Protein AF-A0A8T4SPL0-F1 (afdb_monomer_lite)

Sequence (494 aa):
MSRTLESEGIINQNLHVVQGPQVAWYNHALKVITGLETKLKEFRVDIRGESPEMEAELGPNYLQNGPAHRFAIIVSPDQRSAPLIHEEFSFDRQILDGVFLNAFPAITIATGIDSLYGELDDSCPKYETIEDLLSIRKIRIALDSPSDFVAKTHELVRLNKLLTKLPSLLIANSNALRALAGQVPSDLGSYGTEKEYLLRFAELAAQEEQQSAGKVVPIIPKRMVDLVRSVGDIRRYNLKCLDYEHDVVSFCTRLFDGVAIFREDDMGRHTIDVHHPDELDQIREIIQRRLGGSQGERRTYVIYNGATQPRIPDSEHVRFIDLQDPAEVIKYLTKNELVVYDPNLLELRMIQAEDQLLLQQGVCVADMNKLERQRTLKKVSYNGNILLHMLAEAKRGIEGHEEKFDATLRWLSRQFKEDAWRAFAALAVPADPDPSVAKVTNWVLSIIDPTDYKRMLTANQRGLEHLFARAEPHVQAYIVKTLKGELPWAYKTS

pLDDT: mean 82.76, std 13.68, range [29.91, 98.0]

Structure (mmCIF, N/CA/C/O backbone):
data_AF-A0A8T4SPL0-F1
#
_entry.id   AF-A0A8T4SPL0-F1
#
loop_
_atom_site.group_PDB
_atom_site.id
_atom_site.type_symbol
_atom_site.label_atom_id
_atom_site.label_alt_id
_atom_site.label_comp_id
_atom_site.label_asym_id
_atom_site.label_entity_id
_atom_site.label_seq_id
_atom_site.pdbx_PDB_ins_code
_atom_site.Cartn_x
_atom_site.Cartn_y
_atom_site.Cartn_z
_atom_site.occupancy
_atom_site.B_iso_or_equiv
_atom_site.auth_seq_id
_atom_site.auth_comp_id
_atom_site.auth_asym_id
_atom_site.auth_atom_id
_atom_site.pdbx_PDB_model_num
ATOM 1 N N . MET A 1 1 ? 16.021 -23.760 -2.052 1.00 49.88 1 MET A N 1
ATOM 2 C CA . MET A 1 1 ? 15.063 -22.675 -1.758 1.00 49.88 1 MET A CA 1
ATOM 3 C C . MET A 1 1 ? 15.012 -21.772 -2.975 1.00 49.88 1 MET A C 1
ATOM 5 O O . MET A 1 1 ? 16.068 -21.500 -3.533 1.00 49.88 1 MET A O 1
ATOM 9 N N . SER A 1 2 ? 13.822 -21.397 -3.439 1.00 67.81 2 SER A N 1
ATOM 10 C CA . SER A 1 2 ? 13.661 -20.410 -4.512 1.00 67.81 2 SER A CA 1
ATOM 11 C C . SER A 1 2 ? 14.144 -19.044 -4.024 1.00 67.81 2 SER A C 1
ATOM 13 O O . SER A 1 2 ? 13.785 -18.632 -2.924 1.00 67.81 2 SER A O 1
ATOM 15 N N . ARG A 1 3 ? 14.970 -18.362 -4.820 1.00 83.06 3 ARG A N 1
ATOM 16 C CA . ARG A 1 3 ? 15.473 -17.018 -4.517 1.00 83.06 3 ARG A CA 1
ATOM 17 C C . ARG A 1 3 ? 14.313 -16.017 -4.583 1.00 83.06 3 ARG A C 1
ATOM 19 O O . ARG A 1 3 ? 13.593 -16.007 -5.577 1.00 83.06 3 ARG A O 1
ATOM 26 N N . THR A 1 4 ? 14.135 -15.179 -3.564 1.00 87.38 4 THR A N 1
ATOM 27 C CA . THR A 1 4 ? 13.144 -14.081 -3.543 1.00 87.38 4 THR A CA 1
ATOM 28 C C . THR A 1 4 ? 13.802 -12.763 -3.139 1.00 87.38 4 THR A C 1
ATOM 30 O O . THR A 1 4 ? 14.834 -12.766 -2.468 1.00 87.38 4 THR A O 1
ATOM 33 N N . LEU A 1 5 ? 13.200 -11.626 -3.502 1.00 87.56 5 LEU A N 1
ATOM 34 C CA . LEU A 1 5 ? 13.699 -10.305 -3.090 1.00 87.56 5 LEU A CA 1
ATOM 35 C C . LEU A 1 5 ? 13.740 -10.147 -1.560 1.00 87.56 5 LEU A C 1
ATOM 37 O O . LEU A 1 5 ? 14.644 -9.498 -1.037 1.00 87.56 5 LEU A O 1
ATOM 41 N N . GLU A 1 6 ? 12.804 -10.773 -0.841 1.00 86.44 6 GLU A N 1
ATOM 42 C CA . GLU A 1 6 ? 12.809 -10.804 0.625 1.00 86.44 6 GLU A CA 1
ATOM 43 C C . GLU A 1 6 ? 14.016 -11.587 1.157 1.00 86.44 6 GLU A C 1
ATOM 45 O O . GLU A 1 6 ? 14.766 -11.064 1.979 1.00 86.44 6 GLU A O 1
ATOM 50 N N . SER A 1 7 ? 14.276 -12.794 0.630 1.00 86.50 7 SER A N 1
ATOM 51 C CA . SER A 1 7 ? 15.430 -13.612 1.044 1.00 86.50 7 SER A CA 1
ATOM 52 C C . SER A 1 7 ? 16.783 -12.943 0.766 1.00 86.50 7 SER A C 1
ATOM 54 O O . SER A 1 7 ? 17.775 -13.245 1.423 1.00 86.50 7 SER A O 1
ATOM 56 N N . GLU A 1 8 ? 16.819 -12.008 -0.187 1.00 89.19 8 GLU A N 1
ATOM 57 C CA . GLU A 1 8 ? 18.004 -11.225 -0.545 1.00 89.19 8 GLU A CA 1
ATOM 58 C C . GLU A 1 8 ? 18.168 -9.948 0.296 1.00 89.19 8 GLU A C 1
ATOM 60 O O . GLU A 1 8 ? 19.167 -9.238 0.133 1.00 89.19 8 GLU A O 1
ATOM 65 N N . GLY A 1 9 ? 17.222 -9.656 1.194 1.00 87.25 9 GLY A N 1
ATOM 66 C CA . GLY A 1 9 ? 17.263 -8.499 2.087 1.00 87.25 9 GLY A CA 1
ATOM 67 C C . GLY A 1 9 ? 16.805 -7.182 1.450 1.00 87.25 9 GLY A C 1
ATOM 68 O O . GLY A 1 9 ? 17.216 -6.123 1.914 1.00 87.25 9 GLY A O 1
ATOM 69 N N . ILE A 1 10 ? 16.034 -7.222 0.356 1.00 88.12 10 ILE A N 1
ATOM 70 C CA . ILE A 1 10 ? 15.678 -6.026 -0.436 1.00 88.12 10 ILE A CA 1
ATOM 71 C C . ILE A 1 10 ? 14.337 -5.430 0.002 1.00 88.12 10 ILE A C 1
ATOM 73 O O . ILE A 1 10 ? 14.218 -4.216 0.134 1.00 88.12 10 ILE A O 1
ATOM 77 N N . ILE A 1 11 ? 13.332 -6.280 0.215 1.00 87.69 11 ILE A N 1
ATOM 78 C CA . ILE A 1 11 ? 11.965 -5.886 0.593 1.00 87.69 11 ILE A CA 1
ATOM 79 C C . ILE A 1 11 ? 11.601 -6.446 1.966 1.00 87.69 11 ILE A C 1
ATOM 81 O O . ILE A 1 11 ? 12.304 -7.319 2.480 1.00 87.69 11 ILE A O 1
ATOM 85 N N . ASN A 1 12 ? 10.501 -5.949 2.542 1.00 84.25 12 ASN A N 1
ATOM 86 C CA . ASN A 1 12 ? 9.921 -6.423 3.807 1.00 84.25 12 ASN A CA 1
ATOM 87 C C . ASN A 1 12 ? 10.932 -6.439 4.969 1.00 84.25 12 ASN A C 1
ATOM 89 O O . ASN A 1 12 ? 10.867 -7.256 5.887 1.00 84.25 12 ASN A O 1
ATOM 93 N N . GLN A 1 13 ? 11.892 -5.514 4.916 1.00 83.38 13 GLN A N 1
ATOM 94 C CA . GLN A 1 13 ? 12.814 -5.255 6.010 1.00 83.38 13 GLN A CA 1
ATOM 95 C C . GLN A 1 13 ? 12.102 -4.399 7.061 1.00 83.38 13 GLN A C 1
ATOM 97 O O . GLN A 1 13 ? 11.280 -3.555 6.715 1.00 83.38 13 GLN A O 1
ATOM 102 N N . ASN A 1 14 ? 12.440 -4.586 8.337 1.00 89.06 14 ASN A N 1
ATOM 103 C CA . ASN A 1 14 ? 11.922 -3.777 9.450 1.00 89.06 14 ASN A CA 1
ATOM 104 C C . ASN A 1 14 ? 10.400 -3.864 9.680 1.00 89.06 14 ASN A C 1
ATOM 106 O O . ASN A 1 14 ? 9.783 -2.898 10.122 1.00 89.06 14 ASN A O 1
ATOM 110 N N . LEU A 1 15 ? 9.789 -5.019 9.411 1.00 95.19 15 LEU A N 1
ATOM 111 C CA . LEU A 1 15 ? 8.432 -5.301 9.882 1.00 95.19 15 LEU A CA 1
ATOM 112 C C . LEU A 1 15 ? 8.365 -5.289 11.419 1.00 95.19 15 LEU A C 1
ATOM 114 O O . LEU A 1 15 ? 9.330 -5.651 12.098 1.00 95.19 15 LEU A O 1
ATOM 118 N N . HIS A 1 16 ? 7.218 -4.899 11.971 1.00 96.88 16 HIS A N 1
ATOM 119 C CA . HIS A 1 16 ? 6.999 -4.855 13.412 1.00 96.88 16 HIS A CA 1
ATOM 120 C C . HIS A 1 16 ? 6.782 -6.263 13.970 1.00 96.88 16 HIS A C 1
ATOM 122 O O . HIS A 1 16 ? 5.896 -6.984 13.520 1.00 96.88 16 HIS A O 1
ATOM 128 N N . VAL A 1 17 ? 7.575 -6.653 14.966 1.00 97.44 17 VAL A N 1
ATOM 129 C CA . VAL A 1 17 ? 7.441 -7.957 15.626 1.00 97.44 17 VAL A CA 1
ATOM 130 C C . VAL A 1 17 ? 6.281 -7.915 16.617 1.00 97.44 17 VAL A C 1
ATOM 132 O O . VAL A 1 17 ? 6.315 -7.150 17.578 1.00 97.44 17 VAL A O 1
ATOM 135 N N . VAL A 1 18 ? 5.290 -8.777 16.406 1.00 97.44 18 VAL A N 1
ATOM 136 C CA . VAL A 1 18 ? 4.139 -8.970 17.291 1.00 97.44 18 VAL A CA 1
ATOM 137 C C . VAL A 1 18 ? 4.384 -10.199 18.152 1.00 97.44 18 VAL A C 1
ATOM 139 O O . VAL A 1 18 ? 4.564 -11.303 17.639 1.00 97.44 18 VAL A O 1
ATOM 142 N N . GLN A 1 19 ? 4.381 -10.018 19.472 1.00 96.31 19 GLN A N 1
ATOM 143 C CA . GLN A 1 19 ? 4.670 -11.088 20.429 1.00 96.31 19 GLN A CA 1
ATOM 144 C C . GLN A 1 19 ? 3.963 -10.876 21.773 1.00 96.31 19 GLN A C 1
ATOM 146 O O . GLN A 1 19 ? 3.478 -9.788 22.096 1.00 96.31 19 GLN A O 1
ATOM 151 N N . GLY A 1 20 ? 3.914 -11.929 22.592 1.00 95.00 20 GLY A N 1
ATOM 152 C CA . GLY A 1 20 ? 3.336 -11.859 23.935 1.00 95.00 20 GLY A CA 1
ATOM 153 C C . GLY A 1 20 ? 1.846 -11.469 23.907 1.00 95.00 20 GLY A C 1
ATOM 154 O O . GLY A 1 20 ? 1.092 -12.053 23.129 1.00 95.00 20 GLY A O 1
ATOM 155 N N . PRO A 1 21 ? 1.390 -10.504 24.734 1.00 94.06 21 PRO A N 1
ATOM 156 C CA . PRO A 1 21 ? -0.015 -10.082 24.765 1.00 94.06 21 PRO A CA 1
ATOM 157 C C . PRO A 1 21 ? -0.547 -9.544 23.430 1.00 94.06 21 PRO A C 1
ATOM 159 O O . PRO A 1 21 ? -1.724 -9.739 23.131 1.00 94.06 21 PRO A O 1
ATOM 162 N N . GLN A 1 22 ? 0.309 -8.926 22.605 1.00 95.81 22 GLN A N 1
ATOM 163 C CA . GLN A 1 22 ? -0.109 -8.335 21.330 1.00 95.81 22 GLN A CA 1
ATOM 164 C C . GLN A 1 22 ? -0.661 -9.373 20.351 1.00 95.81 22 GLN A C 1
ATOM 166 O O . GLN A 1 22 ? -1.512 -9.039 19.537 1.00 95.81 22 GLN A O 1
ATOM 171 N N . VAL A 1 23 ? -0.236 -10.636 20.455 1.00 97.38 23 VAL A N 1
ATOM 172 C CA . VAL A 1 23 ? -0.770 -11.732 19.632 1.00 97.38 23 VAL A CA 1
ATOM 173 C C . VAL A 1 23 ? -2.253 -11.955 19.917 1.00 97.38 23 VAL A C 1
ATOM 175 O O . VAL A 1 23 ? -3.042 -12.129 18.993 1.00 97.38 23 VAL A O 1
ATOM 178 N N . ALA A 1 24 ? -2.657 -11.909 21.191 1.00 95.88 24 ALA A N 1
ATOM 179 C CA . ALA A 1 24 ? -4.060 -12.053 21.567 1.00 95.88 24 ALA A CA 1
ATOM 180 C C . ALA A 1 24 ? -4.886 -10.855 21.076 1.00 95.88 24 ALA A C 1
ATOM 182 O O . ALA A 1 24 ? -5.956 -11.044 20.505 1.00 95.88 24 ALA A O 1
ATOM 183 N N . TRP A 1 25 ? -4.361 -9.636 21.229 1.00 95.56 25 TRP A N 1
ATOM 184 C CA . TRP A 1 25 ? -5.004 -8.420 20.722 1.00 95.56 25 TRP A CA 1
ATOM 185 C C . TRP A 1 25 ? -5.150 -8.432 19.202 1.00 95.56 25 TRP A C 1
ATOM 187 O O . TRP A 1 25 ? -6.216 -8.106 18.683 1.00 95.56 25 TRP A O 1
ATOM 197 N N . TYR A 1 26 ? -4.111 -8.857 18.486 1.00 97.62 26 TYR A N 1
ATOM 198 C CA . TYR A 1 26 ? -4.167 -9.035 17.043 1.00 97.62 26 TYR A CA 1
ATOM 199 C C . TYR A 1 26 ? -5.251 -10.048 16.662 1.00 97.62 26 TYR A C 1
ATOM 201 O O . TYR A 1 26 ? -6.109 -9.741 15.843 1.00 97.62 26 TYR A O 1
ATOM 209 N N . ASN A 1 27 ? -5.273 -11.223 17.304 1.00 97.38 27 ASN A N 1
ATOM 210 C CA . ASN A 1 27 ? -6.284 -12.250 17.048 1.00 97.38 27 ASN A CA 1
ATOM 211 C C . ASN A 1 27 ? -7.710 -11.770 17.340 1.00 97.38 27 ASN A C 1
ATOM 213 O O . ASN A 1 27 ? -8.626 -12.130 16.609 1.00 97.38 27 ASN A O 1
ATOM 217 N N . HIS A 1 28 ? -7.921 -10.939 18.364 1.00 96.38 28 HIS A N 1
ATOM 218 C CA . HIS A 1 28 ? -9.237 -10.352 18.614 1.00 96.38 28 HIS A CA 1
ATOM 219 C C . HIS A 1 28 ? -9.692 -9.466 17.446 1.00 96.38 28 HIS A C 1
ATOM 221 O O . HIS A 1 28 ? -10.820 -9.619 16.983 1.00 96.38 28 HIS A O 1
ATOM 227 N N . ALA A 1 29 ? -8.822 -8.587 16.937 1.00 97.06 29 ALA A N 1
ATOM 228 C CA . ALA A 1 29 ? -9.126 -7.756 15.769 1.00 97.06 29 ALA A CA 1
ATOM 229 C C . ALA A 1 29 ? -9.324 -8.595 14.502 1.00 97.06 29 ALA A C 1
ATOM 231 O O . ALA A 1 29 ? -10.311 -8.418 13.789 1.00 97.06 29 ALA A O 1
ATOM 232 N N . LEU A 1 30 ? -8.435 -9.562 14.265 1.00 97.00 30 LEU A N 1
ATOM 233 C CA . LEU A 1 30 ? -8.516 -10.470 13.127 1.00 97.00 30 LEU A CA 1
ATOM 234 C C . LEU A 1 30 ? -9.845 -11.230 13.122 1.00 97.00 30 LEU A C 1
ATOM 236 O O . LEU A 1 30 ? -10.495 -11.316 12.082 1.00 97.00 30 LEU A O 1
ATOM 240 N N . LYS A 1 31 ? -10.290 -11.714 14.283 1.00 96.31 31 LYS A N 1
ATOM 241 C CA . LYS A 1 31 ? -11.565 -12.414 14.431 1.00 96.31 31 LYS A CA 1
ATOM 242 C C . LYS A 1 31 ? -12.762 -11.512 14.158 1.00 96.31 31 LYS A C 1
ATOM 244 O O . LYS A 1 31 ? -13.722 -11.971 13.549 1.00 96.31 31 LYS A O 1
ATOM 249 N N . VAL A 1 32 ? -12.722 -10.255 14.601 1.00 94.50 32 VAL A N 1
ATOM 250 C CA . VAL A 1 32 ? -13.802 -9.291 14.336 1.00 94.50 32 VAL A CA 1
ATOM 251 C C . VAL A 1 32 ? -13.942 -9.029 12.836 1.00 94.50 32 VAL A C 1
ATOM 253 O O . VAL A 1 32 ? -15.059 -9.016 12.329 1.00 94.50 32 VAL A O 1
ATOM 256 N N . ILE A 1 33 ? -12.822 -8.879 12.125 1.00 93.44 33 ILE A N 1
ATOM 257 C CA . ILE A 1 33 ? -12.813 -8.550 10.694 1.00 93.44 33 ILE A CA 1
ATOM 258 C C . ILE A 1 33 ? -13.102 -9.774 9.814 1.00 93.44 33 ILE A C 1
ATOM 260 O O . ILE A 1 33 ? -13.900 -9.708 8.883 1.00 93.44 33 ILE A O 1
ATOM 264 N N . THR A 1 34 ? -12.429 -10.893 10.084 1.00 91.56 34 THR A N 1
ATOM 265 C CA . THR A 1 34 ? -12.368 -12.052 9.171 1.00 91.56 34 THR A CA 1
ATOM 266 C C . THR A 1 34 ? -13.064 -13.298 9.720 1.00 91.56 34 THR A C 1
ATOM 268 O O . THR A 1 34 ? -13.319 -14.246 8.981 1.00 91.56 34 THR A O 1
ATOM 271 N N . GLY A 1 35 ? -13.344 -13.341 11.025 1.00 93.19 35 GLY A N 1
ATOM 272 C CA . GLY A 1 35 ? -13.775 -14.554 11.725 1.00 93.19 35 GLY A CA 1
ATOM 273 C C . GLY A 1 35 ? -12.659 -15.577 11.975 1.00 93.19 35 GLY A C 1
ATOM 274 O O . GLY A 1 35 ? -12.933 -16.632 12.551 1.00 93.19 35 GLY A O 1
ATOM 275 N N . LEU A 1 36 ? -11.420 -15.287 11.564 1.00 93.50 36 LEU A N 1
ATOM 276 C CA . LEU A 1 36 ? -10.262 -16.174 11.678 1.00 93.50 36 LEU A CA 1
ATOM 277 C C . LEU A 1 36 ? -9.367 -15.807 12.874 1.00 93.50 36 LEU A C 1
ATOM 279 O O . LEU A 1 36 ? -9.430 -14.704 13.410 1.00 93.50 36 LEU A O 1
ATOM 283 N N . GLU A 1 37 ? -8.510 -16.744 13.278 1.00 95.56 37 GLU A N 1
ATOM 284 C CA . GLU A 1 37 ? -7.469 -16.564 14.299 1.00 95.56 37 GLU A CA 1
ATOM 285 C C . GLU A 1 37 ? -6.203 -17.313 13.851 1.00 95.56 37 GLU A C 1
ATOM 287 O O . GLU A 1 37 ? -6.300 -18.427 13.329 1.00 95.56 37 GLU A O 1
ATOM 292 N N . THR A 1 38 ? -5.020 -16.735 14.081 1.00 95.00 38 THR A N 1
ATOM 293 C CA . THR A 1 38 ? -3.732 -17.415 13.864 1.00 95.00 38 THR A CA 1
ATOM 294 C C . THR A 1 38 ? -3.307 -18.211 15.099 1.00 95.00 38 THR A C 1
ATOM 296 O O . THR A 1 38 ? -3.577 -17.830 16.246 1.00 95.00 38 THR A O 1
ATOM 299 N N . LYS A 1 39 ? -2.597 -19.322 14.872 1.00 95.88 39 LYS A N 1
ATOM 300 C CA . LYS A 1 39 ? -1.962 -20.128 15.930 1.00 95.88 39 LYS A CA 1
ATOM 301 C C . LYS A 1 39 ? -0.508 -19.735 16.203 1.00 95.88 39 LYS A C 1
ATOM 303 O O . LYS A 1 39 ? 0.114 -20.311 17.104 1.00 95.88 39 LYS A O 1
ATOM 308 N N . LEU A 1 40 ? 0.048 -18.804 15.430 1.00 96.69 40 LEU A N 1
ATOM 309 C CA . LEU A 1 40 ? 1.415 -18.325 15.598 1.00 96.69 40 LEU A CA 1
ATOM 310 C C . LEU A 1 40 ? 1.562 -17.591 16.937 1.00 96.69 40 LEU A C 1
ATOM 312 O O . LEU A 1 40 ? 0.682 -16.856 17.375 1.00 96.69 40 LEU A O 1
ATOM 316 N N . LYS A 1 41 ? 2.695 -17.813 17.608 1.00 96.75 41 LYS A N 1
ATOM 317 C CA . LYS A 1 41 ? 3.023 -17.169 18.896 1.00 96.75 41 LYS A CA 1
ATOM 318 C C . LYS A 1 41 ? 3.848 -15.894 18.742 1.00 96.75 41 LYS A C 1
ATOM 320 O O . LYS A 1 41 ? 3.998 -15.153 19.708 1.00 96.75 41 LYS A O 1
ATOM 325 N N . GLU A 1 42 ? 4.414 -15.702 17.562 1.00 97.00 42 GLU A N 1
ATOM 326 C CA . GLU A 1 42 ? 5.228 -14.563 17.170 1.00 97.00 42 GLU A CA 1
ATOM 327 C C . GLU A 1 42 ? 5.187 -14.483 15.644 1.00 97.00 42 GLU A C 1
ATOM 329 O O . GLU A 1 42 ? 5.249 -15.516 14.971 1.00 97.00 42 GLU A O 1
ATOM 334 N N . PHE A 1 43 ? 5.043 -13.277 15.112 1.00 96.88 43 PHE A N 1
ATOM 335 C CA . PHE A 1 43 ? 5.032 -13.002 13.677 1.00 96.88 43 PHE A CA 1
ATOM 336 C C . PHE A 1 43 ? 5.375 -11.534 13.433 1.00 96.88 43 PHE A C 1
ATOM 338 O O . PHE A 1 43 ? 5.457 -10.738 14.373 1.00 96.88 43 PHE A O 1
ATOM 345 N N . ARG A 1 44 ? 5.587 -11.162 12.170 1.00 96.44 44 ARG A N 1
ATOM 346 C CA . ARG A 1 44 ? 5.934 -9.795 11.798 1.00 96.44 44 ARG A CA 1
ATOM 347 C C . ARG A 1 44 ? 4.821 -9.177 10.974 1.00 96.44 44 ARG A C 1
ATOM 349 O O . ARG A 1 44 ? 4.326 -9.815 10.055 1.00 96.44 44 ARG A O 1
ATOM 356 N N . VAL A 1 45 ? 4.453 -7.941 11.288 1.00 97.25 45 VAL A N 1
ATOM 357 C CA . VAL A 1 45 ? 3.419 -7.193 10.569 1.00 97.25 45 VAL A CA 1
ATOM 358 C C . VAL A 1 45 ? 3.967 -5.925 9.940 1.00 97.25 45 VAL A C 1
ATOM 360 O O . VAL A 1 45 ? 4.921 -5.312 10.423 1.00 97.25 45 VAL A O 1
ATOM 363 N N . ASP A 1 46 ? 3.331 -5.525 8.859 1.00 96.62 46 ASP A N 1
ATOM 364 C CA . ASP A 1 46 ? 3.580 -4.286 8.148 1.00 96.62 46 ASP A CA 1
ATOM 365 C C . ASP A 1 46 ? 2.842 -3.089 8.800 1.00 96.62 46 ASP A C 1
ATOM 367 O O . ASP A 1 46 ? 2.265 -3.207 9.891 1.00 96.62 46 ASP A O 1
ATOM 371 N N . ILE A 1 47 ? 2.865 -1.915 8.154 1.00 96.88 47 ILE A N 1
ATOM 372 C CA . ILE A 1 47 ? 2.148 -0.722 8.651 1.00 96.88 47 ILE A CA 1
ATOM 373 C C . ILE A 1 47 ? 0.623 -0.919 8.719 1.00 96.88 47 ILE A C 1
ATOM 375 O O . ILE A 1 47 ? -0.029 -0.353 9.597 1.00 96.88 47 ILE A O 1
ATOM 379 N N . ARG A 1 48 ? 0.046 -1.712 7.808 1.00 96.50 48 ARG A N 1
ATOM 380 C CA . ARG A 1 48 ? -1.386 -2.030 7.774 1.00 96.50 48 ARG A CA 1
ATOM 381 C C . ARG A 1 48 ? -1.752 -3.075 8.826 1.00 96.50 48 ARG A C 1
ATOM 383 O O . ARG A 1 48 ? -2.900 -3.118 9.246 1.00 96.50 48 ARG A O 1
ATOM 390 N N . GLY A 1 49 ? -0.802 -3.899 9.255 1.00 96.62 49 GLY A N 1
ATOM 391 C CA . GLY A 1 49 ? -1.027 -5.053 10.116 1.00 96.62 49 GLY A CA 1
ATOM 392 C C . GLY A 1 49 ? -0.957 -6.391 9.383 1.00 96.62 49 GLY A C 1
ATOM 393 O O . GLY A 1 49 ? -1.245 -7.409 9.997 1.00 96.62 49 GLY A O 1
ATOM 394 N N . GLU A 1 50 ? -0.599 -6.430 8.104 1.00 95.25 50 GLU A N 1
ATOM 395 C CA . GLU A 1 50 ? -0.466 -7.661 7.326 1.00 95.25 50 GLU A CA 1
ATOM 396 C C . GLU A 1 50 ? 0.870 -8.363 7.591 1.00 95.25 50 GLU A C 1
ATOM 398 O O . GLU A 1 50 ? 1.906 -7.712 7.721 1.00 95.25 50 GLU A O 1
ATOM 403 N N . SER A 1 51 ? 0.853 -9.696 7.674 1.00 95.19 51 SER A N 1
ATOM 404 C CA . SER A 1 51 ? 2.024 -10.523 7.981 1.00 95.19 51 SER A CA 1
ATOM 405 C C . SER A 1 51 ? 2.295 -11.569 6.899 1.00 95.19 51 SER A C 1
ATOM 407 O O . SER A 1 51 ? 1.423 -12.407 6.657 1.00 95.19 51 SER A O 1
ATOM 409 N N . PRO A 1 52 ? 3.522 -11.628 6.342 1.00 91.75 52 PRO A N 1
ATOM 410 C CA . PRO A 1 52 ? 3.934 -12.699 5.430 1.00 91.75 52 PRO A CA 1
ATOM 411 C C . PRO A 1 52 ? 3.838 -14.092 6.058 1.00 91.75 52 PRO A C 1
ATOM 413 O O . PRO A 1 52 ? 3.520 -15.071 5.386 1.00 91.75 52 PRO A O 1
ATOM 416 N N . GLU A 1 53 ? 4.115 -14.203 7.362 1.00 93.06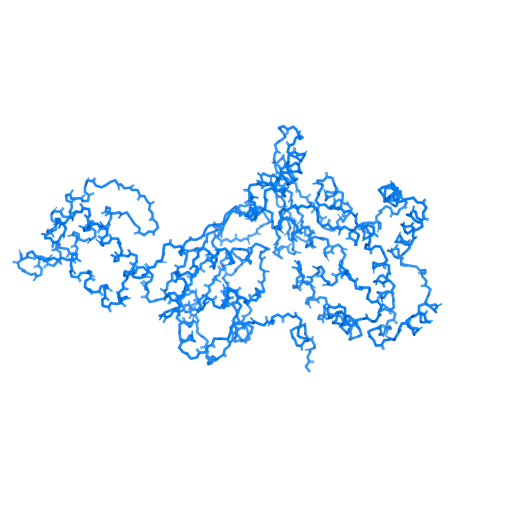 53 GLU A N 1
ATOM 417 C CA . GLU A 1 53 ? 4.001 -15.471 8.080 1.00 93.06 53 GLU A CA 1
ATOM 418 C C . GLU A 1 53 ? 2.542 -15.929 8.184 1.00 93.06 53 GLU A C 1
ATOM 420 O O . GLU A 1 53 ? 2.264 -17.122 8.044 1.00 93.06 53 GLU A O 1
ATOM 425 N N . MET A 1 54 ? 1.607 -14.994 8.387 1.00 92.19 54 MET A N 1
ATOM 426 C CA . MET A 1 54 ? 0.176 -15.307 8.403 1.00 92.19 54 MET A CA 1
ATOM 427 C C . MET A 1 54 ? -0.379 -15.600 7.015 1.00 92.19 54 MET A C 1
ATOM 429 O O . MET A 1 54 ? -1.260 -16.448 6.910 1.00 92.19 54 MET A O 1
ATOM 433 N N . GLU A 1 55 ? 0.141 -14.995 5.947 1.00 91.62 55 GLU A N 1
ATOM 434 C CA . GLU A 1 55 ? -0.284 -15.345 4.587 1.00 91.62 55 GLU A CA 1
ATOM 435 C C . GLU A 1 55 ? -0.024 -16.817 4.249 1.00 91.62 55 GLU A C 1
ATOM 437 O O . GLU A 1 55 ? -0.808 -17.449 3.538 1.00 91.62 55 GLU A O 1
ATOM 442 N N . ALA A 1 56 ? 1.041 -17.400 4.807 1.00 90.38 56 ALA A N 1
ATOM 443 C CA . ALA A 1 56 ? 1.316 -18.826 4.671 1.00 90.38 56 ALA A CA 1
ATOM 444 C C . ALA A 1 56 ? 0.308 -19.717 5.433 1.00 90.38 56 ALA A C 1
ATOM 446 O O . ALA A 1 56 ? 0.119 -20.872 5.048 1.00 90.38 56 ALA A O 1
ATOM 447 N N . GLU A 1 57 ? -0.328 -19.214 6.500 1.00 93.69 57 GLU A N 1
ATOM 448 C CA . GLU A 1 57 ? -1.331 -19.940 7.302 1.00 93.69 57 GLU A CA 1
ATOM 449 C C . GLU A 1 57 ? -2.767 -19.723 6.794 1.00 93.69 57 GLU A C 1
ATOM 451 O O . GLU A 1 57 ? -3.533 -20.683 6.692 1.00 93.69 57 GLU A O 1
ATOM 456 N N . LEU A 1 58 ? -3.136 -18.475 6.494 1.00 93.00 58 LEU A N 1
ATOM 457 C CA . LEU A 1 58 ? -4.510 -18.031 6.230 1.00 93.00 58 LEU A CA 1
ATOM 458 C C . LEU A 1 58 ? -4.785 -17.742 4.746 1.00 93.00 58 LEU A C 1
ATOM 460 O O . LEU A 1 58 ? -5.945 -17.635 4.350 1.00 93.00 58 LEU A O 1
ATOM 464 N N . GLY A 1 59 ? -3.738 -17.666 3.924 1.00 90.19 59 GLY A N 1
ATOM 465 C CA . GLY A 1 59 ? -3.810 -17.295 2.514 1.00 90.19 59 GLY A CA 1
ATOM 466 C C . GLY A 1 59 ? -3.393 -15.841 2.253 1.00 90.19 59 GLY A C 1
ATOM 467 O O . GLY A 1 59 ? -3.316 -15.035 3.181 1.00 90.19 59 GLY A O 1
ATOM 468 N N . PRO A 1 60 ? -3.108 -15.499 0.985 1.00 87.56 60 PRO A N 1
ATOM 469 C CA . PRO A 1 60 ? -2.653 -14.165 0.604 1.00 87.56 60 PRO A CA 1
ATOM 470 C C . PRO A 1 60 ? -3.746 -13.119 0.832 1.00 87.56 60 PRO A C 1
ATOM 472 O O . PRO A 1 60 ? -4.928 -13.414 0.638 1.00 87.56 60 PRO A O 1
ATOM 475 N N . ASN A 1 61 ? -3.353 -11.888 1.164 1.00 85.75 61 ASN A N 1
ATOM 476 C CA . ASN A 1 61 ? -4.275 -10.771 1.389 1.00 85.75 61 ASN A CA 1
ATOM 477 C C . ASN A 1 61 ? -5.380 -11.077 2.431 1.00 85.75 61 ASN A C 1
ATOM 479 O O . ASN A 1 61 ? -6.522 -10.654 2.257 1.00 85.75 61 ASN A O 1
ATOM 483 N N . TYR A 1 62 ? -5.092 -11.819 3.508 1.00 93.12 62 TYR A N 1
ATOM 484 C CA . TYR A 1 62 ? -6.115 -12.239 4.488 1.00 93.12 62 TYR A CA 1
ATOM 485 C C . TYR A 1 62 ? -6.786 -11.069 5.237 1.00 93.12 62 TYR A C 1
ATOM 487 O O . TYR A 1 62 ? -7.852 -11.249 5.822 1.00 93.12 62 TYR A O 1
ATOM 495 N N . LEU A 1 63 ? -6.193 -9.868 5.214 1.00 94.12 63 LEU A N 1
ATOM 496 C CA . LEU A 1 63 ? -6.816 -8.626 5.698 1.00 94.12 63 LEU A CA 1
ATOM 497 C C . LEU A 1 63 ? -7.694 -7.933 4.646 1.00 94.12 63 LEU A C 1
ATOM 499 O O . LEU A 1 63 ? -8.036 -6.760 4.793 1.00 94.12 63 LEU A O 1
ATOM 503 N N . GLN A 1 64 ? -8.055 -8.632 3.575 1.00 90.94 64 GLN A N 1
ATOM 504 C CA . GLN A 1 64 ? -8.918 -8.119 2.523 1.00 90.94 64 GLN A CA 1
ATOM 505 C C . GLN A 1 64 ? -10.061 -9.100 2.259 1.00 90.94 64 GLN A C 1
ATOM 507 O O . GLN A 1 64 ? -9.848 -10.306 2.130 1.00 90.94 64 GLN A O 1
ATOM 512 N N . ASN A 1 65 ? -11.284 -8.586 2.130 1.00 88.69 65 ASN A N 1
ATOM 513 C CA . ASN A 1 65 ? -12.416 -9.355 1.615 1.00 88.69 65 ASN A CA 1
ATOM 514 C C . ASN A 1 65 ? -12.720 -8.908 0.183 1.00 88.69 65 ASN A C 1
ATOM 516 O O . ASN A 1 65 ? -13.606 -8.094 -0.080 1.00 88.69 65 ASN A O 1
ATOM 520 N N . GLY A 1 66 ? -11.920 -9.419 -0.749 1.00 86.62 66 GLY A N 1
ATOM 521 C CA . GLY A 1 66 ? -11.832 -8.840 -2.083 1.00 86.62 66 GLY A CA 1
ATOM 522 C C . GLY A 1 66 ? -11.148 -7.464 -2.067 1.00 86.62 66 GLY A C 1
ATOM 523 O O . GLY A 1 66 ? -10.756 -6.966 -1.016 1.00 86.62 66 GLY A O 1
ATOM 524 N N . PRO A 1 67 ? -10.983 -6.838 -3.239 1.00 85.19 67 PRO A N 1
ATOM 525 C CA . PRO A 1 67 ? -10.138 -5.652 -3.366 1.00 85.19 67 PRO A CA 1
ATOM 526 C C . PRO A 1 67 ? -10.760 -4.362 -2.817 1.00 85.19 67 PRO A C 1
ATOM 528 O O . PRO A 1 67 ? -10.024 -3.419 -2.537 1.00 85.19 67 PRO A O 1
ATOM 531 N N . ALA A 1 68 ? -12.088 -4.304 -2.675 1.00 89.31 68 ALA A N 1
ATOM 532 C CA . ALA A 1 68 ? -12.800 -3.128 -2.170 1.00 89.31 68 ALA A CA 1
ATOM 533 C C . ALA A 1 68 ? -12.774 -3.038 -0.633 1.00 89.31 68 ALA A C 1
ATOM 535 O O . ALA A 1 68 ? -12.602 -1.957 -0.086 1.00 89.31 68 ALA A O 1
ATOM 536 N N . HIS A 1 69 ? -12.851 -4.177 0.062 1.00 92.81 69 HIS A N 1
ATOM 537 C CA . HIS A 1 69 ? -12.861 -4.228 1.524 1.00 92.81 69 HIS A CA 1
ATOM 538 C C . HIS A 1 69 ? -11.460 -4.510 2.060 1.00 92.81 69 HIS A C 1
ATOM 540 O O . HIS A 1 69 ? -11.054 -5.668 2.192 1.00 92.81 69 HIS A O 1
ATOM 546 N N . ARG A 1 70 ? -10.709 -3.443 2.346 1.00 94.62 70 ARG A N 1
ATOM 547 C CA . ARG A 1 70 ? -9.320 -3.507 2.822 1.00 94.62 70 ARG A CA 1
ATOM 548 C C . ARG A 1 70 ? -9.268 -3.108 4.291 1.00 94.62 70 ARG A C 1
ATOM 550 O O . ARG A 1 70 ? -9.611 -1.981 4.628 1.00 94.62 70 ARG A O 1
ATOM 557 N N . PHE A 1 71 ? -8.802 -3.993 5.163 1.00 96.06 71 PHE A N 1
ATOM 558 C CA . PHE A 1 71 ? -8.748 -3.732 6.600 1.00 96.06 71 PHE A CA 1
ATOM 559 C C . PHE A 1 71 ? -7.325 -3.469 7.088 1.00 96.06 71 PHE A C 1
ATOM 561 O O . PHE A 1 71 ? -6.344 -3.945 6.516 1.00 96.06 71 PHE A O 1
ATOM 568 N N . ALA A 1 72 ? -7.225 -2.723 8.181 1.00 97.19 72 ALA A N 1
ATOM 569 C CA . ALA A 1 72 ? -6.001 -2.488 8.923 1.00 97.19 72 ALA A CA 1
ATOM 570 C C . ALA A 1 72 ? -6.152 -2.986 10.364 1.00 97.19 72 ALA A C 1
ATOM 572 O O . ALA A 1 72 ? -7.223 -2.866 10.960 1.00 97.19 72 ALA A O 1
ATOM 573 N N . ILE A 1 73 ? -5.063 -3.509 10.927 1.00 97.94 73 ILE A N 1
ATOM 574 C CA . ILE A 1 73 ? -4.921 -3.877 12.335 1.00 97.94 73 ILE A CA 1
ATOM 575 C C . ILE A 1 73 ? -3.660 -3.207 12.892 1.00 97.94 73 ILE A C 1
ATOM 577 O O . ILE A 1 73 ? -2.537 -3.468 12.457 1.00 97.94 73 ILE A O 1
ATOM 581 N N . ILE A 1 74 ? -3.842 -2.369 13.908 1.00 98.00 74 ILE A N 1
ATOM 582 C CA . ILE A 1 74 ? -2.772 -1.634 14.581 1.00 98.00 74 ILE A CA 1
ATOM 583 C C . ILE A 1 74 ? -2.663 -2.132 16.028 1.00 98.00 74 ILE A C 1
ATOM 585 O O . ILE A 1 74 ? -3.563 -1.961 16.841 1.00 98.00 74 ILE A O 1
ATOM 589 N N . VAL A 1 75 ? -1.534 -2.745 16.359 1.00 97.62 75 VAL A N 1
ATOM 590 C CA . VAL A 1 75 ? -1.156 -3.275 17.677 1.00 97.62 75 VAL A CA 1
ATOM 591 C C . VAL A 1 75 ? -0.028 -2.490 18.352 1.00 97.62 75 VAL A C 1
ATOM 593 O O . VAL A 1 75 ? 0.275 -2.749 19.516 1.00 97.62 75 VAL A O 1
ATOM 596 N N . SER A 1 76 ? 0.617 -1.551 17.651 1.00 96.88 76 SER A N 1
ATOM 597 C CA . SER A 1 76 ? 1.668 -0.691 18.210 1.00 96.88 76 SER A CA 1
ATOM 598 C C . SER A 1 76 ? 1.860 0.603 17.406 1.00 96.88 76 SER A C 1
ATOM 600 O O . SER A 1 76 ? 1.766 0.568 16.178 1.00 96.88 76 SER A O 1
ATOM 602 N N . PRO A 1 77 ? 2.225 1.739 18.041 1.00 96.00 77 PRO A N 1
ATOM 603 C CA . PRO A 1 77 ? 2.683 2.932 17.323 1.00 96.00 77 PRO A CA 1
ATOM 604 C C . PRO A 1 77 ? 3.952 2.688 16.486 1.00 96.00 77 PRO A C 1
ATOM 606 O O . PRO A 1 77 ? 4.165 3.380 15.489 1.00 96.00 77 PRO A O 1
ATOM 609 N N . ASP A 1 78 ? 4.776 1.701 16.851 1.00 95.56 78 ASP A N 1
ATOM 610 C CA . ASP A 1 78 ? 6.037 1.405 16.157 1.00 95.56 78 ASP A CA 1
ATOM 611 C C . ASP A 1 78 ? 5.813 0.832 14.746 1.00 95.56 78 ASP A C 1
ATOM 613 O O . ASP A 1 78 ? 6.686 0.958 13.880 1.00 95.56 78 ASP A O 1
ATOM 617 N N . GLN A 1 79 ? 4.620 0.278 14.476 1.00 95.81 79 GLN A N 1
ATOM 618 C CA . GLN A 1 79 ? 4.219 -0.196 13.144 1.00 95.81 79 GLN A CA 1
ATOM 619 C C . GLN A 1 79 ? 4.292 0.889 12.073 1.00 95.81 79 GLN A C 1
ATOM 621 O O . GLN A 1 79 ? 4.505 0.565 10.910 1.00 95.81 79 GLN A O 1
ATOM 626 N N . ARG A 1 80 ? 4.201 2.173 12.447 1.00 95.75 80 ARG A N 1
ATOM 627 C CA . ARG A 1 80 ? 4.377 3.301 11.520 1.00 95.75 80 ARG A CA 1
ATOM 628 C C . ARG A 1 80 ? 5.655 3.181 10.677 1.00 95.75 80 ARG A C 1
ATOM 630 O O . ARG A 1 80 ? 5.683 3.588 9.517 1.00 95.75 80 ARG A O 1
ATOM 637 N N . SER A 1 81 ? 6.725 2.662 11.278 1.00 93.00 81 SER A N 1
ATOM 638 C CA . SER A 1 81 ? 8.034 2.543 10.630 1.00 93.00 81 SER A CA 1
ATOM 639 C C . SER A 1 81 ? 8.164 1.325 9.709 1.00 93.00 81 SER A C 1
ATOM 641 O O . SER A 1 81 ? 9.060 1.304 8.865 1.00 93.00 81 SER A O 1
ATOM 643 N N . ALA A 1 82 ? 7.275 0.336 9.840 1.00 95.38 82 ALA A N 1
ATOM 644 C CA . ALA A 1 82 ? 7.273 -0.845 8.989 1.00 95.38 82 ALA A CA 1
ATOM 645 C C . ALA A 1 82 ? 6.870 -0.468 7.554 1.00 95.38 82 ALA A C 1
ATOM 647 O O . ALA A 1 82 ? 6.071 0.453 7.387 1.00 95.38 82 ALA A O 1
ATOM 648 N N . PRO A 1 83 ? 7.390 -1.136 6.506 1.00 92.81 83 PRO A N 1
ATOM 649 C CA . PRO A 1 83 ? 6.931 -0.943 5.126 1.00 92.81 83 PRO A CA 1
ATOM 650 C C . PRO A 1 83 ? 5.456 -1.351 4.959 1.00 92.81 83 PRO A C 1
ATOM 652 O O . PRO A 1 83 ? 4.870 -1.922 5.871 1.00 92.81 83 PRO A O 1
ATOM 655 N N . LEU A 1 84 ? 4.846 -1.034 3.812 1.00 92.25 84 LEU A N 1
ATOM 656 C CA . LEU A 1 84 ? 3.553 -1.603 3.406 1.00 92.25 84 LEU A CA 1
ATOM 657 C C . LEU A 1 84 ? 3.822 -2.816 2.517 1.00 92.25 84 LEU A C 1
ATOM 659 O O . LEU A 1 84 ? 4.541 -2.703 1.523 1.00 92.25 84 LEU A O 1
ATOM 663 N N . ILE A 1 85 ? 3.250 -3.954 2.878 1.00 88.19 85 ILE A N 1
ATOM 664 C CA . ILE A 1 85 ? 3.256 -5.161 2.064 1.00 88.19 85 ILE A CA 1
ATOM 665 C C . ILE A 1 85 ? 1.994 -5.128 1.201 1.00 88.19 85 ILE A C 1
ATOM 667 O O . ILE A 1 85 ? 0.959 -4.605 1.603 1.00 88.19 85 ILE A O 1
ATOM 671 N N . HIS A 1 86 ? 2.098 -5.648 -0.023 1.00 80.88 86 HIS A N 1
ATOM 672 C CA . HIS A 1 86 ? 0.931 -5.875 -0.881 1.00 80.88 86 HIS A CA 1
ATOM 673 C C . HIS A 1 86 ? 0.025 -4.653 -1.071 1.00 80.88 86 HIS A C 1
ATOM 675 O O . HIS A 1 86 ? -1.181 -4.688 -0.827 1.00 80.88 86 HIS A O 1
ATOM 681 N N . GLU A 1 87 ? 0.634 -3.580 -1.571 1.00 86.19 87 GLU A N 1
ATOM 682 C CA . GLU A 1 87 ? -0.088 -2.383 -1.985 1.00 86.19 87 GLU A CA 1
ATOM 683 C C . GLU A 1 87 ? -1.104 -2.717 -3.094 1.00 86.19 87 GLU A C 1
ATOM 685 O O . GLU A 1 87 ? -0.725 -3.186 -4.178 1.00 86.19 87 GLU A O 1
ATOM 690 N N . GLU A 1 88 ? -2.389 -2.486 -2.804 1.00 90.19 88 GLU A N 1
ATOM 691 C CA . GLU A 1 88 ? -3.491 -2.671 -3.755 1.00 90.19 88 GLU A CA 1
ATOM 692 C C . GLU A 1 88 ? -3.745 -1.367 -4.522 1.00 90.19 88 GLU A C 1
ATOM 694 O O . GLU A 1 88 ? -3.914 -1.383 -5.747 1.00 90.19 88 GLU A O 1
ATOM 699 N N . PHE A 1 89 ? -3.671 -0.233 -3.814 1.00 93.88 89 PHE A N 1
ATOM 700 C CA . PHE A 1 89 ? -3.737 1.115 -4.372 1.00 93.88 89 PHE A CA 1
ATOM 701 C C . PHE A 1 89 ? -2.526 1.947 -3.967 1.00 93.88 89 PHE A C 1
ATOM 703 O O . PHE A 1 89 ? -2.100 1.938 -2.816 1.00 93.88 89 PHE A O 1
ATOM 710 N N . SER A 1 90 ? -2.010 2.764 -4.888 1.00 93.56 90 SER A N 1
ATOM 711 C CA . SER A 1 90 ? -0.817 3.587 -4.638 1.00 93.56 90 SER A CA 1
ATOM 712 C C . SER A 1 90 ? -0.950 4.603 -3.495 1.00 93.56 90 SER A C 1
ATOM 714 O O . SER A 1 90 ? 0.073 5.118 -3.039 1.00 93.56 90 SER A O 1
ATOM 716 N N . PHE A 1 91 ? -2.175 4.903 -3.051 1.00 92.38 91 PHE A N 1
ATOM 717 C CA . PHE A 1 91 ? -2.468 5.791 -1.924 1.00 92.38 91 PHE A CA 1
ATOM 718 C C . PHE A 1 91 ? -2.518 5.072 -0.565 1.00 92.38 91 PHE A C 1
ATOM 720 O O . PHE A 1 91 ? -2.497 5.748 0.461 1.00 92.38 91 PHE A O 1
ATOM 727 N N . ASP A 1 92 ? -2.568 3.733 -0.516 1.00 93.94 92 ASP A N 1
ATOM 728 C CA . ASP A 1 92 ? -2.802 2.985 0.734 1.00 93.94 92 ASP A CA 1
ATOM 729 C C . ASP A 1 92 ? -1.760 3.351 1.801 1.00 93.94 92 ASP A C 1
ATOM 731 O O . ASP A 1 92 ? -2.096 3.653 2.948 1.00 93.94 92 ASP A O 1
ATOM 735 N N . ARG A 1 93 ? -0.480 3.417 1.405 1.00 92.69 93 ARG A N 1
ATOM 736 C CA . ARG A 1 93 ? 0.608 3.810 2.309 1.00 92.69 93 ARG A CA 1
ATOM 737 C C . ARG A 1 93 ? 0.421 5.219 2.872 1.00 92.69 93 ARG A C 1
ATOM 739 O O . ARG A 1 93 ? 0.609 5.423 4.067 1.00 92.69 93 ARG A O 1
ATOM 746 N N . GLN A 1 94 ? 0.053 6.172 2.018 1.00 91.06 94 GLN A N 1
ATOM 747 C CA . GLN A 1 94 ? -0.127 7.574 2.394 1.00 91.06 94 GLN A CA 1
ATOM 748 C C . GLN A 1 94 ? -1.268 7.738 3.401 1.00 91.06 94 GLN A C 1
ATOM 750 O O . GLN A 1 94 ? -1.141 8.502 4.357 1.00 91.06 94 GLN A O 1
ATOM 755 N N . ILE A 1 95 ? -2.353 6.983 3.224 1.00 93.38 95 ILE A N 1
ATOM 756 C CA . ILE A 1 95 ? -3.486 6.982 4.153 1.00 93.38 95 ILE A CA 1
ATOM 757 C C . ILE A 1 95 ? -3.052 6.454 5.514 1.00 93.38 95 ILE A C 1
ATOM 759 O O . ILE A 1 95 ? -3.324 7.090 6.528 1.00 93.38 95 ILE A O 1
ATOM 763 N N . LEU A 1 96 ? -2.339 5.327 5.544 1.00 95.56 96 LEU A N 1
ATOM 764 C CA . LEU A 1 96 ? -1.857 4.733 6.791 1.00 95.56 96 LEU A CA 1
ATOM 765 C C . LEU A 1 96 ? -0.856 5.654 7.504 1.00 95.56 96 LEU A C 1
ATOM 767 O O . LEU A 1 96 ? -0.969 5.859 8.712 1.00 95.56 96 LEU A O 1
ATOM 771 N N . ASP A 1 97 ? 0.067 6.286 6.776 1.00 94.25 97 ASP A N 1
ATOM 772 C CA . ASP A 1 97 ? 0.948 7.313 7.347 1.00 94.25 97 ASP A CA 1
ATOM 773 C C . ASP A 1 97 ? 0.138 8.487 7.927 1.00 94.25 97 ASP A C 1
ATOM 775 O O . ASP A 1 97 ? 0.439 8.956 9.028 1.00 94.25 97 ASP A O 1
ATOM 779 N N . GLY A 1 98 ? -0.923 8.919 7.236 1.00 92.69 98 GLY A N 1
ATOM 780 C CA . GLY A 1 98 ? -1.864 9.938 7.702 1.00 92.69 98 GLY A CA 1
ATOM 781 C C . GLY A 1 98 ? -2.592 9.541 8.988 1.00 92.69 98 GLY A C 1
ATOM 782 O O . GLY A 1 98 ? -2.676 10.351 9.915 1.00 92.69 98 GLY A O 1
ATOM 783 N N . VAL A 1 99 ? -3.039 8.289 9.099 1.00 93.88 99 VAL A N 1
ATOM 784 C CA . VAL A 1 99 ? -3.632 7.727 10.323 1.00 93.88 99 VAL A CA 1
ATOM 785 C C . VAL A 1 99 ? -2.646 7.809 11.480 1.00 93.88 99 VAL A C 1
ATOM 787 O O . VAL A 1 99 ? -2.960 8.392 12.518 1.00 93.88 99 VAL A O 1
ATOM 790 N N . PHE A 1 100 ? -1.428 7.287 11.307 1.00 94.38 100 PHE A N 1
ATOM 791 C CA . PHE A 1 100 ? -0.421 7.327 12.365 1.00 94.38 100 PHE A CA 1
ATOM 792 C C . PHE A 1 100 ? -0.027 8.757 12.730 1.00 94.38 100 PHE A C 1
ATOM 794 O O . PHE A 1 100 ? 0.170 9.034 13.908 1.00 94.38 100 PHE A O 1
ATOM 801 N N . LEU A 1 101 ? 0.075 9.671 11.763 1.00 92.06 101 LEU A N 1
ATOM 802 C CA . LEU A 1 101 ? 0.440 11.064 12.013 1.00 92.06 101 LEU A CA 1
ATOM 803 C C . LEU A 1 101 ? -0.636 11.803 12.822 1.00 92.06 101 LEU A C 1
ATOM 805 O O . LEU A 1 101 ? -0.315 12.459 13.813 1.00 92.06 101 LEU A O 1
ATOM 809 N N . ASN A 1 102 ? -1.906 11.671 12.432 1.00 89.50 102 ASN A N 1
ATOM 810 C CA . ASN A 1 102 ? -3.019 12.376 13.072 1.00 89.50 102 ASN A CA 1
ATOM 811 C C . ASN A 1 102 ? -3.423 11.748 14.411 1.00 89.50 102 ASN A C 1
ATOM 813 O O . ASN A 1 102 ? -3.823 12.455 15.340 1.00 89.50 102 ASN A O 1
ATOM 817 N N . ALA A 1 103 ? -3.303 10.425 14.521 1.00 90.50 103 ALA A N 1
ATOM 818 C CA . ALA A 1 103 ? -3.787 9.650 15.653 1.00 90.50 103 ALA A CA 1
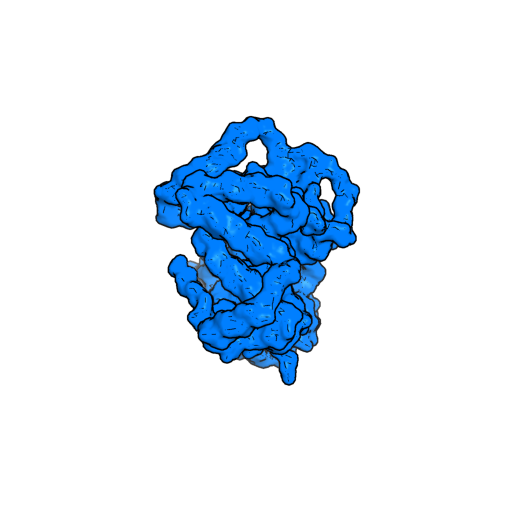ATOM 819 C C . ALA A 1 103 ? -2.680 9.138 16.581 1.00 90.50 103 ALA A C 1
ATOM 821 O O . ALA A 1 103 ? -2.995 8.390 17.503 1.00 90.50 103 ALA A O 1
ATOM 822 N N . PHE A 1 104 ? -1.409 9.529 16.402 1.00 91.31 104 PHE A N 1
ATOM 823 C CA . PHE A 1 104 ? -0.276 8.942 17.139 1.00 91.31 104 PHE A CA 1
ATOM 824 C C . PHE A 1 104 ? -0.500 8.822 18.659 1.00 91.31 104 PHE A C 1
ATOM 826 O O . PHE A 1 104 ? -0.305 7.730 19.205 1.00 91.31 104 PHE A O 1
ATOM 833 N N . PRO A 1 105 ? -0.954 9.878 19.375 1.00 89.38 105 PRO A N 1
ATOM 834 C CA . PRO A 1 105 ? -1.193 9.774 20.813 1.00 89.38 105 PRO A CA 1
ATOM 835 C C . PRO A 1 105 ? -2.352 8.831 21.152 1.00 89.38 105 PRO A C 1
ATOM 837 O O . PRO A 1 105 ? -2.298 8.136 22.163 1.00 89.38 105 PRO A O 1
ATOM 840 N N . ALA A 1 106 ? -3.392 8.801 20.314 1.00 89.88 106 ALA A N 1
ATOM 841 C CA . ALA A 1 106 ? -4.551 7.937 20.497 1.00 89.88 106 ALA A CA 1
ATOM 842 C C . ALA A 1 106 ? -4.182 6.464 20.291 1.00 89.88 106 ALA A C 1
ATOM 844 O O . ALA A 1 106 ? -4.497 5.638 21.145 1.00 89.88 106 ALA A O 1
ATOM 845 N N . ILE A 1 107 ? -3.451 6.171 19.210 1.00 94.00 107 ILE A N 1
ATOM 846 C CA . ILE A 1 107 ? -2.911 4.845 18.903 1.00 94.00 107 ILE A CA 1
ATOM 847 C C . ILE A 1 107 ? -2.046 4.375 20.065 1.00 94.00 107 ILE A C 1
ATOM 849 O O . ILE A 1 107 ? -2.344 3.338 20.634 1.00 94.00 107 ILE A O 1
ATOM 853 N N . THR A 1 108 ? -1.067 5.176 20.497 1.00 92.19 108 THR A N 1
ATOM 854 C CA . THR A 1 108 ? -0.148 4.813 21.593 1.00 92.19 108 THR A CA 1
ATOM 855 C C . THR A 1 108 ? -0.885 4.389 22.866 1.00 92.19 108 THR A C 1
ATOM 857 O O . THR A 1 108 ? -0.476 3.449 23.544 1.00 92.19 108 THR A O 1
ATOM 860 N N . ILE A 1 109 ? -1.972 5.088 23.204 1.00 89.94 109 ILE A N 1
ATOM 861 C CA . ILE A 1 109 ? -2.783 4.784 24.386 1.00 89.94 109 ILE A CA 1
ATOM 862 C C . ILE A 1 109 ? -3.604 3.513 24.169 1.00 89.94 109 ILE A C 1
ATOM 864 O O . ILE A 1 109 ? -3.588 2.634 25.029 1.00 89.94 109 ILE A O 1
ATOM 868 N N . ALA A 1 110 ? -4.317 3.418 23.044 1.00 90.62 110 ALA A N 1
ATOM 869 C CA . ALA A 1 110 ? -5.183 2.285 22.748 1.00 90.62 110 ALA A CA 1
ATOM 870 C C . ALA A 1 110 ? -4.381 0.982 22.644 1.00 90.62 110 ALA A C 1
ATOM 872 O O . ALA A 1 110 ? -4.713 0.019 23.328 1.00 90.62 110 ALA A O 1
ATOM 873 N N . THR A 1 111 ? -3.259 0.999 21.917 1.00 92.81 111 THR A N 1
ATOM 874 C CA . THR A 1 111 ? -2.361 -0.152 21.720 1.00 92.81 111 THR A CA 1
ATOM 875 C C . THR A 1 111 ? -1.609 -0.589 22.974 1.00 92.81 111 THR A C 1
ATOM 877 O O . THR A 1 111 ? -0.949 -1.624 22.973 1.00 92.81 111 THR A O 1
ATOM 880 N N . GLY A 1 112 ? -1.681 0.187 24.060 1.00 89.75 112 GLY A N 1
ATOM 881 C CA . GLY A 1 112 ? -1.213 -0.246 25.377 1.00 89.75 112 GLY A CA 1
ATOM 882 C C . GLY A 1 112 ? -2.199 -1.164 26.109 1.00 89.75 112 GLY A C 1
ATOM 883 O O . GLY A 1 112 ? -1.832 -1.750 27.127 1.00 89.75 112 GLY A O 1
ATOM 884 N N . ILE A 1 113 ? -3.443 -1.258 25.632 1.00 88.44 113 ILE A N 1
ATOM 885 C CA . ILE A 1 113 ? -4.555 -1.953 26.297 1.00 88.44 113 ILE A CA 1
ATOM 886 C C . ILE A 1 113 ? -5.173 -3.013 25.377 1.00 88.44 113 ILE A C 1
ATOM 888 O O . ILE A 1 113 ? -5.494 -4.108 25.841 1.00 88.44 113 ILE A O 1
ATOM 892 N N . ASP A 1 114 ? -5.355 -2.684 24.099 1.00 91.69 114 ASP A N 1
ATOM 893 C CA . ASP A 1 114 ? -6.031 -3.506 23.096 1.00 91.69 114 ASP A CA 1
ATOM 894 C C . ASP A 1 114 ? -5.473 -3.212 21.697 1.00 91.69 114 ASP A C 1
ATOM 896 O O . ASP A 1 114 ? -4.717 -2.266 21.518 1.00 91.69 114 ASP A O 1
ATOM 900 N N . SER A 1 115 ? -5.842 -3.981 20.680 1.00 95.94 115 SER A N 1
ATOM 901 C CA . SER A 1 115 ? -5.554 -3.606 19.292 1.00 95.94 115 SER A CA 1
ATOM 902 C C . SER A 1 115 ? -6.576 -2.594 18.777 1.00 95.94 115 SER A C 1
ATOM 904 O O . SER A 1 115 ? -7.666 -2.423 19.327 1.00 95.94 115 SER A O 1
ATOM 906 N N . LEU A 1 116 ? -6.209 -1.915 17.698 1.00 97.06 116 LEU A N 1
ATOM 907 C CA . LEU A 1 116 ? -7.111 -1.131 16.878 1.00 97.06 116 LEU A CA 1
ATOM 908 C C . LEU A 1 116 ? -7.313 -1.826 15.538 1.00 97.06 116 LEU A C 1
ATOM 910 O O . LEU A 1 116 ? -6.400 -2.469 15.021 1.00 97.06 116 LEU A O 1
ATOM 914 N N . TYR A 1 117 ? -8.488 -1.658 14.955 1.00 97.31 117 TYR A N 1
ATOM 915 C CA . TYR A 1 117 ? -8.791 -2.119 13.613 1.00 97.31 117 TYR A CA 1
ATOM 916 C C . TYR A 1 117 ? -9.708 -1.135 12.895 1.00 97.31 117 TYR A C 1
ATOM 918 O O . TYR A 1 117 ? -10.442 -0.389 13.537 1.00 97.31 117 TYR A O 1
ATOM 926 N N . GLY A 1 118 ? -9.670 -1.128 11.569 1.00 95.94 118 GLY A N 1
ATOM 927 C CA . GLY A 1 118 ? -10.551 -0.297 10.754 1.00 95.94 118 GLY A CA 1
ATOM 928 C C . GLY A 1 118 ? -10.505 -0.702 9.291 1.00 95.94 118 GLY A C 1
ATOM 929 O O . GLY A 1 118 ? -9.600 -1.416 8.864 1.00 95.94 118 GLY A O 1
ATOM 930 N N . GLU A 1 119 ? -11.489 -0.254 8.527 1.00 96.38 119 GLU A N 1
ATOM 931 C CA . GLU A 1 119 ? -11.565 -0.464 7.083 1.00 96.38 119 GLU A CA 1
ATOM 932 C C . GLU A 1 119 ? -11.095 0.794 6.348 1.00 96.38 119 GLU A C 1
ATOM 934 O O . GLU A 1 119 ? -11.412 1.906 6.766 1.00 96.38 119 GLU A O 1
ATOM 939 N N . LEU A 1 120 ? -10.332 0.626 5.269 1.00 95.62 120 LEU A N 1
ATOM 940 C CA . LEU A 1 120 ? -10.058 1.673 4.292 1.00 95.62 120 LEU A CA 1
ATOM 941 C C . LEU A 1 120 ? -11.256 1.739 3.335 1.00 95.62 120 LEU A C 1
ATOM 943 O O . LEU A 1 120 ? -11.233 1.139 2.263 1.00 95.62 120 LEU A O 1
ATOM 947 N N . ASP A 1 121 ? -12.297 2.453 3.757 1.00 94.31 121 ASP A N 1
ATOM 948 C CA . ASP A 1 121 ? -13.591 2.549 3.082 1.00 94.31 121 ASP A CA 1
ATOM 949 C C . ASP A 1 121 ? -13.570 3.632 1.990 1.00 94.31 121 ASP A C 1
ATOM 951 O O . ASP A 1 121 ? -13.415 4.824 2.273 1.00 94.31 121 ASP A O 1
ATOM 955 N N . ASP A 1 122 ? -13.739 3.218 0.734 1.00 90.06 122 ASP A N 1
ATOM 956 C CA . ASP A 1 122 ? -13.920 4.096 -0.434 1.00 90.06 122 ASP A CA 1
ATOM 957 C C . ASP A 1 122 ? -15.378 4.227 -0.895 1.00 90.06 122 ASP A C 1
ATOM 959 O O . ASP A 1 122 ? -15.654 4.789 -1.959 1.00 90.06 122 ASP A O 1
ATOM 963 N N . SER A 1 123 ? -16.319 3.722 -0.095 1.00 88.88 123 SER A N 1
ATOM 964 C CA . SER A 1 123 ? -17.755 3.661 -0.374 1.00 88.88 123 SER A CA 1
ATOM 965 C C . SER A 1 123 ? -18.132 2.837 -1.611 1.00 88.88 123 SER A C 1
ATOM 967 O O . SER A 1 123 ? -19.300 2.845 -2.013 1.00 88.88 123 SER A O 1
ATOM 969 N N . CYS A 1 124 ? -17.186 2.112 -2.217 1.00 88.44 124 CYS A N 1
ATOM 970 C CA . CYS A 1 124 ? -17.462 1.180 -3.296 1.00 88.44 124 CYS A CA 1
ATOM 971 C C . CYS A 1 124 ? -17.632 -0.234 -2.720 1.00 88.44 124 CYS A C 1
ATOM 973 O O . CYS A 1 124 ? -16.706 -0.772 -2.123 1.00 88.44 124 CYS A O 1
ATOM 975 N N . PRO A 1 125 ? -18.791 -0.891 -2.901 1.00 87.75 125 PRO A N 1
ATOM 976 C CA . PRO A 1 125 ? -19.002 -2.226 -2.342 1.00 87.75 125 PRO A CA 1
ATOM 977 C C . PRO A 1 125 ? -18.174 -3.304 -3.053 1.00 87.75 125 PRO A C 1
ATOM 979 O O . PRO A 1 125 ? -17.874 -4.346 -2.479 1.00 87.75 125 PRO A O 1
ATOM 982 N N . LYS A 1 126 ? -17.861 -3.108 -4.338 1.00 92.00 126 LYS A N 1
ATOM 983 C CA . LYS A 1 126 ? -17.111 -4.061 -5.158 1.00 92.00 126 LYS A CA 1
ATOM 984 C C . LYS A 1 126 ? -16.663 -3.388 -6.449 1.00 92.00 126 LYS A C 1
ATOM 986 O O . LYS A 1 126 ? -17.441 -2.655 -7.046 1.00 92.00 126 LYS A O 1
ATOM 991 N N . TYR A 1 127 ? -15.470 -3.733 -6.926 1.00 92.88 127 TYR A N 1
ATOM 992 C CA . TYR A 1 127 ? -15.027 -3.375 -8.273 1.00 92.88 127 TYR A CA 1
ATOM 993 C C . TYR A 1 127 ? -15.351 -4.503 -9.254 1.00 92.88 127 TYR A C 1
ATOM 995 O O . TYR A 1 127 ? -14.796 -5.602 -9.169 1.00 92.88 127 TYR A O 1
ATOM 1003 N N . GLU A 1 128 ? -16.256 -4.242 -10.186 1.00 90.06 128 GLU A N 1
ATOM 1004 C CA . GLU A 1 128 ? -16.581 -5.123 -11.306 1.00 90.06 128 GLU A CA 1
ATOM 1005 C C . GLU A 1 128 ? -16.009 -4.599 -12.624 1.00 90.06 128 GLU A C 1
ATOM 1007 O O . GLU A 1 128 ? -15.752 -5.390 -13.537 1.00 90.06 128 GLU A O 1
ATOM 1012 N N . THR A 1 129 ? -15.802 -3.285 -12.726 1.00 90.44 129 THR A N 1
ATOM 1013 C CA . THR A 1 129 ? -15.275 -2.622 -13.917 1.00 90.44 129 THR A CA 1
ATOM 1014 C C . THR A 1 129 ? -14.298 -1.497 -13.580 1.00 90.44 129 THR A C 1
ATOM 1016 O O . THR A 1 129 ? -14.195 -1.044 -12.441 1.00 90.44 129 THR A O 1
ATOM 1019 N N . ILE A 1 130 ? -13.567 -1.028 -14.595 1.00 91.06 130 ILE A N 1
ATOM 1020 C CA . ILE A 1 130 ? -12.624 0.093 -14.465 1.00 91.06 130 ILE A CA 1
ATOM 1021 C C . ILE A 1 130 ? -13.354 1.369 -14.014 1.00 91.06 130 ILE A C 1
ATOM 1023 O O . ILE A 1 130 ? -12.803 2.175 -13.268 1.00 91.06 130 ILE A O 1
ATOM 1027 N N . GLU A 1 131 ? -14.604 1.552 -14.438 1.00 88.75 131 GLU A N 1
ATOM 1028 C CA . GLU A 1 131 ? -15.436 2.700 -14.079 1.00 88.75 131 GLU A CA 1
ATOM 1029 C C . GLU A 1 131 ? -15.740 2.770 -12.580 1.00 88.75 131 GLU A C 1
ATOM 1031 O O . GLU A 1 131 ? -15.821 3.873 -12.041 1.00 88.75 131 GLU A O 1
ATOM 1036 N N . ASP A 1 132 ? -15.819 1.628 -11.891 1.00 91.00 132 ASP A N 1
ATOM 1037 C CA . ASP A 1 132 ? -16.004 1.590 -10.434 1.00 91.00 132 ASP A CA 1
ATOM 1038 C C . ASP A 1 132 ? -14.812 2.216 -9.692 1.00 91.00 132 ASP A C 1
ATOM 1040 O O . ASP A 1 132 ? -14.945 2.687 -8.567 1.00 91.00 132 ASP A O 1
ATOM 1044 N N . LEU A 1 133 ? -13.635 2.287 -10.323 1.00 92.56 133 LEU A N 1
ATOM 1045 C CA . LEU A 1 133 ? -12.476 2.981 -9.759 1.00 92.56 133 LEU A CA 1
ATOM 1046 C C . LEU A 1 133 ? -12.620 4.509 -9.857 1.00 92.56 133 LEU A C 1
ATOM 1048 O O . LEU A 1 133 ? -12.017 5.253 -9.081 1.00 92.56 133 LEU A O 1
ATOM 1052 N N . LEU A 1 134 ? -13.429 5.018 -10.792 1.00 89.06 134 LEU A N 1
ATOM 1053 C CA . LEU A 1 134 ? -13.607 6.459 -10.991 1.00 89.06 134 LEU A CA 1
ATOM 1054 C C . LEU A 1 134 ? -14.376 7.120 -9.842 1.00 89.06 134 LEU A C 1
ATOM 1056 O O . LEU A 1 134 ? -14.200 8.326 -9.625 1.00 89.06 134 LEU A O 1
ATOM 1060 N N . SER A 1 135 ? -15.180 6.355 -9.094 1.00 88.06 135 SER A N 1
ATOM 1061 C CA . SER A 1 135 ? -15.915 6.840 -7.921 1.00 88.06 135 SER A CA 1
ATOM 1062 C C . SER A 1 135 ? -15.044 7.002 -6.676 1.00 88.06 135 SER A C 1
ATOM 1064 O O . SER A 1 135 ? -15.439 7.736 -5.772 1.00 88.06 135 SER A O 1
ATOM 1066 N N . ILE A 1 136 ? -13.850 6.395 -6.632 1.00 91.25 136 ILE A N 1
ATOM 1067 C CA . ILE A 1 136 ? -12.935 6.467 -5.481 1.00 91.25 136 ILE A CA 1
ATOM 1068 C C . ILE A 1 136 ? -12.384 7.889 -5.355 1.00 91.25 136 ILE A C 1
ATOM 1070 O O . ILE A 1 136 ? -11.389 8.231 -5.989 1.00 91.25 136 ILE A O 1
ATOM 1074 N N . ARG A 1 137 ? -13.040 8.761 -4.590 1.00 87.25 137 ARG A N 1
ATOM 1075 C CA . ARG A 1 137 ? -12.645 10.177 -4.420 1.00 87.25 137 ARG A CA 1
ATOM 1076 C C . ARG A 1 137 ? -12.119 10.485 -3.032 1.00 87.25 137 ARG A C 1
ATOM 1078 O O . ARG A 1 137 ? -11.325 11.403 -2.873 1.00 87.25 137 ARG A O 1
ATOM 1085 N N . LYS A 1 138 ? -12.566 9.726 -2.043 1.00 90.38 138 LYS A N 1
ATOM 1086 C CA . LYS A 1 138 ? -12.178 9.871 -0.652 1.00 90.38 138 LYS A CA 1
ATOM 1087 C C . LYS A 1 138 ? -12.121 8.485 -0.036 1.00 90.38 138 LYS A C 1
ATOM 1089 O O . LYS A 1 138 ? -12.999 7.672 -0.307 1.00 90.38 138 LYS A O 1
ATOM 1094 N N . ILE A 1 139 ? -11.099 8.253 0.774 1.00 93.81 139 ILE A N 1
ATOM 1095 C CA . ILE A 1 139 ? -11.005 7.083 1.638 1.00 93.81 139 ILE A CA 1
ATOM 1096 C C . ILE A 1 139 ? -11.221 7.547 3.063 1.00 93.81 139 ILE A C 1
ATOM 1098 O O . ILE A 1 139 ? -10.627 8.542 3.490 1.00 93.81 139 ILE A O 1
ATOM 1102 N N . ARG A 1 140 ? -12.037 6.816 3.807 1.00 94.06 140 ARG A N 1
ATOM 1103 C CA . ARG A 1 140 ? -12.193 7.004 5.240 1.00 94.06 140 ARG A CA 1
ATOM 1104 C C . ARG A 1 140 ? -11.724 5.763 5.968 1.00 94.06 140 ARG A C 1
ATOM 1106 O O . ARG A 1 140 ? -11.988 4.649 5.543 1.00 94.06 140 ARG A O 1
ATOM 1113 N N . ILE A 1 141 ? -11.054 5.969 7.089 1.00 94.81 141 ILE A N 1
ATOM 1114 C CA . ILE A 1 141 ? -10.724 4.910 8.028 1.00 94.81 141 ILE A CA 1
ATOM 1115 C C . ILE A 1 141 ? -11.079 5.369 9.434 1.00 94.81 141 ILE A C 1
ATOM 1117 O O . ILE A 1 141 ? -10.525 6.333 9.963 1.00 94.81 141 ILE A O 1
ATOM 1121 N N . ALA A 1 142 ? -12.032 4.659 10.029 1.00 92.81 142 ALA A N 1
ATOM 1122 C CA . ALA A 1 142 ? -12.417 4.821 11.418 1.00 92.81 142 ALA A CA 1
ATOM 1123 C C . ALA A 1 142 ? -11.879 3.626 12.207 1.00 92.81 142 ALA A C 1
ATOM 1125 O O . ALA A 1 142 ? -12.255 2.484 11.950 1.00 92.81 142 ALA A O 1
ATOM 1126 N N . LEU A 1 143 ? -10.974 3.900 13.143 1.00 94.88 143 LEU A N 1
ATOM 1127 C CA . LEU A 1 143 ? -10.378 2.891 14.001 1.00 94.88 143 LEU A CA 1
ATOM 1128 C C . LEU A 1 143 ? -11.255 2.642 15.228 1.00 94.88 143 LEU A C 1
ATOM 1130 O O . LEU A 1 143 ? -11.579 3.570 15.974 1.00 94.88 143 LEU A O 1
ATOM 1134 N N . ASP A 1 144 ? -11.553 1.374 15.474 1.00 93.56 144 ASP A N 1
ATOM 1135 C CA . ASP A 1 144 ? -12.182 0.881 16.696 1.00 93.56 144 ASP A CA 1
ATOM 1136 C C . ASP A 1 144 ? -11.293 -0.181 17.357 1.00 93.56 144 ASP A C 1
ATOM 1138 O O . ASP A 1 144 ? -10.238 -0.548 16.850 1.00 93.56 144 ASP A O 1
ATOM 1142 N N . SER A 1 145 ? -11.702 -0.661 18.523 1.00 94.19 145 SER A N 1
ATOM 1143 C CA . SER A 1 145 ? -11.004 -1.661 19.333 1.00 94.19 145 SER A CA 1
ATOM 1144 C C . SER A 1 145 ? -11.896 -2.882 19.558 1.00 94.19 145 SER A C 1
ATOM 1146 O O . SER A 1 145 ? -13.081 -2.696 19.846 1.00 94.19 145 SER A O 1
ATOM 1148 N N . PRO A 1 146 ? -11.374 -4.119 19.507 1.00 94.38 146 PRO A N 1
ATOM 1149 C CA . PRO A 1 146 ? -12.191 -5.323 19.679 1.00 94.38 146 PRO A CA 1
ATOM 1150 C C . PRO A 1 146 ? -12.948 -5.400 21.010 1.00 94.38 146 PRO A C 1
ATOM 1152 O O . PRO A 1 146 ? -14.019 -5.995 21.082 1.00 94.38 146 PRO A O 1
ATOM 1155 N N . SER A 1 147 ? -12.406 -4.812 22.079 1.00 90.50 147 SER A N 1
ATOM 1156 C CA . SER A 1 147 ? -13.048 -4.769 23.399 1.00 90.50 147 SER A CA 1
ATOM 1157 C C . SER A 1 147 ? -14.036 -3.606 23.593 1.00 90.50 147 SER A C 1
ATOM 1159 O O . SER A 1 147 ? -14.490 -3.375 24.723 1.00 90.50 147 SER A O 1
ATOM 1161 N N . ASP A 1 148 ? -14.366 -2.855 22.537 1.00 89.75 148 ASP A N 1
ATOM 1162 C CA . ASP A 1 148 ? -15.097 -1.579 22.571 1.00 89.75 148 ASP A CA 1
ATOM 1163 C C . ASP A 1 148 ? -14.421 -0.505 23.449 1.00 89.75 148 ASP A C 1
ATOM 1165 O O . ASP A 1 148 ? -15.083 0.413 23.940 1.00 89.75 148 ASP A O 1
ATOM 1169 N N . PHE A 1 149 ? -13.120 -0.615 23.731 1.00 90.12 149 PHE A N 1
ATOM 1170 C CA . PHE A 1 149 ? -12.373 0.363 24.526 1.00 90.12 149 PHE A CA 1
ATOM 1171 C C . PHE A 1 149 ? -12.512 1.796 23.980 1.00 90.12 149 PHE A C 1
ATOM 1173 O O . PHE A 1 149 ? -12.790 2.727 24.747 1.00 90.12 149 PHE A O 1
ATOM 1180 N N . VAL A 1 150 ? -12.372 1.977 22.664 1.00 88.94 150 VAL A N 1
ATOM 1181 C CA . VAL A 1 150 ? -12.526 3.264 21.967 1.00 88.94 150 VAL A CA 1
ATOM 1182 C C . VAL A 1 150 ? -13.946 3.796 22.150 1.00 88.94 150 VAL A C 1
ATOM 1184 O O . VAL A 1 150 ? -14.127 4.889 22.698 1.00 88.94 150 VAL A O 1
ATOM 1187 N N . ALA A 1 151 ? -14.962 3.003 21.799 1.00 87.56 151 ALA A N 1
ATOM 1188 C CA . ALA A 1 151 ? -16.366 3.382 21.941 1.00 87.56 151 ALA A CA 1
ATOM 1189 C C . ALA A 1 151 ? -16.745 3.734 23.395 1.00 87.56 151 ALA A C 1
ATOM 1191 O O . ALA A 1 151 ? -17.340 4.787 23.652 1.00 87.56 151 ALA A O 1
ATOM 1192 N N . LYS A 1 152 ? -16.341 2.912 24.374 1.00 88.50 152 LYS A N 1
ATOM 1193 C CA . LYS A 1 152 ? -16.574 3.151 25.813 1.00 88.50 152 LYS A CA 1
ATOM 1194 C C . LYS A 1 152 ? -15.889 4.428 26.299 1.00 88.50 152 LYS A C 1
ATOM 1196 O O . LYS A 1 152 ? -16.468 5.184 27.084 1.00 88.50 152 LYS A O 1
ATOM 1201 N N . THR A 1 153 ? -14.680 4.707 25.817 1.00 87.31 153 THR A N 1
ATOM 1202 C CA . THR A 1 153 ? -13.951 5.934 26.161 1.00 87.31 153 THR A CA 1
ATOM 1203 C C . THR A 1 153 ? -14.648 7.168 25.585 1.00 87.31 153 THR A C 1
ATOM 1205 O O . THR A 1 153 ? -14.847 8.150 26.306 1.00 87.31 153 THR A O 1
ATOM 1208 N N . HIS A 1 154 ? -15.088 7.124 24.323 1.00 85.25 154 HIS A N 1
ATOM 1209 C CA . HIS A 1 154 ? -15.861 8.212 23.714 1.00 85.25 154 HIS A CA 1
ATOM 1210 C C . HIS A 1 154 ? -17.186 8.459 24.440 1.00 85.25 154 HIS A C 1
ATOM 1212 O O . HIS A 1 154 ? -17.534 9.618 24.693 1.00 85.25 154 HIS A O 1
ATOM 1218 N N . GLU A 1 155 ? -17.893 7.394 24.830 1.00 85.25 155 GLU A N 1
ATOM 1219 C CA . GLU A 1 155 ? -19.110 7.483 25.640 1.00 85.25 155 GLU A CA 1
ATOM 1220 C C . GLU A 1 155 ? -18.835 8.219 26.959 1.00 85.25 155 GLU A C 1
ATOM 1222 O O . GLU A 1 155 ? -19.534 9.179 27.293 1.00 85.25 155 GLU A O 1
ATOM 1227 N N . LEU A 1 156 ? -17.780 7.836 27.681 1.00 86.44 156 LEU A N 1
ATOM 1228 C CA . LEU A 1 156 ? -17.435 8.454 28.959 1.00 86.44 156 LEU A CA 1
ATOM 1229 C C . LEU A 1 156 ? -17.039 9.934 28.809 1.00 86.44 156 LEU A C 1
ATOM 1231 O O . LEU A 1 156 ? -17.480 10.776 29.597 1.00 86.44 156 LEU A O 1
ATOM 1235 N N . VAL A 1 157 ? -16.269 10.282 27.770 1.00 84.06 157 VAL A N 1
ATOM 1236 C CA . VAL A 1 157 ? -15.929 11.680 27.441 1.00 84.06 157 VAL A CA 1
ATOM 1237 C C . VAL A 1 157 ? -17.189 12.492 27.136 1.00 84.06 157 VAL A C 1
ATOM 1239 O O . VAL A 1 157 ? -17.317 13.632 27.595 1.00 84.06 157 VAL A O 1
ATOM 1242 N N . ARG A 1 158 ? -18.128 11.928 26.367 1.00 81.75 158 ARG A N 1
ATOM 1243 C CA . ARG A 1 158 ? -19.398 12.582 26.031 1.00 81.75 158 ARG A CA 1
ATOM 1244 C C . ARG A 1 158 ? -20.243 12.818 27.280 1.00 81.75 158 ARG A C 1
ATOM 1246 O O . ARG A 1 158 ? -20.696 13.942 27.478 1.00 81.75 158 ARG A O 1
ATOM 1253 N N . LEU A 1 159 ? -20.402 11.813 28.143 1.00 81.69 159 LEU A N 1
ATOM 1254 C CA . LEU A 1 159 ? -21.146 11.950 29.401 1.00 81.69 159 LEU A CA 1
ATOM 1255 C C . LEU A 1 159 ? -20.533 13.023 30.304 1.00 81.69 159 LEU A C 1
ATOM 1257 O O . LEU A 1 159 ? -21.256 13.863 30.833 1.00 81.69 159 LEU A O 1
ATOM 1261 N N . ASN A 1 160 ? -19.203 13.074 30.404 1.00 83.38 160 ASN A N 1
ATOM 1262 C CA . ASN A 1 160 ? -18.516 14.111 31.171 1.00 83.38 160 ASN A CA 1
ATOM 1263 C C . ASN A 1 160 ? -18.788 15.530 30.621 1.00 83.38 160 ASN A C 1
ATOM 1265 O O . ASN A 1 160 ? -19.053 16.463 31.383 1.00 83.38 160 ASN A O 1
ATOM 1269 N N . LYS A 1 161 ? -18.791 15.703 29.290 1.00 81.88 161 LYS A N 1
ATOM 1270 C CA . LYS A 1 161 ? -19.160 16.979 28.646 1.00 81.88 161 LYS A CA 1
ATOM 1271 C C . LYS A 1 161 ? -20.620 17.351 28.904 1.00 81.88 161 LYS A C 1
ATOM 1273 O O . LYS A 1 161 ? -20.895 18.503 29.238 1.00 81.88 161 LYS A O 1
ATOM 1278 N N . LEU A 1 162 ? -21.539 16.395 28.760 1.00 79.81 162 LEU A N 1
ATOM 1279 C CA . LEU A 1 162 ? -22.965 16.606 29.011 1.00 79.81 162 LEU A CA 1
ATOM 1280 C C . LEU A 1 162 ? -23.213 17.032 30.458 1.00 79.81 162 LEU A C 1
ATOM 1282 O O . LEU A 1 162 ? -23.914 18.011 30.673 1.00 79.81 162 LEU A O 1
ATOM 1286 N N . LEU A 1 163 ? -22.579 16.382 31.436 1.00 81.75 163 LEU A N 1
ATOM 1287 C CA . LEU A 1 163 ? -22.687 16.756 32.850 1.00 81.75 163 LEU A CA 1
ATOM 1288 C C . LEU A 1 163 ? -22.112 18.136 33.161 1.00 81.75 163 LEU A C 1
ATOM 1290 O O . LEU A 1 163 ? -22.654 18.848 34.002 1.00 81.75 163 LEU A O 1
ATOM 1294 N N . THR A 1 164 ? -21.042 18.531 32.472 1.00 82.50 164 THR A N 1
ATOM 1295 C CA . THR A 1 164 ? -20.467 19.873 32.625 1.00 82.50 164 THR A CA 1
ATOM 1296 C C . THR A 1 164 ? -21.437 20.951 32.128 1.00 82.50 164 THR A C 1
ATOM 1298 O O . THR A 1 164 ? -21.554 22.005 32.746 1.00 82.50 164 THR A O 1
ATOM 1301 N N . LYS A 1 165 ? -22.155 20.690 31.026 1.00 83.44 165 LYS A N 1
ATOM 1302 C CA . LYS A 1 165 ? -23.156 21.614 30.464 1.00 83.44 165 LYS A CA 1
ATOM 1303 C C . LYS A 1 165 ? -24.487 21.579 31.223 1.00 83.44 165 LYS A C 1
ATOM 1305 O O . LYS A 1 165 ? -25.125 22.612 31.395 1.00 83.44 165 LYS A O 1
ATOM 1310 N N . LEU A 1 166 ? -24.912 20.391 31.644 1.00 82.75 166 LEU A N 1
ATOM 1311 C CA . LEU A 1 166 ? -26.210 20.102 32.248 1.00 82.75 166 LEU A CA 1
ATOM 1312 C C . LEU A 1 166 ? -26.028 19.267 33.529 1.00 82.75 166 LEU A C 1
ATOM 1314 O O . LEU A 1 166 ? -26.279 18.059 33.527 1.00 82.75 166 LEU A O 1
ATOM 1318 N N . PRO A 1 167 ? -25.648 19.894 34.657 1.00 83.06 167 PRO A N 1
ATOM 1319 C CA . PRO A 1 167 ? -25.475 19.187 35.929 1.00 83.06 167 PRO A CA 1
ATOM 1320 C C . PRO A 1 167 ? -26.756 18.505 36.437 1.00 83.06 167 PRO A C 1
ATOM 1322 O O . PRO A 1 167 ? -26.689 17.550 37.210 1.00 83.06 167 PRO A O 1
ATOM 1325 N N . SER A 1 168 ? -27.931 18.954 35.978 1.00 79.69 168 SER A N 1
ATOM 1326 C CA . SER A 1 168 ? -29.234 18.353 36.294 1.00 79.69 168 SER A CA 1
ATOM 1327 C C . SER A 1 168 ? -29.346 16.883 35.870 1.00 79.69 168 SER A C 1
ATOM 1329 O O . SER A 1 168 ? -30.119 16.139 36.473 1.00 79.69 168 SER A O 1
ATOM 1331 N N . LEU A 1 169 ? -28.535 16.433 34.904 1.00 78.31 169 LEU A N 1
ATOM 1332 C CA . LEU A 1 169 ? -28.461 15.035 34.468 1.00 78.31 169 LEU A CA 1
ATOM 1333 C C . LEU A 1 169 ? -27.978 14.069 35.569 1.00 78.31 169 LEU A C 1
ATOM 1335 O O . LEU A 1 169 ? -28.236 12.872 35.470 1.00 78.31 169 LEU A O 1
ATOM 1339 N N . LEU A 1 170 ? -27.336 14.560 36.639 1.00 77.44 170 LEU A N 1
ATOM 1340 C CA . LEU A 1 170 ? -26.925 13.730 37.784 1.00 77.44 170 LEU A CA 1
ATOM 1341 C C . LEU A 1 170 ? -28.108 13.113 38.540 1.00 77.44 170 LEU A C 1
ATOM 1343 O O . LEU A 1 170 ? -27.975 12.037 39.120 1.00 77.44 170 LEU A O 1
ATOM 1347 N N . ILE A 1 171 ? -29.245 13.809 38.548 1.00 79.19 171 ILE A N 1
ATOM 1348 C CA . ILE A 1 171 ? -30.459 13.441 39.291 1.00 79.19 171 ILE A CA 1
ATOM 1349 C C . ILE A 1 171 ? -31.679 13.285 38.369 1.00 79.19 171 ILE A C 1
ATOM 1351 O O . ILE A 1 171 ? -32.809 13.199 38.849 1.00 79.19 171 ILE A O 1
ATOM 1355 N N . ALA A 1 172 ? -31.471 13.284 37.048 1.00 75.81 172 ALA A N 1
ATOM 1356 C CA . ALA A 1 172 ? -32.551 13.216 36.073 1.00 75.81 172 ALA A CA 1
ATOM 1357 C C . ALA A 1 172 ? -33.219 11.831 36.074 1.00 75.81 172 ALA A C 1
ATOM 1359 O O . ALA A 1 172 ? -32.549 10.805 35.979 1.00 75.81 172 ALA A O 1
ATOM 1360 N N . ASN A 1 173 ? -34.551 11.825 36.149 1.00 77.88 173 ASN A N 1
ATOM 1361 C CA . ASN A 1 173 ? -35.385 10.637 35.973 1.00 77.88 173 ASN A CA 1
ATOM 1362 C C . ASN A 1 173 ? -35.739 10.414 34.489 1.00 77.88 173 ASN A C 1
ATOM 1364 O O . ASN A 1 173 ? -35.407 11.238 33.628 1.00 77.88 173 ASN A O 1
ATOM 1368 N N . SER A 1 174 ? -36.447 9.324 34.186 1.00 79.12 174 SER A N 1
ATOM 1369 C CA . SER A 1 174 ? -36.830 8.960 32.811 1.00 79.12 174 SER A CA 1
ATOM 1370 C C . SER A 1 174 ? -37.535 10.094 32.042 1.00 79.12 174 SER A C 1
ATOM 1372 O O . SER A 1 174 ? -37.194 10.386 30.893 1.00 79.12 174 SER A O 1
ATOM 1374 N N . ASN A 1 175 ? -38.468 10.801 32.682 1.00 80.25 175 ASN A N 1
ATOM 1375 C CA . ASN A 1 175 ? -39.207 11.909 32.067 1.00 80.25 175 ASN A CA 1
ATOM 1376 C C . ASN A 1 175 ? -38.340 13.154 31.830 1.00 80.25 175 ASN A C 1
ATOM 1378 O O . ASN A 1 175 ? -38.453 13.785 30.778 1.00 80.25 175 ASN A O 1
ATOM 1382 N N . ALA A 1 176 ? -37.457 13.499 32.771 1.00 79.56 176 ALA A N 1
ATOM 1383 C CA . ALA A 1 176 ? -36.533 14.622 32.626 1.00 79.56 176 ALA A CA 1
ATOM 1384 C C . ALA A 1 176 ? -35.544 14.393 31.472 1.00 79.56 176 ALA A C 1
ATOM 1386 O O . ALA A 1 176 ? -35.276 15.316 30.704 1.00 79.56 176 ALA A O 1
ATOM 1387 N N . LEU A 1 177 ? -35.062 13.157 31.299 1.00 80.12 177 LEU A N 1
ATOM 1388 C CA . LEU A 1 177 ? -34.197 12.781 30.178 1.00 80.12 177 LEU A CA 1
ATOM 1389 C C . LEU A 1 177 ? -34.912 12.920 28.826 1.00 80.12 177 LEU A C 1
ATOM 1391 O O . LEU A 1 177 ? -34.338 13.486 27.897 1.00 80.12 177 LEU A O 1
ATOM 1395 N N . ARG A 1 178 ? -36.182 12.494 28.717 1.00 79.81 178 ARG A N 1
ATOM 1396 C CA . ARG A 1 178 ? -36.987 12.705 27.494 1.00 79.81 178 ARG A CA 1
ATOM 1397 C C . ARG A 1 178 ? -37.234 14.182 27.204 1.00 79.81 178 ARG A C 1
ATOM 1399 O O . ARG A 1 178 ? -37.144 14.596 26.051 1.00 79.81 178 ARG A O 1
ATOM 1406 N N . ALA A 1 179 ? -37.538 14.972 28.233 1.00 81.88 179 ALA A N 1
ATOM 1407 C CA . ALA A 1 179 ? -37.767 16.406 28.083 1.00 81.88 179 ALA A CA 1
ATOM 1408 C C . ALA A 1 179 ? -36.506 17.123 27.576 1.00 81.88 179 ALA A C 1
ATOM 1410 O O . ALA A 1 179 ? -36.593 17.929 26.652 1.00 81.88 179 ALA A O 1
ATOM 1411 N N . LEU A 1 180 ? -35.337 16.773 28.122 1.00 78.44 180 LEU A N 1
ATOM 1412 C CA . LEU A 1 180 ? -34.044 17.277 27.658 1.00 78.44 180 LEU A CA 1
ATOM 1413 C C . LEU A 1 180 ? -33.735 16.812 26.231 1.00 78.44 180 LEU A C 1
ATOM 1415 O O . LEU A 1 180 ? -33.328 17.626 25.413 1.00 78.44 180 LEU A O 1
ATOM 1419 N N . ALA A 1 181 ? -34.001 15.548 25.889 1.00 77.31 181 ALA A N 1
ATOM 1420 C CA . ALA A 1 181 ? -33.823 15.049 24.524 1.00 77.31 181 ALA A CA 1
ATOM 1421 C C . ALA A 1 181 ? -34.678 15.812 23.494 1.00 77.31 181 ALA A C 1
ATOM 1423 O O . ALA A 1 181 ? -34.248 16.025 22.363 1.00 77.31 181 ALA A O 1
ATOM 1424 N N . GLY A 1 182 ? -35.876 16.261 23.882 1.00 76.44 182 GLY A N 1
ATOM 1425 C CA . GLY A 1 182 ? -36.741 17.096 23.044 1.00 76.44 182 GLY A CA 1
ATOM 1426 C C . GLY A 1 182 ? -36.190 18.499 22.760 1.00 76.44 182 GLY A C 1
ATOM 1427 O O . GLY A 1 182 ? -36.639 19.137 21.813 1.00 76.44 182 GLY A O 1
ATOM 1428 N N . GLN A 1 183 ? -35.219 18.969 23.549 1.00 75.94 183 GLN A N 1
ATOM 1429 C CA . GLN A 1 183 ? -34.592 20.290 23.418 1.00 75.94 183 GLN A CA 1
ATOM 1430 C C . GLN A 1 183 ? -33.286 20.263 22.608 1.00 75.94 183 GLN A C 1
ATOM 1432 O O . GLN A 1 183 ? -32.747 21.322 22.293 1.00 75.94 183 GLN A O 1
ATOM 1437 N N . VAL A 1 184 ? -32.767 19.076 22.271 1.00 69.12 184 VAL A N 1
ATOM 1438 C CA . VAL A 1 184 ? -31.499 18.915 21.548 1.00 69.12 184 VAL A CA 1
ATOM 1439 C C . VAL A 1 184 ? -31.767 18.712 20.046 1.00 69.12 184 VAL A C 1
ATOM 1441 O O . VAL A 1 184 ? -32.554 17.827 19.692 1.00 69.12 184 VAL A O 1
ATOM 1444 N N . PRO A 1 185 ? -31.132 19.491 19.147 1.00 61.69 185 PRO A N 1
ATOM 1445 C CA . PRO A 1 185 ? -31.198 19.266 17.703 1.00 61.69 185 PRO A CA 1
ATOM 1446 C C . PRO A 1 185 ? -30.659 17.883 17.307 1.00 61.69 185 PRO A C 1
ATOM 1448 O O . PRO A 1 185 ? -29.733 17.354 17.921 1.00 61.69 185 PRO A O 1
ATOM 1451 N N . SER A 1 186 ? -31.241 17.282 16.272 1.00 56.97 186 SER A N 1
ATOM 1452 C CA . SER A 1 186 ? -30.772 16.019 15.698 1.00 56.97 186 SER A CA 1
ATOM 1453 C C . SER A 1 186 ? -29.703 16.282 14.638 1.00 56.97 186 SER A C 1
ATOM 1455 O O . SER A 1 186 ? -30.022 16.287 13.453 1.00 56.97 186 SER A O 1
ATOM 1457 N N . ASP A 1 187 ? -28.455 16.484 15.057 1.00 49.91 187 ASP A N 1
ATOM 1458 C CA . ASP A 1 187 ? -27.322 16.580 14.130 1.00 49.91 187 ASP A CA 1
ATOM 1459 C C . ASP A 1 187 ? -26.545 15.255 14.127 1.00 49.91 187 ASP A C 1
ATOM 1461 O O . ASP A 1 187 ? -26.066 14.797 15.168 1.00 49.91 187 ASP A O 1
ATOM 1465 N N . LEU A 1 188 ? -26.473 14.618 12.954 1.00 38.38 188 LEU A N 1
ATOM 1466 C CA . LEU A 1 188 ? -25.898 13.288 12.728 1.00 38.38 188 LEU A CA 1
ATOM 1467 C C . LEU A 1 188 ? -24.365 13.295 12.855 1.00 38.38 188 LEU A C 1
ATOM 1469 O O . LEU A 1 188 ? -23.675 14.036 12.163 1.00 38.38 188 LEU A O 1
ATOM 1473 N N . GLY A 1 189 ? -23.836 12.409 13.703 1.00 42.31 189 GLY A N 1
ATOM 1474 C CA . GLY A 1 189 ? -22.414 12.066 13.795 1.00 42.31 189 GLY A CA 1
ATOM 1475 C C . GLY A 1 189 ? -22.230 10.562 14.041 1.00 42.31 189 GLY A C 1
ATOM 1476 O O . GLY A 1 189 ? -23.174 9.887 14.452 1.00 42.31 189 GLY A O 1
ATOM 1477 N N . SER A 1 190 ? -21.019 10.039 13.813 1.00 41.31 190 SER A N 1
ATOM 1478 C CA . SER A 1 190 ? -20.690 8.595 13.749 1.00 41.31 190 SER A CA 1
ATOM 1479 C C . SER A 1 190 ? -21.010 7.764 15.000 1.00 41.31 190 SER A C 1
ATOM 1481 O O . SER A 1 190 ? -21.147 6.551 14.907 1.00 41.31 190 SER A O 1
ATOM 1483 N N . TYR A 1 191 ? -21.200 8.404 16.155 1.00 48.16 191 TYR A N 1
ATOM 1484 C CA . TYR A 1 191 ? -21.539 7.751 17.426 1.00 48.16 191 TYR A CA 1
ATOM 1485 C C . TYR A 1 191 ? -22.953 8.105 17.911 1.00 48.16 191 TYR A C 1
ATOM 1487 O O . TYR A 1 191 ? -23.180 8.186 19.116 1.00 48.16 191 TYR A O 1
ATOM 1495 N N . GLY A 1 192 ? -23.887 8.410 17.006 1.00 59.66 192 GLY A N 1
ATOM 1496 C CA . GLY A 1 192 ? -25.253 8.837 17.335 1.00 59.66 192 GLY A CA 1
ATOM 1497 C C . GLY A 1 192 ? -25.342 10.260 17.903 1.00 59.66 192 GLY A C 1
ATOM 1498 O O . GLY A 1 192 ? -24.359 10.829 18.399 1.00 59.66 192 GLY A O 1
ATOM 1499 N N . THR A 1 193 ? -26.536 10.846 17.822 1.00 70.12 193 THR A N 1
ATOM 1500 C CA . THR A 1 193 ? -26.823 12.220 18.272 1.00 70.12 193 THR A CA 1
ATOM 1501 C C . THR A 1 193 ? -26.928 12.304 19.804 1.00 70.12 193 THR A C 1
ATOM 1503 O O . THR A 1 193 ? -27.295 11.333 20.472 1.00 70.12 193 THR A O 1
ATOM 1506 N N . GLU A 1 194 ? -26.644 13.473 20.403 1.00 72.44 194 GLU A N 1
ATOM 1507 C CA . GLU A 1 194 ? -26.855 13.693 21.852 1.00 72.44 194 GLU A CA 1
ATOM 1508 C C . GLU A 1 194 ? -28.314 13.386 22.258 1.00 72.44 194 GLU A C 1
ATOM 1510 O O . GLU A 1 194 ? -28.565 12.829 23.328 1.00 72.44 194 GLU A O 1
ATOM 1515 N N . LYS A 1 195 ? -29.267 13.666 21.361 1.00 78.62 195 LYS A N 1
ATOM 1516 C CA . LYS A 1 195 ? -30.688 13.337 21.506 1.00 78.62 195 LYS A CA 1
ATOM 1517 C C . LYS A 1 195 ? -30.946 11.832 21.600 1.00 78.62 195 LYS A C 1
ATOM 1519 O O . LYS A 1 195 ? -31.607 11.396 22.540 1.00 78.62 195 LYS A O 1
ATOM 1524 N N . GLU A 1 196 ? -30.438 11.038 20.659 1.00 76.94 196 GLU A N 1
ATOM 1525 C CA . GLU A 1 196 ? -30.589 9.570 20.665 1.00 76.94 196 GLU A CA 1
ATOM 1526 C C . GLU A 1 196 ? -30.005 8.953 21.934 1.00 76.94 196 GLU A C 1
ATOM 1528 O O . GLU A 1 196 ? -30.609 8.071 22.544 1.00 76.94 196 GLU A O 1
ATOM 1533 N N . TYR A 1 197 ? -28.865 9.476 22.384 1.00 76.88 197 TYR A N 1
ATOM 1534 C CA . TYR A 1 197 ? -28.248 9.067 23.639 1.00 76.88 197 TYR A CA 1
ATOM 1535 C C . TYR A 1 197 ? -29.155 9.320 24.845 1.00 76.88 197 TYR A C 1
ATOM 1537 O O . TYR A 1 197 ? -29.380 8.414 25.650 1.00 76.88 197 TYR A O 1
ATOM 1545 N N . LEU A 1 198 ? -29.701 10.532 24.973 1.00 78.81 198 LEU A N 1
ATOM 1546 C CA . LEU A 1 198 ? -30.608 10.875 26.070 1.00 78.81 198 LEU A CA 1
ATOM 1547 C C . LEU A 1 198 ? -31.900 10.048 26.033 1.00 78.81 198 LEU A C 1
ATOM 1549 O O . LEU A 1 198 ? -32.385 9.642 27.089 1.00 78.81 198 LEU A O 1
ATOM 1553 N N . LEU A 1 199 ? -32.428 9.747 24.842 1.00 82.69 199 LEU A N 1
ATOM 1554 C CA . LEU A 1 199 ? -33.588 8.864 24.680 1.00 82.69 199 LEU A CA 1
ATOM 1555 C C . LEU A 1 199 ? -33.283 7.435 25.141 1.00 82.69 199 LEU A C 1
ATOM 1557 O O . LEU A 1 199 ? -34.041 6.888 25.939 1.00 82.69 199 LEU A O 1
ATOM 1561 N N . ARG A 1 200 ? -32.138 6.869 24.739 1.00 82.81 200 ARG A N 1
ATOM 1562 C CA . ARG A 1 200 ? -31.692 5.544 25.195 1.00 82.81 200 ARG A CA 1
ATOM 1563 C C . ARG A 1 200 ? -31.542 5.491 26.717 1.00 82.81 200 ARG A C 1
ATOM 1565 O O . ARG A 1 200 ? -31.983 4.538 27.356 1.00 82.81 200 ARG A O 1
ATOM 1572 N N . PHE A 1 201 ? -30.959 6.524 27.327 1.00 81.88 201 PHE A N 1
ATOM 1573 C CA . PHE A 1 201 ? -30.861 6.600 28.787 1.00 81.88 201 PHE A CA 1
ATOM 1574 C C . PHE A 1 201 ? -32.220 6.763 29.467 1.00 81.88 201 PHE A C 1
ATOM 1576 O O . PHE A 1 201 ? -32.420 6.206 30.544 1.00 81.88 201 PHE A O 1
ATOM 1583 N N . ALA A 1 202 ? -33.164 7.474 28.849 1.00 82.06 202 ALA A N 1
ATOM 1584 C CA . ALA A 1 202 ? -34.521 7.585 29.369 1.00 82.06 202 ALA A CA 1
ATOM 1585 C C . ALA A 1 202 ? -35.263 6.241 29.363 1.00 82.06 202 ALA A C 1
ATOM 1587 O O . ALA A 1 202 ? -36.031 5.959 30.282 1.00 82.06 202 ALA A O 1
ATOM 1588 N N . GLU A 1 203 ? -35.041 5.409 28.345 1.00 83.81 203 GLU A N 1
ATOM 1589 C CA . GLU A 1 203 ? -35.586 4.050 28.275 1.00 83.81 203 GLU A CA 1
ATOM 1590 C C . GLU A 1 203 ? -34.992 3.148 29.355 1.00 83.81 203 GLU A C 1
ATOM 1592 O O . GLU A 1 203 ? -35.743 2.511 30.093 1.00 83.81 203 GLU A O 1
ATOM 1597 N N . LEU A 1 204 ? -33.663 3.161 29.511 1.00 83.06 204 LEU A N 1
ATOM 1598 C CA . LEU A 1 204 ? -32.982 2.451 30.598 1.00 83.06 204 LEU A CA 1
ATOM 1599 C C . LEU A 1 204 ? -33.487 2.921 31.973 1.00 83.06 204 LEU A C 1
ATOM 1601 O O . LEU A 1 204 ? -33.681 2.106 32.873 1.00 83.06 204 LEU A O 1
ATOM 1605 N N . ALA A 1 205 ? -33.771 4.220 32.116 1.00 81.19 205 ALA A N 1
ATOM 1606 C CA . ALA A 1 205 ? -34.365 4.797 33.321 1.00 81.19 205 ALA A CA 1
ATOM 1607 C C . ALA A 1 205 ? -35.770 4.318 33.592 1.00 81.19 205 ALA A C 1
ATOM 1609 O O . ALA A 1 205 ? -36.052 3.908 34.713 1.00 81.19 205 ALA A O 1
ATOM 1610 N N . ALA A 1 206 ? -36.621 4.276 32.575 1.00 81.44 206 ALA A N 1
ATOM 1611 C CA . ALA A 1 206 ? -37.959 3.737 32.732 1.00 81.44 206 ALA A CA 1
ATOM 1612 C C . ALA A 1 206 ? -37.930 2.252 33.146 1.00 81.44 206 ALA A C 1
ATOM 1614 O O . ALA A 1 206 ? -38.717 1.842 33.998 1.00 81.44 206 ALA A O 1
ATOM 1615 N N . GLN A 1 207 ? -37.012 1.455 32.588 1.00 83.00 207 GLN A N 1
ATOM 1616 C CA . GLN A 1 207 ? -36.867 0.032 32.920 1.00 83.00 207 GLN A CA 1
ATOM 1617 C C . GLN A 1 207 ? -36.376 -0.188 34.361 1.00 83.00 207 GLN A C 1
ATOM 1619 O O . GLN A 1 207 ? -36.959 -0.984 35.098 1.00 83.00 207 GLN A O 1
ATOM 1624 N N . GLU A 1 208 ? -35.344 0.535 34.800 1.00 78.06 208 GLU A N 1
ATOM 1625 C CA . GLU A 1 208 ? -34.827 0.433 36.174 1.00 78.06 208 GLU A CA 1
ATOM 1626 C C . GLU A 1 208 ? -35.788 1.032 37.214 1.00 78.06 208 GLU A C 1
ATOM 1628 O O . GLU A 1 208 ? -35.905 0.484 38.310 1.00 78.06 208 GLU A O 1
ATOM 1633 N N . GLU A 1 209 ? -36.524 2.102 36.888 1.00 79.56 209 GLU A N 1
ATOM 1634 C CA . GLU A 1 209 ? -37.580 2.670 37.746 1.00 79.56 209 GLU A CA 1
ATOM 1635 C C . GLU A 1 209 ? -38.713 1.655 37.971 1.00 79.56 209 GLU A C 1
ATOM 1637 O O . GLU A 1 209 ? -39.199 1.512 39.096 1.00 79.56 209 GLU A O 1
ATOM 1642 N N . GLN A 1 210 ? -39.098 0.904 36.930 1.00 79.19 210 GLN A N 1
ATOM 1643 C CA . GLN A 1 210 ? -40.072 -0.189 37.040 1.00 79.19 210 GLN A CA 1
ATOM 1644 C C . GLN A 1 210 ? -39.561 -1.324 37.938 1.00 79.19 210 GLN A C 1
ATOM 1646 O O . GLN A 1 210 ? -40.307 -1.820 38.782 1.00 79.19 210 GLN A O 1
ATOM 1651 N N . GLN A 1 211 ? -38.291 -1.712 37.800 1.00 78.81 211 GLN A N 1
ATOM 1652 C CA . GLN A 1 211 ? -37.678 -2.775 38.608 1.00 78.81 211 GL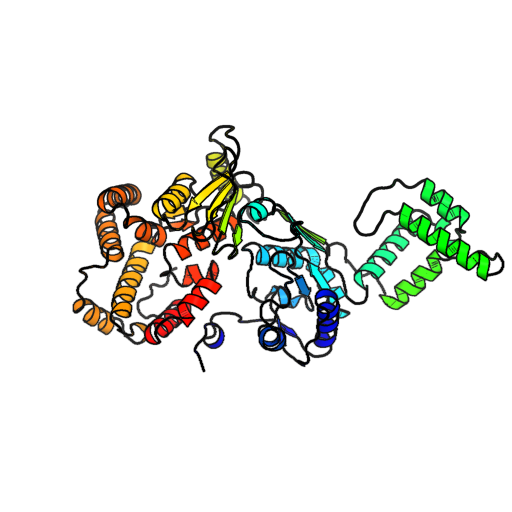N A CA 1
ATOM 1653 C C . GLN A 1 211 ? -37.411 -2.350 40.062 1.00 78.81 211 GLN A C 1
ATOM 1655 O O . GLN A 1 211 ? -37.477 -3.173 40.973 1.00 78.81 211 GLN A O 1
ATOM 1660 N N . SER A 1 212 ? -37.164 -1.061 40.302 1.00 74.56 212 SER A N 1
ATOM 1661 C CA . SER A 1 212 ? -36.810 -0.498 41.614 1.00 74.56 212 SER A CA 1
ATOM 1662 C C . SER A 1 212 ? -38.010 0.045 42.400 1.00 74.56 212 SER A C 1
ATOM 1664 O O . SER A 1 212 ? -37.837 0.864 43.308 1.00 74.56 212 SER A O 1
ATOM 1666 N N . ALA A 1 213 ? -39.228 -0.388 42.054 1.00 76.88 213 ALA A N 1
ATOM 1667 C CA . ALA A 1 213 ? -40.484 0.038 42.679 1.00 76.88 213 ALA A CA 1
ATOM 1668 C C . ALA A 1 213 ? -40.677 1.572 42.707 1.00 76.88 213 ALA A C 1
ATOM 1670 O O . ALA A 1 213 ? -41.118 2.138 43.707 1.00 76.88 213 ALA A O 1
ATOM 1671 N N . GLY A 1 214 ? -40.324 2.259 41.615 1.00 66.75 214 GLY A N 1
ATOM 1672 C CA . GLY A 1 214 ? -40.539 3.700 41.444 1.00 66.75 214 GLY A CA 1
ATOM 1673 C C . GLY A 1 214 ? -39.486 4.606 42.089 1.00 66.75 214 GLY A C 1
ATOM 1674 O O . GLY A 1 214 ? -39.668 5.824 42.115 1.00 66.75 214 GLY A O 1
ATOM 1675 N N . LYS A 1 215 ? -38.378 4.058 42.609 1.00 70.06 215 LYS A N 1
ATOM 1676 C CA . LYS A 1 215 ? -37.232 4.874 43.044 1.00 70.06 215 LYS A CA 1
ATOM 1677 C C . LYS A 1 215 ? -36.495 5.450 41.834 1.00 70.06 215 LYS A C 1
ATOM 1679 O O . LYS A 1 215 ? -36.194 4.724 40.892 1.00 70.06 215 LYS A O 1
ATOM 1684 N N . VAL A 1 216 ? -36.153 6.738 41.898 1.00 66.06 216 VAL A N 1
ATOM 1685 C CA . VAL A 1 216 ? -35.311 7.399 40.888 1.00 66.06 216 VAL A CA 1
ATOM 1686 C C . VAL A 1 216 ? -33.898 6.822 40.968 1.00 66.06 216 VAL A C 1
ATOM 1688 O O . VAL A 1 216 ? -33.234 6.950 42.000 1.00 66.06 216 VAL A O 1
ATOM 1691 N N . VAL A 1 217 ? -33.441 6.188 39.887 1.00 66.62 217 VAL A N 1
ATOM 1692 C CA . VAL A 1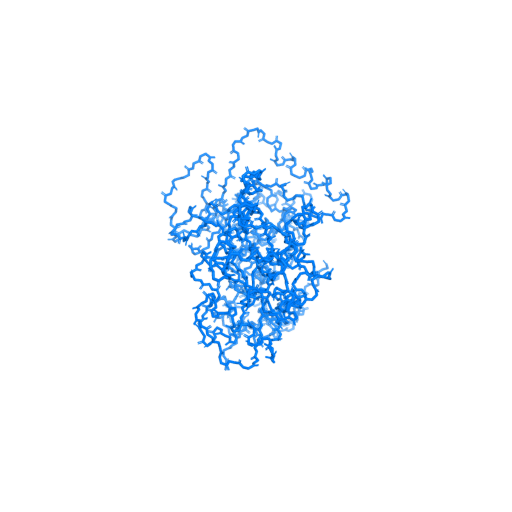 217 ? -32.091 5.619 39.784 1.00 66.62 217 VAL A CA 1
ATOM 1693 C C . VAL A 1 217 ? -31.209 6.563 38.958 1.00 66.62 217 VAL A C 1
ATOM 1695 O O . VAL A 1 217 ? -31.539 6.841 37.804 1.00 66.62 217 VAL A O 1
ATOM 1698 N N . PRO A 1 218 ? -30.075 7.050 39.497 1.00 73.44 218 PRO A N 1
ATOM 1699 C CA . PRO A 1 218 ? -29.159 7.916 38.762 1.00 73.44 218 PRO A CA 1
ATOM 1700 C C . PRO A 1 218 ? -28.349 7.093 37.750 1.00 73.44 218 PRO A C 1
ATOM 1702 O O . PRO A 1 218 ? -27.218 6.671 38.002 1.00 73.44 218 PRO A O 1
ATOM 1705 N N . ILE A 1 219 ? -28.944 6.842 36.586 1.00 80.69 219 ILE A N 1
ATOM 1706 C CA . ILE A 1 219 ? -28.375 5.952 35.565 1.00 80.69 219 ILE A CA 1
ATOM 1707 C C . ILE A 1 219 ? -27.137 6.519 34.902 1.00 80.69 219 ILE A C 1
ATOM 1709 O O . ILE A 1 219 ? -26.206 5.765 34.636 1.00 80.69 219 ILE A O 1
ATOM 1713 N N . ILE A 1 220 ? -27.091 7.831 34.679 1.00 81.50 220 ILE A N 1
ATOM 1714 C CA . ILE A 1 220 ? -25.913 8.475 34.097 1.00 81.50 220 ILE A CA 1
ATOM 1715 C C . ILE A 1 220 ? -24.695 8.298 35.027 1.00 81.50 220 ILE A C 1
ATOM 1717 O O . ILE A 1 220 ? -23.692 7.750 34.565 1.00 81.50 220 ILE A O 1
ATOM 1721 N N . PRO A 1 221 ? -24.762 8.629 36.337 1.00 85.19 221 PRO A N 1
ATOM 1722 C CA . PRO A 1 221 ? -23.684 8.314 37.277 1.00 85.19 221 PRO A CA 1
ATOM 1723 C C . PRO A 1 221 ? -23.312 6.827 37.347 1.00 85.19 221 PRO A C 1
ATOM 1725 O O . PRO A 1 221 ? -22.125 6.507 37.319 1.00 85.19 221 PRO A O 1
ATOM 1728 N N . LYS A 1 222 ? -24.295 5.912 37.395 1.00 85.50 222 LYS A N 1
ATOM 1729 C CA . LYS A 1 222 ? -24.045 4.456 37.413 1.00 85.50 222 LYS A CA 1
ATOM 1730 C C . LYS A 1 222 ? -23.260 4.019 36.172 1.00 85.50 222 LYS A C 1
ATOM 1732 O O . LYS A 1 222 ? -22.198 3.415 36.300 1.00 85.50 222 LYS A O 1
ATOM 1737 N N . ARG A 1 223 ? -23.720 4.425 34.984 1.00 87.06 223 ARG A N 1
ATOM 1738 C CA . ARG A 1 223 ? -23.060 4.133 33.708 1.00 87.06 223 ARG A CA 1
ATOM 1739 C C . ARG A 1 223 ? -21.647 4.703 33.652 1.00 87.06 223 ARG A C 1
ATOM 1741 O O . ARG A 1 223 ? -20.745 4.013 33.195 1.00 87.06 223 ARG A O 1
ATOM 1748 N N . MET A 1 224 ? -21.428 5.924 34.140 1.00 86.31 224 MET A N 1
ATOM 1749 C CA . MET A 1 224 ? -20.083 6.502 34.197 1.00 86.31 224 MET A CA 1
ATOM 1750 C C . MET A 1 224 ? -19.140 5.708 35.097 1.00 86.31 224 MET A C 1
ATOM 1752 O O . MET A 1 224 ? -17.994 5.498 34.715 1.00 86.31 224 MET A O 1
ATOM 1756 N N . VAL A 1 225 ? -19.602 5.243 36.261 1.00 88.12 225 VAL A N 1
ATOM 1757 C CA . VAL A 1 225 ? -18.789 4.394 37.148 1.00 88.12 225 VAL A CA 1
ATOM 1758 C C . VAL A 1 225 ? -18.425 3.081 36.456 1.00 88.12 225 VAL A C 1
ATOM 1760 O O . VAL A 1 225 ? -17.268 2.666 36.520 1.00 88.12 225 VAL A O 1
ATOM 1763 N N . ASP A 1 226 ? -19.372 2.451 35.763 1.00 89.44 226 ASP A N 1
ATOM 1764 C CA . ASP A 1 226 ? -19.120 1.213 35.018 1.00 89.44 226 ASP A CA 1
ATOM 1765 C C . ASP A 1 226 ? -18.128 1.433 33.867 1.00 89.44 226 ASP A C 1
ATOM 1767 O O . ASP A 1 226 ? -17.196 0.647 33.689 1.00 89.44 226 ASP A O 1
ATOM 1771 N N . LEU A 1 227 ? -18.262 2.543 33.135 1.00 88.38 227 LEU A N 1
ATOM 1772 C CA . LEU A 1 227 ? -17.319 2.925 32.086 1.00 88.38 227 LEU A CA 1
ATOM 1773 C C . LEU A 1 227 ? -15.921 3.168 32.661 1.00 88.38 227 LEU A C 1
ATOM 1775 O O . LEU A 1 227 ? -14.975 2.555 32.179 1.00 88.38 227 LEU A O 1
ATOM 1779 N N . VAL A 1 228 ? -15.778 3.962 33.729 1.00 88.12 228 VAL A N 1
ATOM 1780 C CA . VAL A 1 228 ? -14.484 4.217 34.396 1.00 88.12 228 VAL A CA 1
ATOM 1781 C C . VAL A 1 228 ? -13.835 2.920 34.883 1.00 88.12 228 VAL A C 1
ATOM 1783 O O . VAL A 1 228 ? -12.623 2.768 34.775 1.00 88.12 228 VAL A O 1
ATOM 1786 N N . ARG A 1 229 ? -14.618 1.956 35.383 1.00 88.50 229 ARG A N 1
ATOM 1787 C CA . ARG A 1 229 ? -14.095 0.631 35.762 1.00 88.50 229 ARG A CA 1
ATOM 1788 C C . ARG A 1 229 ? -13.563 -0.155 34.566 1.00 88.50 229 ARG A C 1
ATOM 1790 O O . ARG A 1 229 ? -12.625 -0.923 34.738 1.00 88.50 229 ARG A O 1
ATOM 1797 N N . SER A 1 230 ? -14.169 0.018 33.393 1.00 87.00 230 SER A N 1
ATOM 1798 C CA . SER A 1 230 ? -13.784 -0.699 32.174 1.00 87.00 230 SER A CA 1
ATOM 1799 C C . SER A 1 230 ? -12.602 -0.070 31.433 1.00 87.00 230 SER A C 1
ATOM 1801 O O . SER A 1 230 ? -11.710 -0.798 31.018 1.00 87.00 230 SER A O 1
ATOM 1803 N N . VAL A 1 231 ? -12.578 1.259 31.277 1.00 85.06 231 VAL A N 1
ATOM 1804 C CA . VAL A 1 231 ? -11.558 1.963 30.479 1.00 85.06 231 VAL A CA 1
ATOM 1805 C C . VAL A 1 231 ? -10.487 2.647 31.328 1.00 85.06 231 VAL A C 1
ATOM 1807 O O . VAL A 1 231 ? -9.467 3.062 30.798 1.00 85.06 231 VAL A O 1
ATOM 1810 N N . GLY A 1 232 ? -10.679 2.764 32.643 1.00 83.50 232 GLY A N 1
ATOM 1811 C CA . GLY A 1 232 ? -9.742 3.440 33.538 1.00 83.50 232 GLY A CA 1
ATOM 1812 C C . GLY A 1 232 ? -9.877 4.969 33.546 1.00 83.50 232 GLY A C 1
ATOM 1813 O O . GLY A 1 232 ? -10.939 5.535 33.276 1.00 83.50 232 GLY A O 1
ATOM 1814 N N . ASP A 1 233 ? -8.795 5.657 33.928 1.00 78.00 233 ASP A N 1
ATOM 1815 C CA . ASP A 1 233 ? -8.764 7.121 34.039 1.00 78.00 233 ASP A CA 1
ATOM 1816 C C . ASP A 1 233 ? -8.553 7.788 32.674 1.00 78.00 233 ASP A C 1
ATOM 1818 O O . ASP A 1 233 ? -7.433 7.939 32.184 1.00 78.00 233 ASP A O 1
ATOM 1822 N N . ILE A 1 234 ? -9.654 8.265 32.098 1.00 74.44 234 ILE A N 1
ATOM 1823 C CA . ILE A 1 234 ? -9.673 8.879 30.770 1.00 74.44 234 ILE A CA 1
ATOM 1824 C C . ILE A 1 234 ? -9.168 10.325 30.722 1.00 74.44 234 ILE A C 1
ATOM 1826 O O . ILE A 1 234 ? -9.093 10.903 29.641 1.00 74.44 234 ILE A O 1
ATOM 1830 N N . ARG A 1 235 ? -8.826 10.958 31.856 1.00 71.56 235 ARG A N 1
ATOM 1831 C CA . ARG A 1 235 ? -8.404 12.377 31.862 1.00 71.56 235 ARG A CA 1
ATOM 1832 C C . ARG A 1 235 ? -7.133 12.619 31.051 1.00 71.56 235 ARG A C 1
ATOM 1834 O O . ARG A 1 235 ? -6.882 13.743 30.630 1.00 71.56 235 ARG A O 1
ATOM 1841 N N . ARG A 1 236 ? -6.336 11.568 30.851 1.00 68.25 236 ARG A N 1
ATOM 1842 C CA . ARG A 1 236 ? -5.116 11.584 30.039 1.00 68.25 236 ARG A CA 1
ATOM 1843 C C . ARG A 1 236 ? -5.328 11.039 28.624 1.00 68.25 236 ARG A C 1
ATOM 1845 O O . ARG A 1 236 ? -4.388 11.060 27.838 1.00 68.25 236 ARG A O 1
ATOM 1852 N N . TYR A 1 237 ? -6.526 10.557 28.291 1.00 72.38 237 TYR A N 1
ATOM 1853 C CA . TYR A 1 237 ? -6.808 9.955 26.991 1.00 72.38 237 TYR A CA 1
ATOM 1854 C C . TYR A 1 237 ? -7.253 11.016 25.990 1.00 72.38 237 TYR A C 1
ATOM 1856 O O . TYR A 1 237 ? -8.304 11.639 26.137 1.00 72.38 237 TYR A O 1
ATOM 1864 N N . ASN A 1 238 ? -6.456 11.208 24.941 1.00 72.12 238 ASN A N 1
ATOM 1865 C CA . ASN A 1 238 ? -6.846 12.005 23.785 1.00 72.12 238 ASN A CA 1
ATOM 1866 C C . ASN A 1 238 ? -7.098 11.085 22.584 1.00 72.12 238 ASN A C 1
ATOM 1868 O O . ASN A 1 238 ? -6.217 10.909 21.753 1.00 72.12 238 ASN A O 1
ATOM 1872 N N . LEU A 1 239 ? -8.303 10.507 22.501 1.00 73.56 239 LEU A N 1
ATOM 1873 C CA . LEU A 1 239 ? -8.717 9.614 21.404 1.00 73.56 239 LEU A CA 1
ATOM 1874 C C . LEU A 1 239 ? -9.436 10.340 20.252 1.00 73.56 239 LEU A C 1
ATOM 1876 O O . LEU A 1 239 ? -10.144 9.723 19.468 1.00 73.56 239 LEU A O 1
ATOM 1880 N N . LYS A 1 240 ? -9.320 11.669 20.146 1.00 68.69 240 LYS A N 1
ATOM 1881 C CA . LYS A 1 240 ? -10.130 12.452 19.194 1.00 68.69 240 LYS A CA 1
ATOM 1882 C C . LYS A 1 240 ? -9.873 12.136 17.714 1.00 68.69 240 LYS A C 1
ATOM 1884 O O . LYS A 1 240 ? -10.738 12.453 16.910 1.00 68.69 240 LYS A O 1
ATOM 1889 N N . CYS A 1 241 ? -8.722 11.563 17.369 1.00 76.00 241 CYS A N 1
ATOM 1890 C CA . CYS A 1 241 ? -8.241 11.480 15.987 1.00 76.00 241 CYS A CA 1
ATOM 1891 C C . CYS A 1 241 ? -8.239 10.055 15.411 1.00 76.00 241 CYS A C 1
ATOM 1893 O O . CYS A 1 241 ? -7.428 9.764 14.547 1.00 76.00 241 CYS A O 1
ATOM 1895 N N . LEU A 1 242 ? -9.098 9.156 15.898 1.00 85.50 242 LEU A N 1
ATOM 1896 C CA . LEU A 1 242 ? -9.191 7.778 15.383 1.00 85.50 242 LEU A CA 1
ATOM 1897 C C . LEU A 1 242 ? -10.039 7.650 14.105 1.00 85.50 242 LEU A C 1
ATOM 1899 O O . LEU A 1 242 ? -10.185 6.554 13.583 1.00 85.50 242 LEU A O 1
ATOM 1903 N N . ASP A 1 243 ? -10.582 8.757 13.606 1.00 88.12 243 ASP A N 1
ATOM 1904 C CA . ASP A 1 243 ? -11.286 8.852 12.328 1.00 88.12 243 ASP A CA 1
ATOM 1905 C C . ASP A 1 243 ? -10.448 9.727 11.396 1.00 88.12 243 ASP A C 1
ATOM 1907 O O . ASP A 1 243 ? -10.126 10.870 11.743 1.00 88.12 243 ASP A O 1
ATOM 1911 N N . TYR A 1 244 ? -10.039 9.170 10.262 1.00 90.00 244 TYR A N 1
ATOM 1912 C CA . TYR A 1 244 ? -9.189 9.835 9.287 1.00 90.00 244 TYR A CA 1
ATOM 1913 C C . TYR A 1 244 ? -9.818 9.741 7.901 1.00 90.00 244 TYR A C 1
ATOM 1915 O O . TYR A 1 244 ? -10.207 8.667 7.447 1.00 90.00 244 TYR A O 1
ATOM 1923 N N . GLU A 1 245 ? -9.887 10.881 7.222 1.00 90.50 245 GLU A N 1
ATOM 1924 C CA . GLU A 1 245 ? -10.335 10.977 5.840 1.00 90.50 245 GLU A CA 1
ATOM 1925 C C . GLU A 1 245 ? -9.192 11.483 4.968 1.00 90.50 245 GLU A C 1
ATOM 1927 O O . GLU A 1 245 ? -8.449 12.391 5.349 1.00 90.50 245 GLU A O 1
ATOM 1932 N N . HIS A 1 246 ? -9.087 10.910 3.777 1.00 88.50 246 HIS A N 1
ATOM 1933 C CA . HIS A 1 246 ? -8.083 11.262 2.792 1.00 88.50 246 HIS A CA 1
ATOM 1934 C C . HIS A 1 246 ? -8.737 11.463 1.431 1.00 88.50 246 HIS A C 1
ATOM 1936 O O . HIS A 1 246 ? -9.392 10.556 0.916 1.00 88.50 246 HIS A O 1
ATOM 1942 N N . ASP A 1 247 ? -8.560 12.644 0.846 1.00 88.06 247 ASP A N 1
ATOM 1943 C CA . ASP A 1 247 ? -8.983 12.905 -0.527 1.00 88.06 247 ASP A CA 1
ATOM 1944 C C . ASP A 1 247 ? -8.003 12.239 -1.497 1.00 88.06 247 ASP A C 1
ATOM 1946 O O . ASP A 1 247 ? -6.792 12.383 -1.361 1.00 88.06 247 ASP A O 1
ATOM 1950 N N . VAL A 1 248 ? -8.527 11.508 -2.477 1.00 86.62 248 VAL A N 1
ATOM 1951 C CA . VAL A 1 248 ? -7.732 10.768 -3.459 1.00 86.62 248 VAL A CA 1
ATOM 1952 C C . VAL A 1 248 ? -7.684 11.537 -4.769 1.00 86.62 248 VAL A C 1
ATOM 1954 O O . VAL A 1 248 ? -8.701 11.705 -5.449 1.00 86.62 248 VAL A O 1
ATOM 1957 N N . VAL A 1 249 ? -6.473 11.930 -5.158 1.00 81.94 249 VAL A N 1
ATOM 1958 C CA . VAL A 1 249 ? -6.193 12.587 -6.439 1.00 81.94 249 VAL A CA 1
ATOM 1959 C C . VAL A 1 249 ? -5.923 11.523 -7.494 1.00 81.94 249 VAL A C 1
ATOM 1961 O O . VAL A 1 249 ? -6.837 10.814 -7.901 1.00 81.94 249 VAL A O 1
ATOM 1964 N N . SER A 1 250 ? -4.679 11.369 -7.930 1.00 89.81 250 SER A N 1
ATOM 1965 C CA . SER A 1 250 ? -4.296 10.386 -8.937 1.00 89.81 250 SER A CA 1
ATOM 1966 C C . SER A 1 250 ? -3.763 9.137 -8.253 1.00 89.81 250 SER A C 1
ATOM 1968 O O . SER A 1 250 ? -3.037 9.228 -7.263 1.00 89.81 250 SER A O 1
ATOM 1970 N N . PHE A 1 251 ? -4.105 7.968 -8.782 1.00 94.06 251 PHE A N 1
ATOM 1971 C CA . PHE A 1 251 ? -3.672 6.700 -8.205 1.00 94.06 251 PHE A CA 1
ATOM 1972 C C . PHE A 1 251 ? -3.540 5.604 -9.255 1.00 94.06 251 PHE A C 1
ATOM 1974 O O . PHE A 1 251 ? -4.092 5.700 -10.349 1.00 94.06 251 PHE A O 1
ATOM 1981 N N . CYS A 1 252 ? -2.818 4.543 -8.914 1.00 94.44 252 CYS A N 1
ATOM 1982 C CA . CYS A 1 252 ? -2.764 3.324 -9.707 1.00 94.44 252 CYS A CA 1
ATOM 1983 C C . CYS A 1 252 ? -3.078 2.095 -8.860 1.00 94.44 252 CYS A C 1
ATOM 1985 O O . CYS A 1 252 ? -2.836 2.073 -7.652 1.00 94.44 252 CYS A O 1
ATOM 1987 N N . THR A 1 253 ? -3.598 1.070 -9.522 1.00 93.69 253 THR A N 1
ATOM 1988 C CA . THR A 1 253 ? -3.931 -0.231 -8.945 1.00 93.69 253 THR A CA 1
ATOM 1989 C C . THR A 1 253 ? -3.598 -1.346 -9.932 1.00 93.69 253 THR A C 1
ATOM 1991 O O . THR A 1 253 ? -3.479 -1.116 -11.137 1.00 93.69 253 THR A O 1
ATOM 1994 N N . ARG A 1 254 ? -3.422 -2.568 -9.424 1.00 89.06 254 ARG A N 1
ATOM 1995 C CA . ARG A 1 254 ? -3.196 -3.769 -10.244 1.00 89.06 254 ARG A CA 1
ATOM 1996 C C . ARG A 1 254 ? -4.493 -4.416 -10.723 1.00 89.06 254 ARG A C 1
ATOM 1998 O O . ARG A 1 254 ? -4.431 -5.336 -11.537 1.00 89.06 254 ARG A O 1
ATOM 2005 N N . LEU A 1 255 ? -5.639 -3.960 -10.220 1.00 90.88 255 LEU A N 1
ATOM 2006 C CA . LEU A 1 255 ? -6.942 -4.405 -10.695 1.00 90.88 255 LEU A CA 1
ATOM 2007 C C . LEU A 1 255 ? -7.053 -4.217 -12.206 1.00 90.88 255 LEU A C 1
ATOM 2009 O O . LEU A 1 255 ? -6.467 -3.292 -12.770 1.00 90.88 255 LEU A O 1
ATOM 2013 N N . PHE A 1 256 ? -7.799 -5.116 -12.848 1.00 91.19 256 PHE A N 1
ATOM 2014 C CA . PHE A 1 256 ? -8.011 -5.100 -14.299 1.00 91.19 256 PHE A CA 1
ATOM 2015 C C . PHE A 1 256 ? -6.691 -5.101 -15.097 1.00 91.19 256 PHE A C 1
ATOM 2017 O O . PHE A 1 256 ? -6.543 -4.373 -16.073 1.00 91.19 256 PHE A O 1
ATOM 2024 N N . ASP A 1 257 ? -5.715 -5.897 -14.642 1.00 86.12 257 ASP A N 1
ATOM 2025 C CA . ASP A 1 257 ? -4.366 -6.034 -15.218 1.00 86.12 257 ASP A CA 1
ATOM 2026 C C . ASP A 1 257 ? -3.491 -4.770 -15.166 1.00 86.12 257 ASP A C 1
ATOM 2028 O O . ASP A 1 257 ? -2.419 -4.719 -15.783 1.00 86.12 257 ASP A O 1
ATOM 2032 N N . GLY A 1 258 ? -3.908 -3.773 -14.385 1.00 89.94 258 GLY A N 1
ATOM 2033 C CA . GLY A 1 258 ? -3.195 -2.522 -14.190 1.00 89.94 258 GLY A CA 1
ATOM 2034 C C . GLY A 1 258 ? -3.965 -1.331 -14.744 1.00 89.94 258 GLY A C 1
ATOM 2035 O O . GLY A 1 258 ? -4.146 -1.199 -15.955 1.00 89.94 258 GLY A O 1
ATOM 2036 N N . VAL A 1 259 ? -4.336 -0.418 -13.848 1.00 94.25 259 VAL A N 1
ATOM 2037 C CA . VAL A 1 259 ? -5.005 0.843 -14.175 1.00 94.25 259 VAL A CA 1
ATOM 2038 C C . VAL A 1 259 ? -4.316 1.989 -13.441 1.00 94.25 259 VAL A C 1
ATOM 2040 O O . VAL A 1 259 ? -4.069 1.906 -12.239 1.00 94.25 259 VAL A O 1
ATOM 2043 N N . ALA A 1 260 ? -4.041 3.079 -14.152 1.00 95.00 260 ALA A N 1
ATOM 2044 C CA . ALA A 1 260 ? -3.613 4.357 -13.600 1.00 95.00 260 ALA A CA 1
ATOM 2045 C C . ALA A 1 260 ? -4.641 5.440 -13.940 1.00 95.00 260 ALA A C 1
ATOM 2047 O O . ALA A 1 260 ? -5.008 5.624 -15.099 1.00 95.00 260 ALA A O 1
ATOM 2048 N N . ILE A 1 261 ? -5.092 6.165 -12.923 1.00 93.81 261 ILE A N 1
ATOM 2049 C CA . ILE A 1 261 ? -6.073 7.240 -13.029 1.00 93.81 261 ILE A CA 1
ATOM 2050 C C . ILE A 1 261 ? -5.373 8.559 -12.719 1.00 93.81 261 ILE A C 1
ATOM 2052 O O . ILE A 1 261 ? -4.826 8.737 -11.631 1.00 93.81 261 ILE A O 1
ATOM 2056 N N . PHE A 1 262 ? -5.439 9.488 -13.669 1.00 91.19 262 PHE A N 1
ATOM 2057 C CA . PHE A 1 262 ? -4.978 10.865 -13.533 1.00 91.19 262 PHE A CA 1
ATOM 2058 C C . PHE A 1 262 ? -6.182 11.803 -13.533 1.00 91.19 262 PHE A C 1
ATOM 2060 O O . PHE A 1 262 ? -6.984 11.786 -14.468 1.00 91.19 262 PHE A O 1
ATOM 2067 N N . ARG A 1 263 ? -6.323 12.631 -12.498 1.00 85.00 263 ARG A N 1
ATOM 2068 C CA . ARG A 1 263 ? -7.437 13.584 -12.367 1.00 85.00 263 ARG A CA 1
ATOM 2069 C C . ARG A 1 263 ? -6.921 15.008 -12.418 1.00 85.00 263 ARG A C 1
ATOM 2071 O O . ARG A 1 263 ? -6.189 15.421 -11.527 1.00 85.00 263 ARG A O 1
ATOM 2078 N N . GLU A 1 264 ? -7.340 15.763 -13.428 1.00 70.31 264 GLU A N 1
ATOM 2079 C CA . GLU A 1 264 ? -6.962 17.175 -13.565 1.00 70.31 264 GLU A CA 1
ATOM 2080 C C . GLU A 1 264 ? -7.637 18.074 -12.509 1.00 70.31 264 GLU A C 1
ATOM 2082 O O . GLU A 1 264 ? -7.090 19.112 -12.147 1.00 70.31 264 GLU A O 1
ATOM 2087 N N . ASP A 1 265 ? -8.793 17.665 -11.973 1.00 56.91 265 ASP A N 1
ATOM 2088 C CA . ASP A 1 265 ? -9.621 18.420 -11.015 1.00 56.91 265 ASP A CA 1
ATOM 2089 C C . ASP A 1 265 ? -8.936 18.727 -9.682 1.00 56.91 265 ASP A C 1
ATOM 2091 O O . ASP A 1 265 ? -9.287 19.715 -9.026 1.00 56.91 265 ASP A O 1
ATOM 2095 N N . ASP A 1 266 ? -8.001 17.869 -9.273 1.00 51.41 266 ASP A N 1
ATOM 2096 C CA . ASP A 1 266 ? -7.410 17.889 -7.937 1.00 51.41 266 ASP A CA 1
ATOM 2097 C C . ASP A 1 266 ? -5.902 18.206 -7.945 1.00 51.41 266 ASP A C 1
ATOM 2099 O O . ASP A 1 266 ? -5.281 18.291 -6.882 1.00 51.41 266 ASP A O 1
ATOM 2103 N N . MET A 1 267 ? -5.325 18.467 -9.126 1.00 47.34 267 MET A N 1
ATOM 2104 C CA . MET A 1 267 ? -3.943 18.933 -9.287 1.00 47.34 267 MET A CA 1
ATOM 2105 C C . MET A 1 267 ? -3.787 20.294 -8.591 1.00 47.34 267 MET A C 1
ATOM 2107 O O . MET A 1 267 ? -4.225 21.328 -9.099 1.00 47.34 267 MET A O 1
ATOM 2111 N N . GLY A 1 268 ? -3.205 20.285 -7.389 1.00 43.75 268 GLY A N 1
ATOM 2112 C CA . GLY A 1 268 ? -3.031 21.465 -6.536 1.00 43.75 268 GLY A CA 1
ATOM 2113 C C . GLY A 1 268 ? -4.017 21.625 -5.372 1.00 43.75 268 GLY A C 1
ATOM 2114 O O . GLY A 1 268 ? -3.948 22.639 -4.677 1.00 43.75 268 GLY A O 1
ATOM 2115 N N . ARG A 1 269 ? -4.920 20.661 -5.123 1.00 41.53 269 ARG A N 1
ATOM 2116 C CA . ARG A 1 269 ? -5.761 20.649 -3.904 1.00 41.53 269 ARG A CA 1
ATOM 2117 C C . ARG A 1 269 ? -5.053 20.096 -2.683 1.00 41.53 269 ARG A C 1
ATOM 2119 O O . ARG A 1 269 ? -5.328 20.556 -1.576 1.00 41.53 269 ARG A O 1
ATOM 2126 N N . HIS A 1 270 ? -4.121 19.168 -2.874 1.00 43.66 270 HIS A N 1
ATOM 2127 C CA . HIS A 1 270 ? -3.111 18.913 -1.865 1.00 43.66 270 HIS A CA 1
ATOM 2128 C C . HIS A 1 270 ? -2.192 20.131 -1.848 1.00 43.66 270 HIS A C 1
ATOM 2130 O O . HIS A 1 270 ? -1.149 20.174 -2.494 1.00 43.66 270 HIS A O 1
ATOM 2136 N N . THR A 1 271 ? -2.604 21.168 -1.116 1.00 38.25 271 THR A N 1
ATOM 2137 C CA . THR A 1 271 ? -1.635 22.016 -0.438 1.00 38.25 271 THR A CA 1
ATOM 2138 C C . THR A 1 271 ? -0.781 21.058 0.366 1.00 38.25 271 THR A C 1
ATOM 2140 O O . THR A 1 271 ? -1.203 20.551 1.402 1.00 38.25 271 THR A O 1
ATOM 2143 N N . ILE A 1 272 ? 0.363 20.725 -0.212 1.00 43.25 272 ILE A N 1
ATOM 2144 C CA . ILE A 1 272 ? 1.447 20.011 0.425 1.00 43.25 272 ILE A CA 1
ATOM 2145 C C . ILE A 1 272 ? 1.602 20.631 1.824 1.00 43.25 272 ILE A C 1
ATOM 2147 O O . ILE A 1 272 ? 1.553 21.859 1.960 1.00 43.25 272 ILE A O 1
ATOM 2151 N N . ASP A 1 273 ? 1.781 19.807 2.857 1.00 41.50 273 ASP A N 1
ATOM 2152 C CA . ASP A 1 273 ? 2.367 20.253 4.126 1.00 41.50 273 ASP A CA 1
ATOM 2153 C C . ASP A 1 273 ? 3.828 20.658 3.828 1.00 41.50 273 ASP A C 1
ATOM 2155 O O . ASP A 1 273 ? 4.784 19.958 4.156 1.00 41.50 273 ASP A O 1
ATOM 2159 N N . VAL A 1 274 ? 4.022 21.749 3.073 1.00 41.44 274 VAL A N 1
ATOM 2160 C CA . VAL A 1 274 ? 5.347 22.256 2.721 1.00 41.44 274 VAL A CA 1
ATOM 2161 C C . VAL A 1 274 ? 5.848 22.980 3.953 1.00 41.44 274 VAL A C 1
ATOM 2163 O O . VAL A 1 274 ? 5.307 24.012 4.352 1.00 41.44 274 VAL A O 1
ATOM 2166 N N . HIS A 1 275 ? 6.916 22.472 4.551 1.00 40.78 275 HIS A N 1
ATOM 2167 C CA . HIS A 1 275 ? 7.585 23.145 5.660 1.00 40.78 275 HIS A CA 1
ATOM 2168 C C . HIS A 1 275 ? 8.339 24.428 5.233 1.00 40.78 275 HIS A C 1
ATOM 2170 O O . HIS A 1 275 ? 8.886 25.111 6.101 1.00 40.78 275 HIS A O 1
ATOM 2176 N N . HIS A 1 276 ? 8.333 24.806 3.943 1.00 41.19 276 HIS A N 1
ATOM 2177 C CA . HIS A 1 276 ? 9.041 25.977 3.415 1.00 41.19 276 HIS A CA 1
ATOM 2178 C C . HIS A 1 276 ? 8.222 26.869 2.447 1.00 41.19 276 HIS A C 1
ATOM 2180 O O . HIS A 1 276 ? 7.667 26.370 1.470 1.00 41.19 276 HIS A O 1
ATOM 2186 N N . PRO A 1 277 ? 8.178 28.204 2.673 1.00 49.38 277 PRO A N 1
ATOM 2187 C CA . PRO A 1 277 ? 7.436 29.158 1.836 1.00 49.38 277 PRO A CA 1
ATOM 2188 C C . PRO A 1 277 ? 7.900 29.270 0.375 1.00 49.38 277 PRO A C 1
ATOM 2190 O O . PRO A 1 277 ? 7.069 29.507 -0.494 1.00 49.38 277 PRO A O 1
ATOM 2193 N N . ASP A 1 278 ? 9.193 29.094 0.094 1.00 50.59 278 ASP A N 1
ATOM 2194 C CA . ASP A 1 278 ? 9.766 29.374 -1.235 1.00 50.59 278 ASP A CA 1
ATOM 2195 C C . ASP A 1 278 ? 9.427 28.291 -2.282 1.00 50.59 278 ASP A C 1
ATOM 2197 O O . ASP A 1 278 ? 9.321 28.574 -3.475 1.00 50.59 278 ASP A O 1
ATOM 2201 N N . GLU A 1 279 ? 9.189 27.050 -1.842 1.00 50.16 279 GLU A N 1
ATOM 2202 C CA . GLU A 1 279 ? 8.745 25.946 -2.707 1.00 50.16 279 GLU A CA 1
ATOM 2203 C C . GLU A 1 279 ? 7.265 26.095 -3.100 1.00 50.16 279 GLU A C 1
ATOM 2205 O O . GLU A 1 279 ? 6.867 25.711 -4.201 1.00 50.16 279 GLU A O 1
ATOM 2210 N N . LEU A 1 280 ? 6.446 26.727 -2.248 1.00 52.31 280 LEU A N 1
ATOM 2211 C CA . LEU A 1 280 ? 5.025 26.955 -2.523 1.00 52.31 280 LEU A CA 1
ATOM 2212 C C . LEU A 1 280 ? 4.804 27.845 -3.745 1.00 52.31 280 LEU A C 1
ATOM 2214 O O . LEU A 1 280 ? 3.850 27.609 -4.482 1.00 52.31 280 LEU A O 1
ATOM 2218 N N . ASP A 1 281 ? 5.652 28.847 -3.976 1.00 55.03 281 ASP A N 1
ATOM 2219 C CA . ASP A 1 281 ? 5.482 29.765 -5.104 1.00 55.03 281 ASP A CA 1
ATOM 2220 C C . ASP A 1 281 ? 5.837 29.099 -6.441 1.00 55.03 281 ASP A C 1
ATOM 2222 O O . ASP A 1 281 ? 5.103 29.272 -7.413 1.00 55.03 281 ASP A O 1
ATOM 2226 N N . GLN A 1 282 ? 6.868 28.245 -6.480 1.00 56.62 282 GLN A N 1
ATOM 2227 C CA . GLN A 1 282 ? 7.190 27.435 -7.665 1.00 56.62 282 GLN A CA 1
ATOM 2228 C C . GLN A 1 282 ? 6.102 26.395 -7.957 1.00 56.62 282 GLN A C 1
ATOM 2230 O O . GLN A 1 282 ? 5.682 26.230 -9.102 1.00 56.62 282 GLN A O 1
ATOM 2235 N N . ILE A 1 283 ? 5.596 25.728 -6.917 1.00 56.09 283 ILE A N 1
ATOM 2236 C CA . ILE A 1 283 ? 4.517 24.740 -7.033 1.00 56.09 283 ILE A CA 1
ATOM 2237 C C . ILE A 1 283 ? 3.226 25.414 -7.502 1.00 56.09 283 ILE A C 1
ATOM 2239 O O . ILE A 1 283 ? 2.569 24.924 -8.421 1.00 56.09 283 ILE A O 1
ATOM 2243 N N . ARG A 1 284 ? 2.892 26.582 -6.941 1.00 56.12 284 ARG A N 1
ATOM 2244 C CA . ARG A 1 284 ? 1.765 27.407 -7.393 1.00 56.12 284 ARG A CA 1
ATOM 2245 C C . ARG A 1 284 ? 1.940 27.871 -8.826 1.00 56.12 284 ARG A C 1
ATOM 2247 O O . ARG A 1 284 ? 0.950 27.881 -9.542 1.00 56.12 284 ARG A O 1
ATOM 2254 N N . GLU A 1 285 ? 3.145 28.228 -9.259 1.00 58.28 285 GLU A N 1
ATOM 2255 C CA . GLU A 1 285 ? 3.404 28.643 -10.638 1.00 58.28 285 GLU A CA 1
ATOM 2256 C C . GLU A 1 285 ? 3.238 27.477 -11.627 1.00 58.28 285 GLU A C 1
ATOM 2258 O O . GLU A 1 285 ? 2.584 27.646 -12.654 1.00 58.28 285 GLU A O 1
ATOM 2263 N N . ILE A 1 286 ? 3.739 26.277 -11.305 1.00 58.34 286 ILE A N 1
ATOM 2264 C CA . ILE A 1 286 ? 3.535 25.056 -12.110 1.00 58.34 286 ILE A CA 1
ATOM 2265 C C . ILE A 1 286 ? 2.041 24.716 -12.195 1.00 58.34 286 ILE A C 1
ATOM 2267 O O . ILE A 1 286 ? 1.504 24.514 -13.286 1.00 58.34 286 ILE A O 1
ATOM 2271 N N . ILE A 1 287 ? 1.342 24.727 -11.055 1.00 57.28 287 ILE A N 1
ATOM 2272 C CA . ILE A 1 287 ? -0.105 24.493 -10.987 1.00 57.28 287 ILE A CA 1
ATOM 2273 C C . ILE A 1 287 ? -0.860 25.569 -11.784 1.00 57.28 287 ILE A C 1
ATOM 2275 O O . ILE A 1 287 ? -1.725 25.236 -12.585 1.00 57.28 287 ILE A O 1
ATOM 2279 N N . GLN A 1 288 ? -0.524 26.853 -11.638 1.00 58.03 288 GLN A N 1
ATOM 2280 C CA . GLN A 1 288 ? -1.168 27.955 -12.363 1.00 58.03 288 GLN A CA 1
ATOM 2281 C C . GLN A 1 288 ? -0.889 27.929 -13.867 1.00 58.03 288 GLN A C 1
ATOM 2283 O O . GLN A 1 288 ? -1.778 28.286 -14.633 1.00 58.03 288 GLN A O 1
ATOM 2288 N N . ARG A 1 289 ? 0.293 27.491 -14.320 1.00 59.19 289 ARG A N 1
ATOM 2289 C CA . ARG A 1 289 ? 0.580 27.303 -15.753 1.00 59.19 289 ARG A CA 1
ATOM 2290 C C . ARG A 1 289 ? -0.264 26.179 -16.350 1.00 59.19 289 ARG A C 1
ATOM 2292 O O . ARG A 1 289 ? -0.813 26.364 -17.433 1.00 59.19 289 ARG A O 1
ATOM 2299 N N . ARG A 1 290 ? -0.451 25.071 -15.623 1.00 56.06 290 ARG A N 1
ATOM 2300 C CA . ARG A 1 290 ? -1.343 23.974 -16.041 1.00 56.06 290 ARG A CA 1
ATOM 2301 C C . ARG A 1 290 ? -2.823 24.362 -15.986 1.00 56.06 290 ARG A C 1
ATOM 2303 O O . ARG A 1 290 ? -3.570 24.050 -16.905 1.00 56.06 290 ARG A O 1
ATOM 2310 N N . LEU A 1 291 ? -3.240 25.092 -14.949 1.00 52.28 291 LEU A N 1
ATOM 2311 C CA . LEU A 1 291 ? -4.615 25.583 -14.769 1.00 52.28 291 LEU A CA 1
ATOM 2312 C C . LEU A 1 291 ? -4.944 26.827 -15.620 1.00 52.28 291 LEU A C 1
ATOM 2314 O O . LEU A 1 291 ? -6.113 27.177 -15.768 1.00 52.28 291 LEU A O 1
ATOM 2318 N N . GLY A 1 292 ? -3.940 27.513 -16.173 1.00 45.31 292 GLY A N 1
ATOM 2319 C CA . GLY A 1 292 ? -4.086 28.748 -16.954 1.00 45.31 292 GLY A CA 1
ATOM 2320 C C . GLY A 1 292 ? -4.618 28.538 -18.376 1.00 45.31 292 GLY A C 1
ATOM 2321 O O . GLY A 1 292 ? -4.899 29.506 -19.086 1.00 45.31 292 GLY A O 1
ATOM 2322 N N . GLY A 1 293 ? -4.782 27.284 -18.802 1.00 43.25 293 GLY A N 1
ATOM 2323 C CA . GLY A 1 293 ? -5.293 26.907 -20.114 1.00 43.25 293 GLY A CA 1
ATOM 2324 C C . GLY A 1 293 ? -6.817 26.807 -20.171 1.00 43.25 293 GLY A C 1
ATOM 2325 O O . GLY A 1 293 ? -7.335 25.712 -20.314 1.00 43.25 293 GLY A O 1
ATOM 2326 N N . SER A 1 294 ? -7.522 27.946 -20.173 1.00 37.72 294 SER A N 1
ATOM 2327 C CA . SER A 1 294 ? -8.989 28.053 -20.339 1.00 37.72 294 SER A CA 1
ATOM 2328 C C . SER A 1 294 ? -9.828 27.331 -19.267 1.00 37.72 294 SER A C 1
ATOM 2330 O O . SER A 1 294 ? -9.445 26.317 -18.701 1.00 37.72 294 SER A O 1
ATOM 2332 N N . GLN A 1 295 ? -11.039 27.827 -19.005 1.00 40.59 295 GLN A N 1
ATOM 2333 C CA . GLN A 1 295 ? -12.094 27.050 -18.342 1.00 40.59 295 GLN A CA 1
ATOM 2334 C C . GLN A 1 295 ? -12.549 25.887 -19.249 1.00 40.59 295 GLN A C 1
ATOM 2336 O O . GLN A 1 295 ? -13.675 25.873 -19.732 1.00 40.59 295 GLN A O 1
ATOM 2341 N N . GLY A 1 296 ? -11.649 24.958 -19.571 1.00 42.09 296 GLY A N 1
ATOM 2342 C CA . GLY A 1 296 ? -11.995 23.679 -20.166 1.00 42.09 296 GLY A CA 1
ATOM 2343 C C . GLY A 1 296 ? -12.517 22.755 -19.074 1.00 42.09 296 GLY A C 1
ATOM 2344 O O . GLY A 1 296 ? -12.024 22.782 -17.945 1.00 42.09 296 GLY A O 1
ATOM 2345 N N . GLU A 1 297 ? -13.532 21.960 -19.391 1.00 48.69 297 GLU A N 1
ATOM 2346 C CA . GLU A 1 297 ? -14.068 20.953 -18.481 1.00 48.69 297 GLU A CA 1
ATOM 2347 C C . GLU A 1 297 ? -12.994 19.903 -18.170 1.00 48.69 297 GLU A C 1
ATOM 2349 O O . GLU A 1 297 ? -12.727 19.004 -18.960 1.00 48.69 297 GLU A O 1
ATOM 2354 N N . ARG A 1 298 ? -12.326 20.106 -17.033 1.00 63.34 298 ARG A N 1
ATOM 2355 C CA . ARG A 1 298 ? -11.739 19.120 -16.117 1.00 63.34 298 ARG A CA 1
ATOM 2356 C C . ARG A 1 298 ? -11.918 17.652 -16.541 1.00 63.34 298 ARG A C 1
ATOM 2358 O O . ARG A 1 298 ? -13.041 17.139 -16.540 1.00 63.34 298 ARG A O 1
ATOM 2365 N N . ARG A 1 299 ? -10.814 16.983 -16.910 1.00 76.69 299 ARG A N 1
ATOM 2366 C CA . ARG A 1 299 ? -10.827 15.608 -17.439 1.00 76.69 299 ARG A CA 1
ATOM 2367 C C . ARG A 1 299 ? -10.108 14.616 -16.530 1.00 76.69 299 ARG A C 1
ATOM 2369 O O . ARG A 1 299 ? -9.063 14.893 -15.945 1.00 76.69 299 ARG A O 1
ATOM 2376 N N . THR A 1 300 ? -10.656 13.407 -16.464 1.00 87.06 300 THR A N 1
ATOM 2377 C CA . THR A 1 300 ? -10.006 12.229 -15.888 1.00 87.06 300 THR A CA 1
ATOM 2378 C C . THR A 1 300 ? -9.419 11.382 -17.014 1.00 87.06 300 THR A C 1
ATOM 2380 O O . THR A 1 300 ? -10.124 11.007 -17.949 1.00 87.06 300 THR A O 1
ATOM 2383 N N . TYR A 1 301 ? -8.132 11.063 -16.934 1.00 91.00 301 TYR A N 1
ATOM 2384 C CA . TYR A 1 301 ? -7.471 10.159 -17.870 1.00 91.00 301 TYR A CA 1
ATOM 2385 C C . TYR A 1 301 ? -7.242 8.819 -17.199 1.00 91.00 301 TYR A C 1
ATOM 2387 O O . TYR A 1 301 ? -6.745 8.753 -16.075 1.00 91.00 301 TYR A O 1
ATOM 2395 N N . VAL A 1 302 ? -7.591 7.755 -17.905 1.00 93.19 302 VAL A N 1
ATOM 2396 C CA . VAL A 1 302 ? -7.450 6.385 -17.432 1.00 93.19 302 VAL A CA 1
ATOM 2397 C C . VAL A 1 302 ? -6.497 5.667 -18.368 1.00 93.19 302 VAL A C 1
ATOM 2399 O O . VAL A 1 302 ? -6.821 5.418 -19.527 1.00 93.19 302 VAL A O 1
ATOM 2402 N N . ILE A 1 303 ? -5.313 5.344 -17.868 1.00 94.00 303 ILE A N 1
ATOM 2403 C CA . ILE A 1 303 ? -4.369 4.477 -18.562 1.00 94.00 303 ILE A CA 1
ATOM 2404 C C . ILE A 1 303 ? -4.633 3.057 -18.081 1.00 94.00 303 ILE A C 1
ATOM 2406 O O . ILE A 1 303 ? -4.535 2.792 -16.886 1.00 94.00 303 ILE A O 1
ATOM 2410 N N . TYR A 1 304 ? -4.982 2.153 -18.985 1.00 92.31 304 TYR A N 1
ATOM 2411 C CA . TYR A 1 304 ? -5.384 0.790 -18.639 1.00 92.31 304 TYR A CA 1
ATOM 2412 C C . TYR A 1 304 ? -4.640 -0.224 -19.497 1.00 92.31 304 TYR A C 1
ATOM 2414 O O . TYR A 1 304 ? -4.225 0.073 -20.614 1.00 92.31 304 TYR A O 1
ATOM 2422 N N . ASN A 1 305 ? -4.463 -1.432 -18.979 1.00 83.31 305 ASN A N 1
ATOM 2423 C CA . ASN A 1 305 ? -3.904 -2.530 -19.748 1.00 83.31 305 ASN A CA 1
ATOM 2424 C C . ASN A 1 305 ? -5.012 -3.162 -20.611 1.00 83.31 305 ASN A C 1
ATOM 2426 O O . ASN A 1 305 ? -5.982 -3.685 -20.065 1.00 83.31 305 ASN A O 1
ATOM 2430 N N . GLY A 1 306 ? -4.879 -3.121 -21.945 1.00 72.81 306 GLY A N 1
ATOM 2431 C CA . GLY A 1 306 ? -5.909 -3.492 -22.934 1.00 72.81 306 GLY A CA 1
ATOM 2432 C C . GLY A 1 306 ? -6.581 -4.875 -22.820 1.00 72.81 306 GLY A C 1
ATOM 2433 O O . GLY A 1 306 ? -7.485 -5.176 -23.601 1.00 72.81 306 GLY A O 1
ATOM 2434 N N . ALA A 1 307 ? -6.183 -5.712 -21.855 1.00 76.62 307 ALA A N 1
ATOM 2435 C CA . ALA A 1 307 ? -6.836 -6.973 -21.5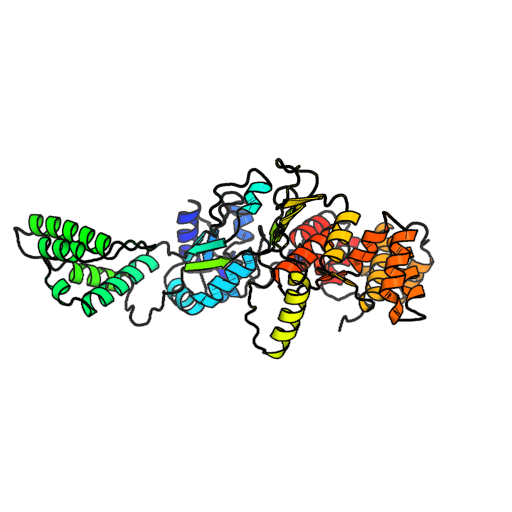05 1.00 76.62 307 ALA A CA 1
ATOM 2436 C C . ALA A 1 307 ? -8.271 -6.783 -20.974 1.00 76.62 307 ALA A C 1
ATOM 2438 O O . ALA A 1 307 ? -9.156 -7.568 -21.321 1.00 76.62 307 ALA A O 1
ATOM 2439 N N . THR A 1 308 ? -8.523 -5.726 -20.193 1.00 79.06 308 THR A N 1
ATOM 2440 C CA . THR A 1 308 ? -9.873 -5.363 -19.737 1.00 79.06 308 THR A CA 1
ATOM 2441 C C . THR A 1 308 ? -10.318 -4.081 -20.427 1.00 79.06 308 THR A C 1
ATOM 2443 O O . THR A 1 308 ? -9.821 -3.000 -20.129 1.00 79.06 308 THR A O 1
ATOM 2446 N N . GLN A 1 309 ? -11.262 -4.194 -21.361 1.00 81.38 309 GLN A N 1
ATOM 2447 C CA . GLN A 1 309 ? -11.786 -3.038 -22.089 1.00 81.38 309 GLN A CA 1
ATOM 2448 C C . GLN A 1 309 ? -12.759 -2.222 -21.216 1.00 81.38 309 GLN A C 1
ATOM 2450 O O . GLN A 1 309 ? -13.616 -2.820 -20.552 1.00 81.38 309 GLN A O 1
ATOM 2455 N N . PRO A 1 310 ? -12.682 -0.878 -21.246 1.00 83.75 310 PRO A N 1
ATOM 2456 C CA . PRO A 1 310 ? -13.697 -0.007 -20.668 1.00 83.75 310 PRO A CA 1
ATOM 2457 C C . PRO A 1 310 ? -15.078 -0.317 -21.253 1.00 83.75 310 PRO A C 1
ATOM 2459 O O . PRO A 1 310 ? -15.220 -0.607 -22.444 1.00 83.75 310 PRO A O 1
ATOM 2462 N N . ARG A 1 311 ? -16.116 -0.259 -20.418 1.00 84.56 311 ARG A N 1
ATOM 2463 C CA . ARG A 1 311 ? -17.511 -0.423 -20.848 1.00 84.56 311 ARG A CA 1
ATOM 2464 C C . ARG A 1 311 ? -18.109 0.885 -21.349 1.00 84.56 311 ARG A C 1
ATOM 2466 O O . ARG A 1 311 ? -19.047 0.846 -22.146 1.00 84.56 311 ARG A O 1
ATOM 2473 N N . ILE A 1 312 ? -17.600 2.021 -20.877 1.00 80.75 312 ILE A N 1
ATOM 2474 C CA . ILE A 1 312 ? -18.013 3.342 -21.355 1.00 80.75 312 ILE A CA 1
ATOM 2475 C C . ILE A 1 312 ? -17.069 3.845 -22.460 1.00 80.75 312 ILE A C 1
ATOM 2477 O O . ILE A 1 312 ? -15.860 3.630 -22.378 1.00 80.75 312 ILE A O 1
ATOM 2481 N N . PRO A 1 313 ? -17.595 4.514 -23.503 1.00 79.06 313 PRO A N 1
ATOM 2482 C CA . PRO A 1 313 ? -16.756 5.161 -24.504 1.00 79.06 313 PRO A CA 1
ATOM 2483 C C . PRO A 1 313 ? -16.062 6.403 -23.928 1.00 79.06 313 PRO A C 1
ATOM 2485 O O . PRO A 1 313 ? -16.487 6.952 -22.907 1.00 79.06 313 PRO A O 1
ATOM 2488 N N . ASP A 1 314 ? -15.039 6.884 -24.639 1.00 82.00 314 ASP A N 1
ATOM 2489 C CA . ASP A 1 314 ? -14.459 8.207 -24.397 1.00 82.00 314 ASP A CA 1
ATOM 2490 C C . ASP A 1 314 ? -15.563 9.276 -24.352 1.00 82.00 314 ASP A C 1
ATOM 2492 O O . ASP A 1 314 ? -16.480 9.302 -25.179 1.00 82.00 314 ASP A O 1
ATOM 2496 N N . SER A 1 315 ? -15.462 10.172 -23.375 1.00 77.50 315 SER A N 1
ATOM 2497 C CA . SER A 1 315 ? -16.421 11.247 -23.133 1.00 77.50 315 SER A CA 1
ATOM 2498 C C . SER A 1 315 ? -15.706 12.581 -22.936 1.00 77.50 315 SER A C 1
ATOM 2500 O O . SER A 1 315 ? -14.478 12.662 -22.940 1.00 77.50 315 SER A O 1
ATOM 2502 N N . GLU A 1 316 ? -16.476 13.651 -22.748 1.00 72.31 316 GLU A N 1
ATOM 2503 C CA . GLU A 1 316 ? -15.918 14.972 -22.449 1.00 72.31 316 GLU A CA 1
ATOM 2504 C C . GLU A 1 316 ? -15.123 14.996 -21.133 1.00 72.31 316 GLU A C 1
ATOM 2506 O O . GLU A 1 316 ? -14.131 15.720 -21.041 1.00 72.31 316 GLU A O 1
ATOM 2511 N N . HIS A 1 317 ? -15.498 14.148 -20.166 1.00 79.62 317 HIS A N 1
ATOM 2512 C CA . HIS A 1 317 ? -14.924 14.114 -18.818 1.00 79.62 317 HIS A CA 1
ATOM 2513 C C . HIS A 1 317 ? -13.950 12.958 -18.571 1.00 79.62 317 HIS A C 1
ATOM 2515 O O . HIS A 1 317 ? -13.158 13.030 -17.633 1.00 79.62 317 HIS A O 1
ATOM 2521 N N . VAL A 1 318 ? -14.006 11.884 -19.363 1.00 86.94 318 VAL A N 1
ATOM 2522 C CA . VAL A 1 318 ? -13.160 10.695 -19.179 1.00 86.94 318 VAL A CA 1
ATOM 2523 C C . VAL A 1 318 ? -12.552 10.277 -20.507 1.00 86.94 318 VAL A C 1
ATOM 2525 O O . VAL A 1 318 ? -13.282 10.079 -21.478 1.00 86.94 318 VAL A O 1
ATOM 2528 N N . ARG A 1 319 ? -11.228 10.109 -20.531 1.00 89.94 319 ARG A N 1
ATOM 2529 C CA . ARG A 1 319 ? -10.487 9.604 -21.691 1.00 89.94 319 ARG A CA 1
ATOM 2530 C C . ARG A 1 319 ? -9.674 8.373 -21.321 1.00 89.94 319 ARG A C 1
ATOM 2532 O O . ARG A 1 319 ? -8.916 8.407 -20.352 1.00 89.94 319 ARG A O 1
ATOM 2539 N N . PHE A 1 320 ? -9.772 7.330 -22.132 1.00 90.88 320 PHE A N 1
ATOM 2540 C CA . PHE A 1 320 ? -9.030 6.091 -21.947 1.00 90.88 320 PHE A CA 1
ATOM 2541 C C . PHE A 1 320 ? -7.806 6.036 -22.869 1.00 90.88 320 PHE A C 1
ATOM 2543 O O . PHE A 1 320 ? -7.854 6.449 -24.027 1.00 90.88 320 PHE A O 1
ATOM 2550 N N . ILE A 1 321 ? -6.683 5.545 -22.349 1.00 91.56 321 ILE A N 1
ATOM 2551 C CA . ILE A 1 321 ? -5.435 5.349 -23.094 1.00 91.56 321 ILE A CA 1
ATOM 2552 C C . ILE A 1 321 ? -4.968 3.918 -22.843 1.00 91.56 321 ILE A C 1
ATOM 2554 O O . ILE A 1 321 ? -4.768 3.522 -21.695 1.00 91.56 321 ILE A O 1
ATOM 2558 N N . ASP A 1 322 ? -4.802 3.144 -23.910 1.00 89.81 322 ASP A N 1
ATOM 2559 C CA . ASP A 1 322 ? -4.304 1.776 -23.796 1.00 89.81 322 ASP A CA 1
ATOM 2560 C C . ASP A 1 322 ? -2.796 1.791 -23.516 1.00 89.81 322 ASP A C 1
ATOM 2562 O O . ASP A 1 322 ? -2.011 2.402 -24.242 1.00 89.81 322 ASP A O 1
ATOM 2566 N N . LEU A 1 323 ? -2.382 1.096 -22.462 1.00 86.81 323 LEU A N 1
ATOM 2567 C CA . LEU A 1 323 ? -0.983 0.908 -22.092 1.00 86.81 323 LEU A CA 1
ATOM 2568 C C . LEU A 1 323 ? -0.214 0.071 -23.131 1.00 86.81 323 LEU A C 1
ATOM 2570 O O . LEU A 1 323 ? 1.014 0.145 -23.181 1.00 86.81 323 LEU A O 1
ATOM 2574 N N . GLN A 1 324 ? -0.920 -0.692 -23.976 1.00 84.62 324 GLN A N 1
ATOM 2575 C CA . GLN A 1 324 ? -0.352 -1.385 -25.137 1.00 84.62 324 GLN A CA 1
ATOM 2576 C C . GLN A 1 324 ? 0.058 -0.434 -26.270 1.00 84.62 324 GLN A C 1
ATOM 2578 O O . GLN A 1 324 ? 0.798 -0.855 -27.160 1.00 84.62 324 GLN A O 1
ATOM 2583 N N . ASP A 1 325 ? -0.332 0.844 -26.206 1.00 87.69 325 ASP A N 1
ATOM 2584 C CA . ASP A 1 325 ? 0.210 1.922 -27.037 1.00 87.69 325 ASP A CA 1
ATOM 2585 C C . ASP A 1 325 ? 1.072 2.888 -26.192 1.00 87.69 325 ASP A C 1
ATOM 2587 O O . ASP A 1 325 ? 0.636 3.981 -25.802 1.00 87.69 325 ASP A O 1
ATOM 2591 N N . PRO A 1 326 ? 2.342 2.531 -25.912 1.00 85.81 326 PRO A N 1
ATOM 2592 C CA . PRO A 1 326 ? 3.250 3.402 -25.178 1.00 85.81 326 PRO A CA 1
ATOM 2593 C C . PRO A 1 326 ? 3.489 4.763 -25.841 1.00 85.81 326 PRO A C 1
ATOM 2595 O O . PRO A 1 326 ? 3.906 5.703 -25.160 1.00 85.81 326 PRO A O 1
ATOM 2598 N N . ALA A 1 327 ? 3.262 4.897 -27.153 1.00 84.62 327 ALA A N 1
ATOM 2599 C CA . ALA A 1 327 ? 3.471 6.156 -27.853 1.00 84.62 327 ALA A CA 1
ATOM 2600 C C . ALA A 1 327 ? 2.402 7.184 -27.459 1.00 84.62 327 ALA A C 1
ATOM 2602 O O . ALA A 1 327 ? 2.749 8.325 -27.133 1.00 84.62 327 ALA A O 1
ATOM 2603 N N . GLU A 1 328 ? 1.124 6.790 -27.416 1.00 87.50 328 GLU A N 1
ATOM 2604 C CA . GLU A 1 328 ? 0.057 7.657 -26.897 1.00 87.50 328 GLU A CA 1
ATOM 2605 C C . GLU A 1 328 ? 0.237 7.948 -25.401 1.00 87.50 328 GLU A C 1
ATOM 2607 O O . GLU A 1 328 ? 0.032 9.093 -24.986 1.00 87.50 328 GLU A O 1
ATOM 2612 N N . VAL A 1 329 ? 0.711 6.984 -24.601 1.00 90.69 329 VAL A N 1
ATOM 2613 C CA . VAL A 1 329 ? 1.002 7.216 -23.174 1.00 90.69 329 VAL A CA 1
ATOM 2614 C C . VAL A 1 329 ? 2.101 8.264 -22.980 1.00 90.69 329 VAL A C 1
ATOM 2616 O O . VAL A 1 329 ? 1.894 9.250 -22.273 1.00 90.69 329 VAL A O 1
ATOM 2619 N N . ILE A 1 330 ? 3.260 8.117 -23.629 1.00 88.50 330 ILE A N 1
ATOM 2620 C CA . ILE A 1 330 ? 4.364 9.086 -23.505 1.00 88.50 330 ILE A CA 1
ATOM 2621 C C . ILE A 1 330 ? 3.957 10.462 -24.039 1.00 88.50 330 ILE A C 1
ATOM 2623 O O . ILE A 1 330 ? 4.303 11.490 -23.448 1.00 88.50 330 ILE A O 1
ATOM 2627 N N . LYS A 1 331 ? 3.179 10.502 -25.124 1.00 86.69 331 LYS A N 1
ATOM 2628 C CA . LYS A 1 331 ? 2.613 11.742 -25.662 1.00 86.69 331 LYS A CA 1
ATOM 2629 C C . LYS A 1 331 ? 1.680 12.410 -24.656 1.00 86.69 331 LYS A C 1
ATOM 2631 O O . LYS A 1 331 ? 1.767 13.624 -24.491 1.00 86.69 331 LYS A O 1
ATOM 2636 N N . TYR A 1 332 ? 0.825 11.647 -23.977 1.00 89.06 332 TYR A N 1
ATOM 2637 C CA . TYR A 1 332 ? -0.031 12.150 -22.905 1.00 89.06 332 TYR A CA 1
ATOM 2638 C C . TYR A 1 332 ? 0.795 12.709 -21.740 1.00 89.06 332 TYR A C 1
ATOM 2640 O O . TYR A 1 332 ? 0.596 13.866 -21.369 1.00 89.06 332 TYR A O 1
ATOM 2648 N N . LEU A 1 333 ? 1.752 11.938 -21.217 1.00 89.88 333 LEU A N 1
ATOM 2649 C CA . LEU A 1 333 ? 2.595 12.359 -20.093 1.00 89.88 333 LEU A CA 1
ATOM 2650 C C . LEU A 1 333 ? 3.382 13.637 -20.421 1.00 89.88 333 LEU A C 1
ATOM 2652 O O . LEU A 1 333 ? 3.445 14.553 -19.606 1.00 89.88 333 LEU A O 1
ATOM 2656 N N . THR A 1 334 ? 3.934 13.727 -21.634 1.00 86.12 334 THR A N 1
ATOM 2657 C CA . THR A 1 334 ? 4.695 14.902 -22.087 1.00 86.12 334 THR A CA 1
ATOM 2658 C C . THR A 1 334 ? 3.785 16.111 -22.306 1.00 86.12 334 THR A C 1
ATOM 2660 O O . THR A 1 334 ? 4.117 17.216 -21.890 1.00 86.12 334 THR A O 1
ATOM 2663 N N . LYS A 1 335 ? 2.622 15.924 -22.949 1.00 84.56 335 LYS A N 1
ATOM 2664 C CA . LYS A 1 335 ? 1.684 17.017 -23.255 1.00 84.56 335 LYS A CA 1
ATOM 2665 C C . LYS A 1 335 ? 1.123 17.672 -21.991 1.00 84.56 335 LYS A C 1
ATOM 2667 O O . LYS A 1 335 ? 0.872 18.870 -22.013 1.00 84.56 335 LYS A O 1
ATOM 2672 N N . ASN A 1 336 ? 0.919 16.892 -20.932 1.00 83.38 336 ASN A N 1
ATOM 2673 C CA . ASN A 1 336 ? 0.384 17.375 -19.658 1.00 83.38 336 ASN A CA 1
ATOM 2674 C C . ASN A 1 336 ? 1.479 17.721 -18.639 1.00 83.38 336 ASN A C 1
ATOM 2676 O O . ASN A 1 336 ? 1.180 17.877 -17.460 1.00 83.38 336 ASN A O 1
ATOM 2680 N N . GLU A 1 337 ? 2.740 17.823 -19.080 1.00 83.62 337 GLU A N 1
ATOM 2681 C CA . GLU A 1 337 ? 3.882 18.197 -18.234 1.00 83.62 337 GLU A CA 1
ATOM 2682 C C . GLU A 1 337 ? 4.033 17.305 -16.984 1.00 83.62 337 GLU A C 1
ATOM 2684 O O . GLU A 1 337 ? 4.491 17.760 -15.936 1.00 83.62 337 GLU A O 1
ATOM 2689 N N . LEU A 1 338 ? 3.635 16.029 -17.079 1.00 86.44 338 LEU A N 1
ATOM 2690 C CA . LEU A 1 338 ? 3.767 15.043 -15.998 1.00 86.44 338 LEU A CA 1
ATOM 2691 C C . LEU A 1 338 ? 5.192 14.484 -15.910 1.00 86.44 338 LEU A C 1
ATOM 2693 O O . LEU A 1 338 ? 5.596 13.961 -14.872 1.00 86.44 338 LEU A O 1
ATOM 2697 N N . VAL A 1 339 ? 5.962 14.606 -16.993 1.00 88.75 339 VAL A N 1
ATOM 2698 C CA . VAL A 1 339 ? 7.354 14.162 -17.086 1.00 88.75 339 VAL A CA 1
ATOM 2699 C C . VAL A 1 339 ? 8.254 15.256 -17.644 1.00 88.75 339 VAL A C 1
ATOM 2701 O O . VAL A 1 339 ? 7.860 16.011 -18.532 1.00 88.75 339 VAL A O 1
ATOM 2704 N N . VAL A 1 340 ? 9.491 15.281 -17.158 1.00 88.56 340 VAL A N 1
ATOM 2705 C CA . VAL A 1 340 ? 10.620 16.022 -17.729 1.00 88.56 340 VAL A CA 1
ATOM 2706 C C . VAL A 1 340 ? 11.716 15.013 -18.057 1.00 88.56 340 VAL A C 1
ATOM 2708 O O . VAL A 1 340 ? 11.830 13.970 -17.415 1.00 88.56 340 VAL A O 1
ATOM 2711 N N . TYR A 1 341 ? 12.503 15.293 -19.088 1.00 88.19 341 TYR A N 1
ATOM 2712 C CA . TYR A 1 341 ? 13.600 14.425 -19.494 1.00 88.19 341 TYR A CA 1
ATOM 2713 C C . TYR A 1 341 ? 14.909 14.920 -18.881 1.00 88.19 341 TYR A C 1
ATOM 2715 O O . TYR A 1 341 ? 15.254 16.088 -19.044 1.00 88.19 341 TYR A O 1
ATOM 2723 N N . ASP A 1 342 ? 15.641 14.030 -18.210 1.00 85.81 342 ASP A N 1
ATOM 2724 C CA . ASP A 1 342 ? 16.916 14.361 -17.566 1.00 85.81 342 ASP A CA 1
ATOM 2725 C C . ASP A 1 342 ? 18.109 13.857 -18.408 1.00 85.81 342 ASP A C 1
ATOM 2727 O O . ASP A 1 342 ? 18.315 12.639 -18.521 1.00 85.81 342 ASP A O 1
ATOM 2731 N N . PRO A 1 343 ? 18.927 14.760 -18.989 1.00 83.00 343 PRO A N 1
ATOM 2732 C CA . PRO A 1 343 ? 20.139 14.392 -19.720 1.00 83.00 343 PRO A CA 1
ATOM 2733 C C . PRO A 1 343 ? 21.157 13.622 -18.872 1.00 83.00 343 PRO A C 1
ATOM 2735 O O . PRO A 1 343 ? 21.906 12.806 -19.410 1.00 83.00 343 PRO A O 1
ATOM 2738 N N . ASN A 1 344 ? 21.185 13.832 -17.552 1.00 85.75 344 ASN A N 1
ATOM 2739 C CA . ASN A 1 344 ? 22.161 13.194 -16.665 1.00 85.75 344 ASN A CA 1
ATOM 2740 C C . ASN A 1 344 ? 21.932 11.683 -16.536 1.00 85.75 344 ASN A C 1
ATOM 2742 O O . ASN A 1 344 ? 22.859 10.927 -16.241 1.00 85.75 344 ASN A O 1
ATOM 2746 N N . LEU A 1 345 ? 20.714 11.213 -16.816 1.00 85.75 345 LEU A N 1
ATOM 2747 C CA . LEU A 1 345 ? 20.401 9.787 -16.828 1.00 85.75 345 LEU A CA 1
ATOM 2748 C C . LEU A 1 345 ? 20.990 9.068 -18.043 1.00 85.75 345 LEU A C 1
ATOM 2750 O O . LEU A 1 345 ? 21.088 7.843 -18.029 1.00 85.75 345 LEU A O 1
ATOM 2754 N N . LEU A 1 346 ? 21.404 9.788 -19.086 1.00 85.62 346 LEU A N 1
ATOM 2755 C CA . LEU A 1 346 ? 21.756 9.196 -20.370 1.00 85.62 346 LEU A CA 1
ATOM 2756 C C . LEU A 1 346 ? 22.895 8.176 -20.271 1.00 85.62 346 LEU A C 1
ATOM 2758 O O . LEU A 1 346 ? 22.762 7.057 -20.766 1.00 85.62 346 LEU A O 1
ATOM 2762 N N . GLU A 1 347 ? 23.987 8.516 -19.582 1.00 85.25 347 GLU A N 1
ATOM 2763 C CA . GLU A 1 347 ? 25.104 7.583 -19.396 1.00 85.25 347 GLU A CA 1
ATOM 2764 C C . GLU A 1 347 ? 24.697 6.349 -18.587 1.00 85.25 347 GLU A C 1
ATOM 2766 O O . GLU A 1 347 ? 25.052 5.223 -18.944 1.00 85.25 347 GLU A O 1
ATOM 2771 N N . LEU A 1 348 ? 23.913 6.551 -17.523 1.00 86.81 348 LEU A N 1
ATOM 2772 C CA . LEU A 1 348 ? 23.409 5.468 -16.686 1.00 86.81 348 LEU A CA 1
ATOM 2773 C C . LEU A 1 348 ? 22.511 4.521 -17.495 1.00 86.81 348 LEU A C 1
ATOM 2775 O O . LEU A 1 348 ? 22.688 3.304 -17.428 1.00 86.81 348 LEU A O 1
ATOM 2779 N N . ARG A 1 349 ? 21.585 5.065 -18.296 1.00 87.56 349 ARG A N 1
ATOM 2780 C CA . ARG A 1 349 ? 20.675 4.278 -19.140 1.00 87.56 349 ARG A CA 1
ATOM 2781 C C . ARG A 1 349 ? 21.404 3.541 -20.252 1.00 87.56 349 ARG A C 1
ATOM 2783 O O . ARG A 1 349 ? 21.044 2.407 -20.550 1.00 87.56 349 ARG A O 1
ATOM 2790 N N . MET A 1 350 ? 22.448 4.132 -20.833 1.00 86.25 350 MET A N 1
ATOM 2791 C CA . MET A 1 350 ? 23.288 3.442 -21.817 1.00 86.25 350 MET A CA 1
ATOM 2792 C C . MET A 1 350 ? 23.977 2.224 -21.202 1.00 86.25 350 MET A C 1
ATOM 2794 O O . MET A 1 350 ? 23.910 1.137 -21.768 1.00 86.25 350 MET A O 1
ATOM 2798 N N . ILE A 1 351 ? 24.576 2.380 -20.018 1.00 87.25 351 ILE A N 1
ATOM 2799 C CA . ILE A 1 351 ? 25.200 1.269 -19.288 1.00 87.25 351 ILE A CA 1
ATOM 2800 C C . ILE A 1 351 ? 24.178 0.176 -18.968 1.00 87.25 351 ILE A C 1
ATOM 2802 O O . ILE A 1 351 ? 24.466 -1.002 -19.172 1.00 87.25 351 ILE A O 1
ATOM 2806 N N . GLN A 1 352 ? 22.985 0.550 -18.501 1.00 87.75 352 GLN A N 1
ATOM 2807 C CA . GLN A 1 352 ? 21.909 -0.405 -18.231 1.00 87.75 352 GLN A CA 1
ATOM 2808 C C . GLN A 1 352 ? 21.485 -1.138 -19.509 1.00 87.75 352 GLN A C 1
ATOM 2810 O O . GLN A 1 352 ? 21.365 -2.358 -19.495 1.00 87.75 352 GLN A O 1
ATOM 2815 N N . ALA A 1 353 ? 21.326 -0.437 -20.634 1.00 87.19 353 ALA A N 1
ATOM 2816 C CA . ALA A 1 353 ? 20.977 -1.051 -21.914 1.00 87.19 353 ALA A CA 1
ATOM 2817 C C . ALA A 1 353 ? 22.072 -2.004 -22.441 1.00 87.19 353 ALA A C 1
ATOM 2819 O O . ALA A 1 353 ? 21.752 -3.066 -22.979 1.00 87.19 353 ALA A O 1
ATOM 2820 N N . GLU A 1 354 ? 23.352 -1.664 -22.257 1.00 88.69 354 GLU A N 1
ATOM 2821 C CA . GLU A 1 354 ? 24.486 -2.560 -22.530 1.00 88.69 354 GLU A CA 1
ATOM 2822 C C . GLU A 1 354 ? 24.453 -3.808 -21.636 1.00 88.69 354 GLU A C 1
ATOM 2824 O O . GLU A 1 354 ? 24.628 -4.923 -22.124 1.00 88.69 354 GLU A O 1
ATOM 2829 N N . ASP A 1 355 ? 24.209 -3.641 -20.335 1.00 89.50 355 ASP A N 1
ATOM 2830 C CA . ASP A 1 355 ? 24.135 -4.757 -19.389 1.00 89.50 355 ASP A CA 1
ATOM 2831 C C . ASP A 1 355 ? 22.970 -5.691 -19.740 1.00 89.50 355 ASP A C 1
ATOM 2833 O O . ASP A 1 355 ? 23.143 -6.907 -19.761 1.00 89.50 355 ASP A O 1
ATOM 2837 N N . GLN A 1 356 ? 21.809 -5.140 -20.104 1.00 87.50 356 GLN A N 1
ATOM 2838 C CA . GLN A 1 356 ? 20.659 -5.917 -20.574 1.00 87.50 356 GLN A CA 1
ATOM 2839 C C . GLN A 1 356 ? 20.991 -6.739 -21.823 1.00 87.50 356 GLN A C 1
ATOM 2841 O O . GLN A 1 356 ? 20.606 -7.904 -21.909 1.00 87.50 356 GLN A O 1
ATOM 2846 N N . LEU A 1 357 ? 21.754 -6.177 -22.766 1.00 87.69 357 LEU A N 1
ATOM 2847 C CA . LEU A 1 357 ? 22.212 -6.909 -23.949 1.00 87.69 357 LEU A CA 1
ATOM 2848 C C . LEU A 1 357 ? 23.104 -8.101 -23.568 1.00 87.69 357 LEU A C 1
ATOM 2850 O O . LEU A 1 357 ? 22.942 -9.193 -24.112 1.00 87.69 357 LEU A O 1
ATOM 2854 N N . LEU A 1 358 ? 24.021 -7.915 -22.616 1.00 88.75 358 LEU A N 1
ATOM 2855 C CA . LEU A 1 358 ? 24.871 -8.997 -22.112 1.00 88.75 358 LEU A CA 1
ATOM 2856 C C . LEU A 1 358 ? 24.042 -10.082 -21.405 1.00 88.75 358 LEU A C 1
ATOM 2858 O O . LEU A 1 358 ? 24.223 -11.273 -21.668 1.00 88.75 358 LEU A O 1
ATOM 2862 N N . LEU A 1 359 ? 23.094 -9.683 -20.556 1.00 89.94 359 LEU A N 1
ATOM 2863 C CA . LEU A 1 359 ? 22.204 -10.600 -19.839 1.00 89.94 359 LEU A CA 1
ATOM 2864 C C . LEU A 1 359 ? 21.352 -11.448 -20.794 1.00 89.94 359 LEU A C 1
ATOM 2866 O O . LEU A 1 359 ? 21.207 -12.652 -20.568 1.00 89.94 359 LEU A O 1
ATOM 2870 N N . GLN A 1 360 ? 20.843 -10.854 -21.880 1.00 87.75 360 GLN A N 1
ATOM 2871 C CA . GLN A 1 360 ? 20.088 -11.555 -22.929 1.00 87.75 360 GLN A CA 1
ATOM 2872 C C . GLN A 1 360 ? 20.920 -12.627 -23.648 1.00 87.75 360 GLN A C 1
ATOM 2874 O O . GLN A 1 360 ? 20.368 -13.611 -24.133 1.00 87.75 360 GLN A O 1
ATOM 2879 N N . GLN A 1 361 ? 22.245 -12.475 -23.687 1.00 86.62 361 GLN A N 1
ATOM 2880 C CA . GLN A 1 361 ? 23.169 -13.462 -24.253 1.00 86.62 361 GLN A CA 1
ATOM 2881 C C . GLN A 1 361 ? 23.623 -14.527 -23.242 1.00 86.62 361 GLN A C 1
ATOM 2883 O O . GLN A 1 361 ? 24.516 -15.318 -23.540 1.00 86.62 361 GLN A O 1
ATOM 2888 N N . GLY A 1 362 ? 23.033 -14.551 -22.042 1.00 85.81 362 GLY A N 1
ATOM 2889 C CA . GLY A 1 362 ? 23.387 -15.497 -20.981 1.00 85.81 362 GLY A CA 1
ATOM 2890 C C . GLY A 1 362 ? 24.662 -15.129 -20.218 1.00 85.81 362 GLY A C 1
ATOM 2891 O O . GLY A 1 362 ? 25.205 -15.951 -19.482 1.00 85.81 362 GLY A O 1
ATOM 2892 N N . VAL A 1 363 ? 25.171 -13.905 -20.384 1.00 87.31 363 VAL A N 1
ATOM 2893 C CA . VAL A 1 363 ? 26.375 -13.446 -19.690 1.00 87.31 363 VAL A CA 1
ATOM 2894 C C . VAL A 1 363 ? 26.006 -12.957 -18.289 1.00 87.31 363 VAL A C 1
ATOM 2896 O O . VAL A 1 363 ? 25.216 -12.026 -18.136 1.00 87.31 363 VAL A O 1
ATOM 2899 N N . CYS A 1 364 ? 26.616 -13.534 -17.248 1.00 86.69 364 CYS A N 1
ATOM 2900 C CA . CYS A 1 364 ? 26.457 -13.040 -15.879 1.00 86.69 364 CYS A CA 1
ATOM 2901 C C . CYS A 1 364 ? 27.277 -11.764 -15.669 1.00 86.69 364 CYS A C 1
ATOM 2903 O O . CYS A 1 364 ? 28.462 -11.816 -15.344 1.00 86.69 364 CYS A O 1
ATOM 2905 N N . VAL A 1 365 ? 26.641 -10.607 -15.859 1.00 86.75 365 VAL A N 1
ATOM 2906 C CA . VAL A 1 365 ? 27.294 -9.306 -15.661 1.00 86.75 365 VAL A CA 1
ATOM 2907 C C . VAL A 1 365 ? 27.575 -9.054 -14.176 1.00 86.75 365 VAL A C 1
ATOM 2909 O O . VAL A 1 365 ? 28.577 -8.436 -13.846 1.00 86.75 365 VAL A O 1
ATOM 2912 N N . ALA A 1 366 ? 26.743 -9.576 -13.269 1.00 87.19 366 ALA A N 1
ATOM 2913 C CA . ALA A 1 366 ? 26.835 -9.312 -11.832 1.00 87.19 366 ALA A CA 1
ATOM 2914 C C . ALA A 1 366 ? 28.227 -9.594 -11.232 1.00 87.19 366 ALA A C 1
ATOM 2916 O O . ALA A 1 366 ? 28.651 -8.878 -10.327 1.00 87.19 366 ALA A O 1
ATOM 2917 N N . ASP A 1 367 ? 28.941 -10.610 -11.715 1.00 84.44 367 ASP A N 1
ATOM 2918 C CA . ASP A 1 367 ? 30.216 -11.062 -11.135 1.00 84.44 367 ASP A CA 1
ATOM 2919 C C . ASP A 1 367 ? 31.457 -10.532 -11.860 1.00 84.44 367 ASP A C 1
ATOM 2921 O O . ASP A 1 367 ? 32.583 -10.842 -11.474 1.00 84.44 367 ASP A O 1
ATOM 2925 N N . MET A 1 368 ? 31.269 -9.717 -12.898 1.00 87.12 368 MET A N 1
ATOM 2926 C CA . MET A 1 368 ? 32.374 -9.170 -13.679 1.00 87.12 368 MET A CA 1
ATOM 2927 C C . MET A 1 368 ? 33.019 -7.972 -12.991 1.00 87.12 368 MET A C 1
ATOM 2929 O O . MET A 1 368 ? 32.361 -7.179 -12.320 1.00 87.12 368 MET A O 1
ATOM 2933 N N . ASN A 1 369 ? 34.311 -7.769 -13.243 1.00 86.56 369 ASN A N 1
ATOM 2934 C CA . ASN A 1 369 ? 34.936 -6.467 -13.020 1.00 86.56 369 ASN A CA 1
ATOM 2935 C C . ASN A 1 369 ? 34.760 -5.538 -14.241 1.00 86.56 369 ASN A C 1
ATOM 2937 O O . ASN A 1 369 ? 34.374 -5.954 -15.337 1.00 86.56 369 ASN A O 1
ATOM 2941 N N . LYS A 1 370 ? 35.074 -4.245 -14.067 1.00 85.12 370 LYS A N 1
ATOM 2942 C CA . LYS A 1 370 ? 34.909 -3.220 -15.117 1.00 85.12 370 LYS A CA 1
ATOM 2943 C C . LYS A 1 370 ? 35.642 -3.569 -16.422 1.00 85.12 370 LYS A C 1
ATOM 2945 O O . LYS A 1 370 ? 35.123 -3.306 -17.505 1.00 85.12 370 LYS A O 1
ATOM 2950 N N . LEU A 1 371 ? 36.837 -4.157 -16.334 1.00 85.81 371 LEU A N 1
ATOM 2951 C CA . LEU A 1 371 ? 37.661 -4.483 -17.502 1.00 85.81 371 LEU A CA 1
ATOM 2952 C C . LEU A 1 371 ? 37.124 -5.708 -18.255 1.00 85.81 371 LEU A C 1
ATOM 2954 O O . LEU A 1 371 ? 37.104 -5.721 -19.486 1.00 85.81 371 LEU A O 1
ATOM 2958 N N . GLU A 1 372 ? 36.675 -6.726 -17.526 1.00 86.06 372 GLU A N 1
ATOM 2959 C CA . GLU A 1 372 ? 36.014 -7.912 -18.074 1.00 86.06 372 GLU A CA 1
ATOM 2960 C C . GLU A 1 372 ? 34.730 -7.542 -18.798 1.00 86.06 372 GLU A C 1
ATOM 2962 O O . GLU A 1 372 ? 34.576 -7.914 -19.961 1.00 86.06 372 GLU A O 1
ATOM 2967 N N . ARG A 1 373 ? 33.872 -6.726 -18.172 1.00 88.88 373 ARG A N 1
ATOM 2968 C CA . ARG A 1 373 ? 32.660 -6.192 -18.806 1.00 88.88 373 ARG A CA 1
ATOM 2969 C C . ARG A 1 373 ? 32.987 -5.522 -20.140 1.00 88.88 373 ARG A C 1
ATOM 2971 O O . ARG A 1 373 ? 32.396 -5.864 -21.158 1.00 88.88 373 ARG A O 1
ATOM 2978 N N . GLN A 1 374 ? 33.972 -4.619 -20.164 1.00 85.62 374 GLN A N 1
ATOM 2979 C CA . GLN A 1 374 ? 34.385 -3.924 -21.391 1.00 85.62 374 GLN A CA 1
ATOM 2980 C C . GLN A 1 374 ? 34.907 -4.878 -22.473 1.00 85.62 374 GLN A C 1
ATOM 2982 O O . GLN A 1 374 ? 34.614 -4.697 -23.655 1.00 85.62 374 GLN A O 1
ATOM 2987 N N . ARG A 1 375 ? 35.698 -5.891 -22.101 1.00 86.94 375 ARG A N 1
ATOM 2988 C CA . ARG A 1 375 ? 36.213 -6.893 -23.049 1.00 86.94 375 ARG A CA 1
ATOM 2989 C C . ARG A 1 375 ? 35.099 -7.757 -23.623 1.00 86.94 375 ARG A C 1
ATOM 2991 O O . ARG A 1 375 ? 35.154 -8.083 -24.805 1.00 86.94 375 ARG A O 1
ATOM 2998 N N . THR A 1 376 ? 34.129 -8.133 -22.799 1.00 86.19 376 THR A N 1
ATOM 2999 C CA . THR A 1 376 ? 32.983 -8.941 -23.215 1.00 86.19 376 THR A CA 1
ATOM 3000 C C . THR A 1 376 ? 32.067 -8.135 -24.121 1.00 86.19 376 THR A C 1
ATOM 3002 O O . THR A 1 376 ? 31.761 -8.598 -25.212 1.00 86.19 376 THR A O 1
ATOM 3005 N N . LEU A 1 377 ? 31.753 -6.889 -23.759 1.00 85.12 377 LEU A N 1
ATOM 3006 C CA . LEU A 1 377 ? 30.939 -5.991 -24.577 1.00 85.12 377 LEU A CA 1
ATOM 3007 C C . LEU A 1 377 ? 31.529 -5.778 -25.981 1.00 85.12 377 LEU A C 1
ATOM 3009 O O . LEU A 1 377 ? 30.801 -5.821 -26.962 1.00 85.12 377 LEU A O 1
ATOM 3013 N N . LYS A 1 378 ? 32.860 -5.660 -26.114 1.00 84.50 378 LYS A N 1
ATOM 3014 C CA . LYS A 1 378 ? 33.534 -5.557 -27.427 1.00 84.50 378 LYS A CA 1
ATOM 3015 C C . LYS A 1 378 ? 33.340 -6.775 -28.337 1.00 84.50 378 LYS A C 1
ATOM 3017 O O . LYS A 1 378 ? 33.538 -6.657 -29.542 1.00 84.50 378 LYS A O 1
ATOM 3022 N N . LYS A 1 379 ? 33.030 -7.944 -27.772 1.00 82.50 379 LYS A N 1
ATOM 3023 C CA . LYS A 1 379 ? 32.778 -9.181 -28.529 1.00 82.50 379 LYS A CA 1
ATOM 3024 C C . LYS A 1 379 ? 31.317 -9.308 -28.954 1.00 82.50 379 LYS A C 1
ATOM 3026 O O . LYS A 1 379 ? 31.005 -10.161 -29.780 1.00 82.50 379 LYS A O 1
ATOM 3031 N N . VAL A 1 380 ? 30.439 -8.485 -28.388 1.00 79.88 380 VAL A N 1
ATOM 3032 C CA . VAL A 1 380 ? 29.007 -8.500 -28.651 1.00 79.88 380 VAL A CA 1
ATOM 3033 C C . VAL A 1 380 ? 28.687 -7.526 -29.777 1.00 79.88 380 VAL A C 1
ATOM 3035 O O . VAL A 1 380 ? 29.101 -6.370 -29.760 1.00 79.88 380 VAL A O 1
ATOM 3038 N N . SER A 1 381 ? 27.957 -8.001 -30.786 1.00 69.81 381 SER A N 1
ATOM 3039 C CA . SER A 1 381 ? 27.443 -7.125 -31.835 1.00 69.81 381 SER A CA 1
ATOM 3040 C C . SER A 1 381 ? 26.283 -6.293 -31.289 1.00 69.81 381 SER A C 1
ATOM 3042 O O . SER A 1 381 ? 25.335 -6.841 -30.733 1.00 69.81 381 SER A O 1
ATOM 3044 N N . TYR A 1 382 ? 26.341 -4.977 -31.495 1.00 66.19 382 TYR A N 1
ATOM 3045 C CA . TYR A 1 382 ? 25.255 -4.043 -31.170 1.00 66.19 382 TYR A CA 1
ATOM 3046 C C . TYR A 1 382 ? 24.051 -4.155 -32.117 1.00 66.19 382 TYR A C 1
ATOM 3048 O O . TYR A 1 382 ? 23.034 -3.496 -31.897 1.00 66.19 382 TYR A O 1
ATOM 3056 N N . ASN A 1 383 ? 24.167 -4.955 -33.183 1.00 56.53 383 ASN A N 1
ATOM 3057 C CA . ASN A 1 383 ? 23.172 -5.053 -34.242 1.00 56.53 383 ASN A CA 1
ATOM 3058 C C . ASN A 1 383 ? 21.868 -5.652 -33.693 1.00 56.53 383 ASN A C 1
ATOM 3060 O O . ASN A 1 383 ? 21.726 -6.869 -33.609 1.00 56.53 383 ASN A O 1
ATOM 3064 N N . GLY A 1 384 ? 20.927 -4.785 -33.312 1.00 60.12 384 GLY A N 1
ATOM 3065 C CA . GLY A 1 384 ? 19.571 -5.164 -32.910 1.00 60.12 384 GLY A CA 1
ATOM 3066 C C . GLY A 1 384 ? 19.029 -4.470 -31.658 1.00 60.12 384 GLY A C 1
ATOM 3067 O O . GLY A 1 384 ? 17.819 -4.489 -31.458 1.00 60.12 384 GLY A O 1
ATOM 3068 N N . ASN A 1 385 ? 19.860 -3.821 -30.829 1.00 75.06 385 ASN A N 1
ATOM 3069 C CA . ASN A 1 385 ? 19.354 -3.105 -29.649 1.00 75.06 385 ASN A CA 1
ATOM 3070 C C . ASN A 1 385 ? 18.996 -1.651 -29.995 1.00 75.06 385 ASN A C 1
ATOM 3072 O O . ASN A 1 385 ? 19.832 -0.746 -29.952 1.00 75.06 385 ASN A O 1
ATOM 3076 N N . ILE A 1 386 ? 17.725 -1.449 -30.341 1.00 76.31 386 ILE A N 1
ATOM 3077 C CA . ILE A 1 386 ? 17.170 -0.160 -30.765 1.00 76.31 386 ILE A CA 1
ATOM 3078 C C . ILE A 1 386 ? 17.272 0.900 -29.649 1.00 76.31 386 ILE A C 1
ATOM 3080 O O . ILE A 1 386 ? 17.634 2.044 -29.926 1.00 76.31 386 ILE A O 1
ATOM 3084 N N . LEU A 1 387 ? 17.058 0.517 -28.382 1.00 79.06 387 LEU A N 1
ATOM 3085 C CA . LEU A 1 387 ? 17.186 1.419 -27.228 1.00 79.06 387 LEU A CA 1
ATOM 3086 C C . LEU A 1 387 ? 18.614 1.966 -27.102 1.00 79.06 387 LEU A C 1
ATOM 3088 O O . LEU A 1 387 ? 18.809 3.174 -26.999 1.00 79.06 387 LEU A O 1
ATOM 3092 N N . LEU A 1 388 ? 19.616 1.089 -27.160 1.00 81.56 388 LEU A N 1
ATOM 3093 C CA . LEU A 1 388 ? 21.019 1.486 -27.054 1.00 81.56 388 LEU A CA 1
ATOM 3094 C C . LEU A 1 388 ? 21.459 2.363 -28.235 1.00 81.56 388 LEU A C 1
ATOM 3096 O O . LEU A 1 388 ? 22.161 3.353 -28.033 1.00 81.56 388 LEU A O 1
ATOM 3100 N N . HIS A 1 389 ? 21.007 2.044 -29.453 1.00 81.38 389 HIS A N 1
ATOM 3101 C CA . HIS A 1 389 ? 21.251 2.880 -30.629 1.00 81.38 389 HIS A CA 1
ATOM 3102 C C . HIS A 1 389 ? 20.681 4.293 -30.439 1.00 81.38 389 HIS A C 1
ATOM 3104 O O . HIS A 1 389 ? 21.370 5.282 -30.687 1.00 81.38 389 HIS A O 1
ATOM 3110 N N . MET A 1 390 ? 19.443 4.397 -29.954 1.00 79.62 390 MET A N 1
ATOM 3111 C CA . MET A 1 390 ? 18.798 5.685 -29.714 1.00 79.62 390 MET A CA 1
ATOM 3112 C C . MET A 1 390 ? 19.462 6.491 -28.606 1.00 79.62 390 MET A C 1
ATOM 3114 O O . MET A 1 390 ? 19.679 7.685 -28.787 1.00 79.62 390 MET A O 1
ATOM 3118 N N . LEU A 1 391 ? 19.842 5.862 -27.493 1.00 82.44 391 LEU A N 1
ATOM 3119 C CA . LEU A 1 391 ? 20.571 6.550 -26.427 1.00 82.44 391 LEU A CA 1
ATOM 3120 C C . LEU A 1 391 ? 21.952 7.035 -26.905 1.00 82.44 391 LEU A C 1
ATOM 3122 O O . LEU A 1 391 ? 22.379 8.127 -26.539 1.00 82.44 391 LEU A O 1
ATOM 3126 N N . ALA A 1 392 ? 22.624 6.283 -27.781 1.00 83.31 392 ALA A N 1
ATOM 3127 C CA . ALA A 1 392 ? 23.891 6.699 -28.381 1.00 83.31 392 ALA A CA 1
ATOM 3128 C C . ALA A 1 392 ? 23.738 7.854 -29.392 1.00 83.31 392 ALA A C 1
ATOM 3130 O O . ALA A 1 392 ? 24.616 8.712 -29.482 1.00 83.31 392 ALA A O 1
ATOM 3131 N N . GLU A 1 393 ? 22.651 7.888 -30.169 1.00 80.88 393 GLU A N 1
ATOM 3132 C CA . GLU A 1 393 ? 22.302 9.042 -31.016 1.00 80.88 393 GLU A CA 1
ATOM 3133 C C . GLU A 1 393 ? 21.945 10.269 -30.166 1.00 80.88 393 GLU A C 1
ATOM 3135 O O . GLU A 1 393 ? 22.420 11.372 -30.437 1.00 80.88 393 GLU A O 1
ATOM 3140 N N . ALA A 1 394 ? 21.175 10.075 -29.090 1.00 80.25 394 ALA A N 1
ATOM 3141 C CA . ALA A 1 394 ? 20.863 11.126 -28.129 1.00 80.25 394 ALA A CA 1
ATOM 3142 C C . ALA A 1 394 ? 22.143 11.715 -27.514 1.00 80.25 394 ALA A C 1
ATOM 3144 O O . ALA A 1 394 ? 22.295 12.935 -27.496 1.00 80.25 394 ALA A O 1
ATOM 3145 N N . LYS A 1 395 ? 23.100 10.863 -27.110 1.00 83.25 395 LYS A N 1
ATOM 3146 C CA . LYS A 1 395 ? 24.415 11.286 -26.601 1.00 83.25 395 LYS A CA 1
ATOM 3147 C C . LYS A 1 395 ? 25.136 12.191 -27.595 1.00 83.25 395 LYS A C 1
ATOM 3149 O O . LYS A 1 395 ? 25.496 13.314 -27.257 1.00 83.25 395 LYS A O 1
ATOM 3154 N N . ARG A 1 396 ? 25.271 11.728 -28.842 1.00 80.75 396 ARG A N 1
ATOM 3155 C CA . ARG A 1 396 ? 25.942 12.467 -29.923 1.00 80.75 396 ARG A CA 1
ATOM 3156 C C . ARG A 1 396 ? 25.282 13.812 -30.219 1.00 80.75 396 ARG A C 1
ATOM 3158 O O . ARG A 1 396 ? 25.979 14.772 -30.531 1.00 80.75 396 ARG A O 1
ATOM 3165 N N . GLY A 1 397 ? 23.955 13.887 -30.123 1.00 74.06 397 GLY A N 1
ATOM 3166 C CA . GLY A 1 397 ? 23.211 15.134 -30.304 1.00 74.06 397 GLY A CA 1
ATOM 3167 C C . GLY A 1 397 ? 23.448 16.161 -29.190 1.00 74.06 397 GLY A C 1
ATOM 3168 O O . GLY A 1 397 ? 23.426 17.360 -29.465 1.00 74.06 397 GLY A O 1
ATOM 3169 N N . ILE A 1 398 ? 23.689 15.705 -27.956 1.00 75.25 398 ILE A N 1
ATOM 3170 C CA . ILE A 1 398 ? 23.939 16.557 -26.779 1.00 75.25 398 ILE A CA 1
ATOM 3171 C C . ILE A 1 398 ? 25.408 16.981 -26.697 1.00 75.25 398 ILE A C 1
ATOM 3173 O O . ILE A 1 398 ? 25.676 18.142 -26.400 1.00 75.25 398 ILE A O 1
ATOM 3177 N N . GLU A 1 399 ? 26.350 16.091 -27.041 1.00 67.31 399 GLU A N 1
ATOM 3178 C CA . GLU A 1 399 ? 27.815 16.295 -26.998 1.00 67.31 399 GLU A CA 1
ATOM 3179 C C . GLU A 1 399 ? 28.354 17.404 -27.937 1.00 67.31 399 GLU A C 1
ATOM 3181 O O . GLU A 1 399 ? 29.560 17.547 -28.125 1.00 67.31 399 GLU A O 1
ATOM 3186 N N . GLY A 1 400 ? 27.477 18.242 -28.496 1.00 58.97 400 GLY A N 1
ATOM 3187 C CA . GLY A 1 400 ? 27.830 19.474 -29.200 1.00 58.97 400 GLY A CA 1
ATOM 3188 C C . GLY A 1 400 ? 27.048 20.720 -28.768 1.00 58.97 400 GLY A C 1
ATOM 3189 O O . GLY A 1 400 ? 27.501 21.815 -29.088 1.00 58.97 400 GLY A O 1
ATOM 3190 N N . HIS A 1 401 ? 25.905 20.590 -28.073 1.00 57.69 401 HIS A N 1
ATOM 3191 C CA . HIS A 1 401 ? 25.038 21.695 -27.627 1.00 57.69 401 HIS A CA 1
ATOM 3192 C C . HIS A 1 401 ? 24.003 21.214 -26.578 1.00 57.69 401 HIS A C 1
ATOM 3194 O O . HIS A 1 401 ? 22.984 20.631 -26.955 1.00 57.69 401 HIS A O 1
ATOM 3200 N N . GLU A 1 402 ? 24.191 21.515 -25.286 1.00 52.19 402 GLU A N 1
ATOM 3201 C CA . GLU A 1 402 ? 23.229 21.150 -24.218 1.00 52.19 402 GLU A CA 1
ATOM 3202 C C . GLU A 1 402 ? 21.823 21.746 -24.437 1.00 52.19 402 GLU A C 1
ATOM 3204 O O . GLU A 1 402 ? 20.820 21.070 -24.215 1.00 52.19 402 GLU A O 1
ATOM 3209 N N . GLU A 1 403 ? 21.728 22.956 -25.003 1.00 58.41 403 GLU A N 1
ATOM 3210 C CA . GLU A 1 403 ? 20.456 23.644 -25.304 1.00 58.41 403 GLU A CA 1
ATOM 3211 C C . GLU A 1 403 ? 19.584 22.938 -26.368 1.00 58.41 403 GLU A C 1
ATOM 3213 O O . GLU A 1 403 ? 18.481 23.386 -26.682 1.00 58.41 403 GLU A O 1
ATOM 3218 N N . LYS A 1 404 ? 20.062 21.836 -26.964 1.00 67.25 404 LYS A N 1
ATOM 3219 C CA . LYS A 1 404 ? 19.364 21.108 -28.035 1.00 67.25 404 LYS A CA 1
ATOM 3220 C C . LYS A 1 404 ? 18.761 19.776 -27.598 1.00 67.25 404 LYS A C 1
ATOM 3222 O O . LYS A 1 404 ? 18.226 19.084 -28.461 1.00 67.25 404 LYS A O 1
ATOM 3227 N N . PHE A 1 405 ? 18.779 19.409 -26.316 1.00 71.06 405 PHE A N 1
ATOM 3228 C CA . PHE A 1 405 ? 18.260 18.107 -25.871 1.00 71.06 405 PHE A CA 1
ATOM 3229 C C . PHE A 1 405 ? 16.813 17.842 -26.329 1.00 71.06 405 PHE A C 1
ATOM 3231 O O . PHE A 1 405 ? 16.550 16.837 -26.990 1.00 71.06 405 PHE A O 1
ATOM 3238 N N . ASP A 1 406 ? 15.905 18.803 -26.141 1.00 70.19 406 ASP A N 1
ATOM 3239 C CA . ASP A 1 406 ? 14.516 18.701 -26.615 1.00 70.19 406 ASP A CA 1
ATOM 3240 C C . ASP A 1 406 ? 14.396 18.636 -28.144 1.00 70.19 406 ASP A C 1
ATOM 3242 O O . ASP A 1 406 ? 13.440 18.082 -28.695 1.00 70.19 406 ASP A O 1
ATOM 3246 N N . ALA A 1 407 ? 15.335 19.244 -28.872 1.00 74.44 407 ALA A N 1
ATOM 3247 C CA . ALA A 1 407 ? 15.384 19.158 -30.329 1.00 74.44 407 ALA A CA 1
ATOM 3248 C C . ALA A 1 407 ? 15.865 17.771 -30.783 1.00 74.44 407 ALA A C 1
ATOM 3250 O O . ALA A 1 407 ? 15.305 17.217 -31.729 1.00 74.44 407 ALA A O 1
ATOM 3251 N N . THR A 1 408 ? 16.837 17.191 -30.077 1.00 73.19 408 THR A N 1
ATOM 3252 C CA . THR A 1 408 ? 17.344 15.829 -30.285 1.00 73.19 408 THR A CA 1
ATOM 3253 C C . THR A 1 408 ? 16.256 14.798 -30.012 1.00 73.19 408 THR A C 1
ATOM 3255 O O . THR A 1 408 ? 15.995 13.943 -30.853 1.00 73.19 408 THR A O 1
ATOM 3258 N N . LEU A 1 409 ? 15.533 14.940 -28.903 1.00 73.81 409 LEU A N 1
ATOM 3259 C CA . LEU A 1 409 ? 14.362 14.134 -28.568 1.00 73.81 409 LEU A CA 1
ATOM 3260 C C . LEU A 1 409 ? 13.271 14.224 -29.652 1.00 73.81 409 LEU A C 1
ATOM 3262 O O . LEU A 1 409 ? 12.813 13.204 -30.168 1.00 73.81 409 LEU A O 1
ATOM 3266 N N . ARG A 1 410 ? 12.918 15.434 -30.106 1.00 76.25 410 ARG A N 1
ATOM 3267 C CA . ARG A 1 410 ? 11.967 15.630 -31.223 1.00 76.25 410 ARG A CA 1
ATOM 3268 C C . ARG A 1 410 ? 12.456 15.072 -32.560 1.00 76.25 410 ARG A C 1
ATOM 3270 O O . ARG A 1 410 ? 11.645 14.744 -33.424 1.00 76.25 410 ARG A O 1
ATOM 3277 N N . TRP A 1 411 ? 13.763 15.023 -32.782 1.00 79.25 411 TRP A N 1
ATOM 3278 C CA . TRP A 1 411 ? 14.336 14.402 -33.970 1.00 79.25 411 TRP A CA 1
ATOM 3279 C C . TRP A 1 411 ? 14.265 12.872 -33.875 1.00 79.25 411 TRP A C 1
ATOM 3281 O O . TRP A 1 411 ? 13.798 12.239 -34.823 1.00 79.25 411 TRP A O 1
ATOM 3291 N N . LEU A 1 412 ? 14.613 12.291 -32.722 1.00 75.12 412 LEU A N 1
ATOM 3292 C CA . LEU A 1 412 ? 14.540 10.848 -32.467 1.00 75.12 412 LEU A CA 1
ATOM 3293 C C . LEU A 1 412 ? 13.122 10.305 -32.643 1.00 75.12 412 LEU A C 1
ATOM 3295 O O . LEU A 1 412 ? 12.946 9.289 -33.314 1.00 75.12 412 LEU A O 1
ATOM 3299 N N . SER A 1 413 ? 12.102 11.008 -32.139 1.00 74.38 413 SER A N 1
ATOM 3300 C CA . SER A 1 413 ? 10.707 10.584 -32.324 1.00 74.38 413 SER A CA 1
ATOM 3301 C C . SER A 1 413 ? 10.291 10.521 -33.797 1.00 74.38 413 SER A C 1
ATOM 3303 O O . SER A 1 413 ? 9.526 9.641 -34.186 1.00 74.38 413 SER A O 1
ATOM 3305 N N . ARG A 1 414 ? 10.824 11.405 -34.652 1.00 78.06 414 ARG A N 1
ATOM 3306 C CA . ARG A 1 414 ? 10.559 11.382 -36.101 1.00 78.06 414 ARG A CA 1
ATOM 3307 C C . ARG A 1 414 ? 11.285 10.248 -36.818 1.00 78.06 414 ARG A C 1
ATOM 3309 O O . ARG A 1 414 ? 10.734 9.704 -37.771 1.00 78.06 414 ARG A O 1
ATOM 3316 N N . GLN A 1 415 ? 12.508 9.929 -36.392 1.00 77.19 415 GLN A N 1
ATOM 3317 C CA . GLN A 1 415 ? 13.335 8.906 -37.036 1.00 77.19 415 GLN A CA 1
ATOM 3318 C C . GLN A 1 415 ? 12.923 7.486 -36.643 1.00 77.19 415 GLN A C 1
ATOM 3320 O O . GLN A 1 415 ? 12.800 6.628 -37.511 1.00 77.19 415 GLN A O 1
ATOM 3325 N N . PHE A 1 416 ? 12.684 7.248 -35.352 1.00 70.50 416 PHE A N 1
ATOM 3326 C CA . PHE A 1 416 ? 12.467 5.908 -34.800 1.00 70.50 416 PHE A CA 1
ATOM 3327 C C . PHE A 1 416 ? 10.993 5.587 -34.516 1.00 70.50 416 PHE A C 1
ATOM 3329 O O . PHE A 1 416 ? 10.695 4.466 -34.122 1.00 70.50 416 PHE A O 1
ATOM 3336 N N . LYS A 1 417 ? 10.071 6.539 -34.742 1.00 72.88 417 LYS A N 1
ATOM 3337 C CA . LYS A 1 417 ? 8.608 6.382 -34.618 1.00 72.88 417 LYS A CA 1
ATOM 3338 C C . LYS A 1 417 ? 8.193 5.527 -33.407 1.00 72.88 417 LYS A C 1
ATOM 3340 O O . LYS A 1 417 ? 8.323 5.980 -32.272 1.00 72.88 417 LYS A O 1
ATOM 3345 N N . GLU A 1 418 ? 7.709 4.312 -33.668 1.00 64.81 418 GLU A N 1
ATOM 3346 C CA . GLU A 1 418 ? 7.147 3.370 -32.702 1.00 64.81 418 GLU A CA 1
ATOM 3347 C C . GLU A 1 418 ? 8.176 2.743 -31.768 1.00 64.81 418 GLU A C 1
ATOM 3349 O O . GLU A 1 418 ? 7.756 2.074 -30.850 1.00 64.81 418 GLU A O 1
ATOM 3354 N N . ASP A 1 419 ? 9.483 2.950 -31.922 1.00 69.31 419 ASP A N 1
ATOM 3355 C CA . ASP A 1 419 ? 10.464 2.386 -30.982 1.00 69.31 419 ASP A CA 1
ATOM 3356 C C . ASP A 1 419 ? 11.008 3.425 -29.990 1.00 69.31 419 ASP A C 1
ATOM 3358 O O . ASP A 1 419 ? 11.623 3.083 -28.976 1.00 69.31 419 ASP A O 1
ATOM 3362 N N . ALA A 1 420 ? 10.775 4.716 -30.254 1.00 76.94 420 ALA A N 1
ATOM 3363 C CA . ALA A 1 420 ? 11.399 5.808 -29.512 1.00 76.94 420 ALA A CA 1
ATOM 3364 C C . ALA A 1 420 ? 10.915 5.932 -28.060 1.00 76.94 420 ALA A C 1
ATOM 3366 O O . ALA A 1 420 ? 11.656 6.402 -27.194 1.00 76.94 420 ALA A O 1
ATOM 3367 N N . TRP A 1 421 ? 9.693 5.482 -27.767 1.00 78.50 421 TRP A N 1
ATOM 3368 C CA . TRP A 1 421 ? 9.048 5.627 -26.458 1.00 78.50 421 TRP A CA 1
ATOM 3369 C C . TRP A 1 421 ? 9.805 4.944 -25.318 1.00 78.50 421 TRP A C 1
ATOM 3371 O O . TRP A 1 421 ? 9.772 5.456 -24.203 1.00 78.50 421 TRP A O 1
ATOM 3381 N N . ARG A 1 422 ? 10.557 3.862 -25.571 1.00 80.44 422 ARG A N 1
ATOM 3382 C CA . ARG A 1 422 ? 11.395 3.232 -24.532 1.00 80.44 422 ARG A CA 1
ATOM 3383 C C . ARG A 1 422 ? 12.532 4.140 -24.088 1.00 80.44 422 ARG A C 1
ATOM 3385 O O . ARG A 1 422 ? 12.790 4.256 -22.897 1.00 80.44 422 ARG A O 1
ATOM 3392 N N . ALA A 1 423 ? 13.188 4.808 -25.038 1.00 82.31 423 ALA A N 1
ATOM 3393 C CA . ALA A 1 423 ? 14.242 5.771 -24.731 1.00 82.31 423 ALA A CA 1
ATOM 3394 C C . ALA A 1 423 ? 13.673 6.987 -23.986 1.00 82.31 423 ALA A C 1
ATOM 3396 O O . ALA A 1 423 ? 14.272 7.445 -23.015 1.00 82.31 423 ALA A O 1
ATOM 3397 N N . PHE A 1 424 ? 12.484 7.454 -24.385 1.00 84.62 424 PHE A N 1
ATOM 3398 C CA . PHE A 1 424 ? 11.768 8.500 -23.657 1.00 84.62 424 PHE A CA 1
ATOM 3399 C C . PHE A 1 424 ? 11.442 8.073 -22.224 1.00 84.62 424 PHE A C 1
ATOM 3401 O O . PHE A 1 424 ? 11.785 8.789 -21.291 1.00 84.62 424 PHE A O 1
ATOM 3408 N N . ALA A 1 425 ? 10.858 6.893 -22.022 1.00 86.56 425 ALA A N 1
ATOM 3409 C CA . ALA A 1 425 ? 10.515 6.397 -20.692 1.00 86.56 425 ALA A CA 1
ATOM 3410 C C . ALA A 1 425 ? 11.745 6.212 -19.788 1.00 86.56 425 ALA A C 1
ATOM 3412 O O . ALA A 1 425 ? 11.694 6.536 -18.599 1.00 86.56 425 ALA A O 1
ATOM 3413 N N . ALA A 1 426 ? 12.862 5.743 -20.351 1.00 86.25 426 ALA A N 1
ATOM 3414 C CA . ALA A 1 426 ? 14.119 5.580 -19.626 1.00 86.25 426 ALA A CA 1
ATOM 3415 C C . ALA A 1 426 ? 14.676 6.928 -19.126 1.00 86.25 426 ALA A C 1
ATOM 3417 O O . ALA A 1 426 ? 15.208 7.008 -18.016 1.00 86.25 426 ALA A O 1
ATOM 3418 N N . LEU A 1 427 ? 14.541 7.994 -19.919 1.00 88.94 427 LEU A N 1
ATOM 3419 C CA . LEU A 1 427 ? 15.037 9.338 -19.588 1.00 88.94 427 LEU A CA 1
ATOM 3420 C C . LEU A 1 427 ? 14.015 10.205 -18.838 1.00 88.94 427 LEU A C 1
ATOM 3422 O O . LEU A 1 427 ? 14.383 11.246 -18.299 1.00 88.94 427 LEU A O 1
ATOM 3426 N N . ALA A 1 428 ? 12.747 9.798 -18.814 1.00 90.38 428 ALA A N 1
ATOM 3427 C CA . ALA A 1 428 ? 11.675 10.524 -18.152 1.00 90.38 428 ALA A CA 1
ATOM 3428 C C . ALA A 1 428 ? 11.800 10.434 -16.627 1.00 90.38 428 ALA A C 1
ATOM 3430 O O . ALA A 1 428 ? 11.974 9.348 -16.069 1.00 90.38 428 ALA A O 1
ATOM 3431 N N . VAL A 1 429 ? 11.638 11.571 -15.961 1.00 89.81 429 VAL A N 1
ATOM 3432 C CA . VAL A 1 429 ? 11.507 11.730 -14.511 1.00 89.81 429 VAL A CA 1
ATOM 3433 C C . VAL A 1 429 ? 10.169 12.428 -14.251 1.00 89.81 429 VAL A C 1
ATOM 3435 O O . VAL A 1 429 ? 9.799 13.309 -15.034 1.00 89.81 429 VAL A O 1
ATOM 3438 N N . PRO A 1 430 ? 9.406 12.053 -13.208 1.00 89.50 430 PRO A N 1
ATOM 3439 C CA . PRO A 1 430 ? 8.187 12.775 -12.871 1.00 89.50 430 PRO A CA 1
ATOM 3440 C C . PRO A 1 430 ? 8.481 14.248 -12.599 1.00 89.50 430 PRO A C 1
ATOM 3442 O O . PRO A 1 430 ? 9.430 14.573 -11.890 1.00 89.50 430 PRO A O 1
ATOM 3445 N N . ALA A 1 431 ? 7.657 15.121 -13.163 1.00 84.62 431 ALA A N 1
ATOM 3446 C CA . ALA A 1 431 ? 7.777 16.570 -13.015 1.00 84.62 431 ALA A CA 1
ATOM 3447 C C . ALA A 1 431 ? 6.716 17.163 -12.081 1.00 84.62 431 ALA A C 1
ATOM 3449 O O . ALA A 1 431 ? 6.752 18.350 -11.767 1.00 84.62 431 ALA A O 1
ATOM 3450 N N . ASP A 1 432 ? 5.744 16.349 -11.668 1.00 80.69 432 ASP A N 1
ATOM 3451 C CA . ASP A 1 432 ? 4.678 16.782 -10.779 1.00 80.69 432 ASP A CA 1
ATOM 3452 C C . ASP A 1 432 ? 5.177 16.968 -9.338 1.00 80.69 432 ASP A C 1
ATOM 3454 O O . ASP A 1 432 ? 5.825 16.056 -8.815 1.00 80.69 432 ASP A O 1
ATOM 3458 N N . PRO A 1 433 ? 4.878 18.107 -8.684 1.00 75.19 433 PRO A N 1
ATOM 3459 C CA . PRO A 1 433 ? 5.217 18.302 -7.279 1.00 75.19 433 PRO A CA 1
ATOM 3460 C C . PRO A 1 433 ? 4.373 17.448 -6.323 1.00 75.19 433 PRO A C 1
ATOM 3462 O O . PRO A 1 433 ? 4.794 17.242 -5.187 1.00 75.19 433 PRO A O 1
ATOM 3465 N N . ASP A 1 434 ? 3.201 16.954 -6.741 1.00 80.50 434 ASP A N 1
ATOM 3466 C CA . ASP A 1 434 ? 2.382 16.049 -5.937 1.00 80.50 434 ASP A CA 1
ATOM 3467 C C . ASP A 1 434 ? 3.016 14.642 -5.911 1.00 80.50 434 ASP A C 1
ATOM 3469 O O . ASP A 1 434 ? 3.106 13.976 -6.954 1.00 80.50 434 ASP A O 1
ATOM 3473 N N . PRO A 1 435 ? 3.422 14.133 -4.729 1.00 83.19 435 PRO A N 1
ATOM 3474 C CA . PRO A 1 435 ? 4.034 12.811 -4.604 1.00 83.19 435 PRO A CA 1
ATOM 3475 C C . PRO A 1 435 ? 3.149 11.674 -5.129 1.00 83.19 435 PRO A C 1
ATOM 3477 O O . PRO A 1 435 ? 3.664 10.671 -5.628 1.00 83.19 435 PRO A O 1
ATOM 3480 N N . SER A 1 436 ? 1.827 11.830 -5.048 1.00 85.06 436 SER A N 1
ATOM 3481 C CA . SER A 1 436 ? 0.840 10.851 -5.514 1.00 85.06 436 SER A CA 1
ATOM 3482 C C . SER A 1 436 ? 0.900 10.744 -7.034 1.00 85.06 436 SER A C 1
ATOM 3484 O O . SER A 1 436 ? 1.057 9.657 -7.589 1.00 85.06 436 SER A O 1
ATOM 3486 N N . VAL A 1 437 ? 0.884 11.889 -7.721 1.00 87.94 437 VAL A N 1
ATOM 3487 C CA . VAL A 1 437 ? 0.980 11.961 -9.184 1.00 87.94 437 VAL A CA 1
ATOM 3488 C C . VAL A 1 437 ? 2.352 11.485 -9.656 1.00 87.94 437 VAL A C 1
ATOM 3490 O O . VAL A 1 437 ? 2.446 10.724 -10.624 1.00 87.94 437 VAL A O 1
ATOM 3493 N N . ALA A 1 438 ? 3.423 11.858 -8.950 1.00 89.62 438 ALA A N 1
ATOM 3494 C CA . ALA A 1 438 ? 4.772 11.393 -9.249 1.00 89.62 438 ALA A CA 1
ATOM 3495 C C . ALA A 1 438 ? 4.907 9.866 -9.109 1.00 89.62 438 ALA A C 1
ATOM 3497 O O . ALA A 1 438 ? 5.523 9.216 -9.961 1.00 89.62 438 ALA A O 1
ATOM 3498 N N . LYS A 1 439 ? 4.289 9.270 -8.080 1.00 91.69 439 LYS A N 1
ATOM 3499 C CA . LYS A 1 439 ? 4.257 7.815 -7.875 1.00 91.69 439 LYS A CA 1
ATOM 3500 C C . LYS A 1 439 ? 3.510 7.100 -9.001 1.00 91.69 439 LYS A C 1
ATOM 3502 O O . LYS A 1 439 ? 4.051 6.148 -9.562 1.00 91.69 439 LYS A O 1
ATOM 3507 N N . VAL A 1 440 ? 2.329 7.585 -9.388 1.00 94.00 440 VAL A N 1
ATOM 3508 C CA . VAL A 1 440 ? 1.544 7.017 -10.503 1.00 94.00 440 VAL A CA 1
ATOM 3509 C C . VAL A 1 440 ? 2.297 7.140 -11.825 1.00 94.00 440 VAL A C 1
ATOM 3511 O O . VAL A 1 440 ? 2.374 6.182 -12.592 1.00 94.00 440 VAL A O 1
ATOM 3514 N N . THR A 1 441 ? 2.929 8.289 -12.072 1.00 94.19 441 THR A N 1
ATOM 3515 C CA . THR A 1 441 ? 3.758 8.516 -13.263 1.00 94.19 441 THR A CA 1
ATOM 3516 C C . THR A 1 441 ? 4.922 7.528 -13.312 1.00 94.19 441 THR A C 1
ATOM 3518 O O . THR A 1 441 ? 5.138 6.873 -14.331 1.00 94.19 441 THR A O 1
ATOM 3521 N N . ASN A 1 442 ? 5.638 7.346 -12.199 1.00 94.56 442 ASN A N 1
ATOM 3522 C CA . ASN A 1 442 ? 6.704 6.349 -12.102 1.00 94.56 442 ASN A CA 1
ATOM 3523 C C . ASN A 1 442 ? 6.194 4.918 -12.300 1.00 94.56 442 ASN A C 1
ATOM 3525 O O . ASN A 1 442 ? 6.891 4.121 -12.928 1.00 94.56 442 ASN A O 1
ATOM 3529 N N . TRP A 1 443 ? 5.001 4.584 -11.801 1.00 94.88 443 TRP A N 1
ATOM 3530 C CA . TRP A 1 443 ? 4.397 3.269 -12.010 1.00 94.88 443 TRP A CA 1
ATOM 3531 C C . TRP A 1 443 ? 4.146 3.015 -13.499 1.00 94.88 443 TRP A C 1
ATOM 3533 O O . TRP A 1 443 ? 4.624 2.007 -14.020 1.00 94.88 443 TRP A O 1
ATOM 3543 N N . VAL A 1 444 ? 3.523 3.962 -14.211 1.00 94.62 444 VAL A N 1
ATOM 3544 C CA . VAL A 1 444 ? 3.301 3.875 -15.667 1.00 94.62 444 VAL A CA 1
ATOM 3545 C C . VAL A 1 444 ? 4.630 3.728 -16.412 1.00 94.62 444 VAL A C 1
ATOM 3547 O O . VAL A 1 444 ? 4.805 2.801 -17.202 1.00 94.62 444 VAL A O 1
ATOM 3550 N N . LEU A 1 445 ? 5.610 4.586 -16.112 1.00 93.38 445 LEU A N 1
ATOM 3551 C CA . LEU A 1 445 ? 6.936 4.526 -16.730 1.00 93.38 445 LEU A CA 1
ATOM 3552 C C . LEU A 1 445 ? 7.661 3.200 -16.453 1.00 93.38 445 LEU A C 1
ATOM 3554 O O . LEU A 1 445 ? 8.403 2.730 -17.310 1.00 93.38 445 LEU A O 1
ATOM 3558 N N . SER A 1 446 ? 7.449 2.587 -15.283 1.00 92.62 446 SER A N 1
ATOM 3559 C CA . SER A 1 446 ? 8.040 1.288 -14.928 1.00 92.62 446 SER A CA 1
ATOM 3560 C C . SER A 1 446 ? 7.466 0.119 -15.729 1.00 92.62 446 SER A C 1
ATOM 3562 O O . SER A 1 446 ? 8.135 -0.900 -15.886 1.00 92.62 446 SER A O 1
ATOM 3564 N N . ILE A 1 447 ? 6.231 0.246 -16.225 1.00 90.81 447 ILE A N 1
ATOM 3565 C CA . ILE A 1 447 ? 5.618 -0.770 -17.086 1.00 90.81 447 ILE A CA 1
ATOM 3566 C C . ILE A 1 447 ? 6.147 -0.627 -18.513 1.00 90.81 447 ILE A C 1
ATOM 3568 O O . ILE A 1 447 ? 6.457 -1.623 -19.160 1.00 90.81 447 ILE A O 1
ATOM 3572 N N . ILE A 1 448 ? 6.299 0.617 -18.972 1.00 89.31 448 ILE A N 1
ATOM 3573 C CA . ILE A 1 448 ? 6.842 0.942 -20.292 1.00 89.31 448 ILE A CA 1
ATOM 3574 C C . ILE A 1 448 ? 8.322 0.532 -20.392 1.00 89.31 448 ILE A C 1
ATOM 3576 O O . ILE A 1 448 ? 8.739 -0.092 -21.369 1.00 89.31 448 ILE A O 1
ATOM 3580 N N . ASP A 1 449 ? 9.125 0.852 -19.377 1.00 87.69 449 ASP A N 1
ATOM 3581 C CA . ASP A 1 449 ? 10.526 0.442 -19.289 1.00 87.69 449 ASP A CA 1
ATOM 3582 C C . ASP A 1 449 ? 10.806 -0.365 -18.006 1.00 87.69 449 ASP A C 1
ATOM 3584 O O . ASP A 1 449 ? 11.207 0.200 -16.984 1.00 87.69 449 ASP A O 1
ATOM 3588 N N . PRO A 1 450 ? 10.662 -1.705 -18.053 1.00 87.69 450 PRO A N 1
ATOM 3589 C CA . PRO A 1 450 ? 10.884 -2.579 -16.901 1.00 87.69 450 PRO A CA 1
ATOM 3590 C C . PRO A 1 450 ? 12.374 -2.877 -16.646 1.00 87.69 450 PRO A C 1
ATOM 3592 O O . PRO A 1 450 ? 12.713 -3.870 -16.003 1.00 87.69 450 PRO A O 1
ATOM 3595 N N . THR A 1 451 ? 13.290 -2.065 -17.189 1.00 85.94 451 THR A N 1
ATOM 3596 C CA . THR A 1 451 ? 14.740 -2.227 -16.984 1.00 85.94 451 THR A CA 1
ATOM 3597 C C . THR A 1 451 ? 15.281 -1.371 -15.837 1.00 85.94 451 THR A C 1
ATOM 3599 O O . THR A 1 451 ? 16.360 -1.658 -15.311 1.00 85.94 451 THR A O 1
ATOM 3602 N N . ASP A 1 452 ? 14.518 -0.370 -15.387 1.00 89.62 452 ASP A N 1
ATOM 3603 C CA . ASP A 1 452 ? 14.831 0.414 -14.196 1.00 89.62 452 ASP A CA 1
ATOM 3604 C C . ASP A 1 452 ? 14.309 -0.264 -12.923 1.00 89.62 452 ASP A C 1
ATOM 3606 O O . ASP A 1 452 ? 13.242 0.061 -12.397 1.00 89.62 452 ASP A O 1
ATOM 3610 N N . TYR A 1 453 ? 15.099 -1.192 -12.385 1.00 92.31 453 TYR A N 1
ATOM 3611 C CA . TYR A 1 453 ? 14.720 -1.924 -11.177 1.00 92.31 453 TYR A CA 1
ATOM 3612 C C . TYR A 1 453 ? 14.540 -1.030 -9.946 1.00 92.31 453 TYR A C 1
ATOM 3614 O O . TYR A 1 453 ? 13.754 -1.381 -9.070 1.00 92.31 453 TYR A O 1
ATOM 3622 N N . LYS A 1 454 ? 15.220 0.126 -9.864 1.00 91.44 454 LYS A N 1
ATOM 3623 C CA . LYS A 1 454 ? 15.040 1.059 -8.740 1.00 91.44 454 LYS A CA 1
ATOM 3624 C C . LYS A 1 454 ? 13.665 1.718 -8.810 1.00 91.44 454 LYS A C 1
ATOM 3626 O O . LYS A 1 454 ? 12.961 1.743 -7.806 1.00 91.44 454 LYS A O 1
ATOM 3631 N N . ARG A 1 455 ? 13.261 2.184 -9.998 1.00 92.50 455 ARG A N 1
ATOM 3632 C CA . ARG A 1 455 ? 11.906 2.709 -10.238 1.00 92.50 455 ARG A CA 1
ATOM 3633 C C . ARG A 1 455 ? 10.843 1.644 -9.998 1.00 92.50 455 ARG A C 1
ATOM 3635 O O . ARG A 1 455 ? 9.814 1.935 -9.396 1.00 92.50 455 ARG A O 1
ATOM 3642 N N . MET A 1 456 ? 11.088 0.409 -10.434 1.00 93.06 456 MET A N 1
ATOM 3643 C CA . MET A 1 456 ? 10.165 -0.687 -10.153 1.00 93.06 456 MET A CA 1
ATOM 3644 C C . MET A 1 456 ? 10.067 -0.968 -8.652 1.00 93.06 456 MET A C 1
ATOM 3646 O O . MET A 1 456 ? 8.963 -1.143 -8.163 1.00 93.06 456 MET A O 1
ATOM 3650 N N . LEU A 1 457 ? 11.170 -0.967 -7.900 1.00 91.69 457 LEU A N 1
ATOM 3651 C CA . LEU A 1 457 ? 11.133 -1.209 -6.455 1.00 91.69 457 LEU A CA 1
ATOM 3652 C C . LEU A 1 457 ? 10.264 -0.177 -5.720 1.00 91.69 457 LEU A C 1
ATOM 3654 O O . LEU A 1 457 ? 9.511 -0.551 -4.830 1.00 91.69 457 LEU A O 1
ATOM 3658 N N . THR A 1 458 ? 10.348 1.100 -6.098 1.00 89.69 458 THR A N 1
ATOM 3659 C CA . THR A 1 458 ? 9.633 2.180 -5.401 1.00 89.69 458 THR A CA 1
ATOM 3660 C C . THR A 1 458 ? 8.193 2.364 -5.864 1.00 89.69 458 THR A C 1
ATOM 3662 O O . THR A 1 458 ? 7.328 2.658 -5.043 1.00 89.69 458 THR A O 1
ATOM 3665 N N . ALA A 1 459 ? 7.921 2.217 -7.162 1.00 90.56 459 ALA A N 1
ATOM 3666 C CA . ALA A 1 459 ? 6.603 2.495 -7.723 1.00 90.56 459 ALA A CA 1
ATOM 3667 C C . ALA A 1 459 ? 5.808 1.232 -8.070 1.00 90.56 459 ALA A C 1
ATOM 3669 O O . ALA A 1 459 ? 4.588 1.284 -8.069 1.00 90.56 459 ALA A O 1
ATOM 3670 N N . ASN A 1 460 ? 6.459 0.100 -8.360 1.00 91.19 460 ASN A N 1
ATOM 3671 C CA . ASN A 1 460 ? 5.829 -1.127 -8.862 1.00 91.19 460 ASN A CA 1
ATOM 3672 C C . ASN A 1 460 ? 6.475 -2.406 -8.279 1.00 91.19 460 ASN A C 1
ATOM 3674 O O . ASN A 1 460 ? 6.892 -3.304 -9.020 1.00 91.19 460 ASN A O 1
ATOM 3678 N N . GLN A 1 461 ? 6.565 -2.496 -6.946 1.00 90.00 461 GLN A N 1
ATOM 3679 C CA . GLN A 1 461 ? 7.307 -3.560 -6.251 1.00 90.00 461 GLN A CA 1
ATOM 3680 C C . GLN A 1 461 ? 6.852 -4.970 -6.660 1.00 90.00 461 GLN A C 1
ATOM 3682 O O . GLN A 1 461 ? 7.673 -5.792 -7.058 1.00 90.00 461 GLN A O 1
ATOM 3687 N N . ARG A 1 462 ? 5.541 -5.246 -6.660 1.00 87.00 462 ARG A N 1
ATOM 3688 C CA . ARG A 1 462 ? 4.993 -6.543 -7.110 1.00 87.00 462 ARG A CA 1
ATOM 3689 C C . ARG A 1 462 ? 5.361 -6.866 -8.570 1.00 87.00 462 ARG A C 1
ATOM 3691 O O . ARG A 1 462 ? 5.504 -8.028 -8.940 1.00 87.00 462 ARG A O 1
ATOM 3698 N N . GLY A 1 463 ? 5.539 -5.850 -9.420 1.00 89.50 463 GLY A N 1
ATOM 3699 C CA . GLY A 1 463 ? 5.977 -6.034 -10.808 1.00 89.50 463 GLY A CA 1
ATOM 3700 C C . GLY A 1 463 ? 7.423 -6.511 -10.870 1.00 89.50 463 GLY A C 1
ATOM 3701 O O . GLY A 1 463 ? 7.745 -7.418 -11.635 1.00 89.50 463 GLY A O 1
ATOM 3702 N N . LEU A 1 464 ? 8.269 -5.952 -10.003 1.00 93.06 464 LEU A N 1
ATOM 3703 C CA . LEU A 1 464 ? 9.648 -6.391 -9.821 1.00 93.06 464 LEU A CA 1
ATOM 3704 C C . LEU A 1 464 ? 9.719 -7.809 -9.246 1.00 93.06 464 LEU A C 1
ATOM 3706 O O . LEU A 1 464 ? 10.516 -8.605 -9.728 1.00 93.06 464 LEU A O 1
ATOM 3710 N N . GLU A 1 465 ? 8.880 -8.148 -8.265 1.00 91.31 465 GLU A N 1
ATOM 3711 C CA . GLU A 1 465 ? 8.789 -9.503 -7.697 1.00 91.31 465 GLU A CA 1
ATOM 3712 C C . GLU A 1 465 ? 8.438 -10.540 -8.774 1.00 91.31 465 GLU A C 1
ATOM 3714 O O . GLU A 1 465 ? 9.122 -11.558 -8.896 1.00 91.31 465 GLU A O 1
ATOM 3719 N N . HIS A 1 466 ? 7.430 -10.262 -9.611 1.00 9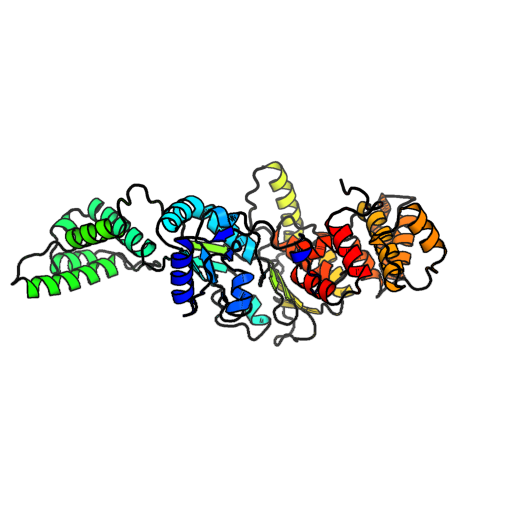0.94 466 HIS A N 1
ATOM 3720 C CA . HIS A 1 466 ? 7.063 -11.132 -10.732 1.00 90.94 466 HIS A CA 1
ATOM 3721 C C . HIS A 1 466 ? 8.174 -11.259 -11.779 1.00 90.94 466 HIS A C 1
ATOM 3723 O O . HIS A 1 466 ? 8.429 -12.365 -12.265 1.00 90.94 466 HIS A O 1
ATOM 3729 N N . LEU A 1 467 ? 8.835 -10.150 -12.127 1.00 92.94 467 LEU A N 1
ATOM 3730 C CA . LEU A 1 467 ? 9.970 -10.150 -13.050 1.00 92.94 467 LEU A CA 1
ATOM 3731 C C . LEU A 1 467 ? 11.119 -10.987 -12.479 1.00 92.94 467 LEU A C 1
ATOM 3733 O O . LEU A 1 467 ? 11.647 -11.856 -13.167 1.00 92.94 467 LEU A O 1
ATOM 3737 N N . PHE A 1 468 ? 11.457 -10.785 -11.205 1.00 94.44 468 PHE A N 1
ATOM 3738 C CA . PHE A 1 468 ? 12.522 -11.494 -10.504 1.00 94.44 468 PHE A CA 1
ATOM 3739 C C . PHE A 1 468 ? 12.257 -13.000 -10.415 1.00 94.44 468 PHE A C 1
ATOM 3741 O O . PHE A 1 468 ? 13.147 -13.802 -10.693 1.00 94.44 468 PHE A O 1
ATOM 3748 N N . ALA A 1 469 ? 11.024 -13.394 -10.086 1.00 92.81 469 ALA A N 1
ATOM 3749 C CA . ALA A 1 469 ? 10.632 -14.796 -9.968 1.00 92.81 469 ALA A CA 1
ATOM 3750 C C . ALA A 1 469 ? 10.732 -15.567 -11.298 1.00 92.81 469 ALA A C 1
ATOM 3752 O O . ALA A 1 469 ? 10.985 -16.770 -11.287 1.00 92.81 469 ALA A O 1
ATOM 3753 N N . ARG A 1 470 ? 10.544 -14.887 -12.438 1.00 93.44 470 ARG A N 1
ATOM 3754 C CA . ARG A 1 470 ? 10.636 -15.474 -13.789 1.00 93.44 470 ARG A CA 1
ATOM 3755 C C . ARG A 1 470 ? 12.019 -15.332 -14.429 1.00 93.44 470 ARG A C 1
ATOM 3757 O O . ARG A 1 470 ? 12.254 -15.910 -15.486 1.00 93.44 470 ARG A O 1
ATOM 3764 N N . ALA A 1 471 ? 12.904 -14.539 -13.834 1.00 92.38 471 ALA A N 1
ATOM 3765 C CA . ALA A 1 471 ? 14.218 -14.247 -14.380 1.00 92.38 471 ALA A CA 1
ATOM 3766 C C . ALA A 1 471 ? 15.196 -15.418 -14.194 1.00 92.38 471 ALA A C 1
ATOM 3768 O O . ALA A 1 471 ? 15.180 -16.110 -13.177 1.00 92.38 471 ALA A O 1
ATOM 3769 N N . GLU A 1 472 ? 16.099 -15.587 -15.160 1.00 93.12 472 GLU A N 1
ATOM 3770 C CA . GLU A 1 472 ? 17.212 -16.537 -15.074 1.00 93.12 472 GLU A CA 1
ATOM 3771 C C . GLU A 1 472 ? 18.161 -16.194 -13.902 1.00 93.12 472 GLU A C 1
ATOM 3773 O O . GLU A 1 472 ? 18.291 -15.017 -13.537 1.00 93.12 472 GLU A O 1
ATOM 3778 N N . PRO A 1 473 ? 18.892 -17.168 -13.324 1.00 92.25 473 PRO A N 1
ATOM 3779 C CA . PRO A 1 473 ? 19.727 -16.944 -12.138 1.00 92.25 473 PRO A CA 1
ATOM 3780 C C . PRO A 1 473 ? 20.760 -15.813 -12.275 1.00 92.25 473 PRO A C 1
ATOM 3782 O O . PRO A 1 473 ? 21.006 -15.074 -11.317 1.00 92.25 473 PRO A O 1
ATOM 3785 N N . HIS A 1 474 ? 21.350 -15.638 -13.463 1.00 91.12 474 HIS A N 1
ATOM 3786 C CA . HIS A 1 474 ? 22.311 -14.559 -13.727 1.00 91.12 474 HIS A CA 1
ATOM 3787 C C . HIS A 1 474 ? 21.647 -13.177 -13.771 1.00 91.12 474 HIS A C 1
ATOM 3789 O O . HIS A 1 474 ? 22.247 -12.190 -13.343 1.00 91.12 474 HIS A O 1
ATOM 3795 N N . VAL A 1 475 ? 20.393 -13.104 -14.223 1.00 92.81 475 VAL A N 1
ATOM 3796 C CA . VAL A 1 475 ? 19.585 -11.877 -14.213 1.00 92.81 475 VAL A CA 1
ATOM 3797 C C . VAL A 1 475 ? 19.148 -11.544 -12.789 1.00 92.81 475 VAL A C 1
ATOM 3799 O O . VAL A 1 475 ? 19.268 -10.395 -12.371 1.00 92.81 475 VAL A O 1
ATOM 3802 N N . GLN A 1 476 ? 18.736 -12.542 -12.000 1.00 93.88 476 GLN A N 1
ATOM 3803 C CA . GLN A 1 476 ? 18.429 -12.357 -10.577 1.00 93.88 476 GLN A CA 1
ATOM 3804 C C . GLN A 1 476 ? 19.632 -11.790 -9.808 1.00 93.88 476 GLN A C 1
ATOM 3806 O O . GLN A 1 476 ? 19.488 -10.847 -9.030 1.00 93.88 476 GLN A O 1
ATOM 3811 N N . ALA A 1 477 ? 20.838 -12.315 -10.055 1.00 92.06 477 ALA A N 1
ATOM 3812 C CA . ALA A 1 477 ? 22.060 -11.796 -9.442 1.00 92.06 477 ALA A CA 1
ATOM 3813 C C . ALA A 1 477 ? 22.329 -10.333 -9.829 1.00 92.06 477 ALA A C 1
ATOM 3815 O O . ALA A 1 477 ? 22.692 -9.527 -8.971 1.00 92.06 477 ALA A O 1
ATOM 3816 N N . TYR A 1 478 ? 22.109 -9.979 -11.099 1.00 92.69 478 TYR A N 1
ATOM 3817 C CA . TYR A 1 478 ? 22.245 -8.605 -11.574 1.00 92.69 478 TYR A CA 1
ATOM 3818 C C . TYR A 1 478 ? 21.234 -7.654 -10.923 1.00 92.69 478 TYR A C 1
ATOM 3820 O O . TYR A 1 478 ? 21.631 -6.586 -10.455 1.00 92.69 478 TYR A O 1
ATOM 3828 N N . ILE A 1 479 ? 19.957 -8.044 -10.831 1.00 93.31 479 ILE A N 1
ATOM 3829 C CA . ILE A 1 479 ? 18.910 -7.248 -10.170 1.00 93.31 479 ILE A CA 1
ATOM 3830 C C . ILE A 1 479 ? 19.310 -6.956 -8.720 1.00 93.31 479 ILE A C 1
ATOM 3832 O O . ILE A 1 479 ? 19.327 -5.797 -8.310 1.00 93.31 479 ILE A O 1
ATOM 3836 N N . VAL A 1 480 ? 19.714 -7.983 -7.966 1.00 93.25 480 VAL A N 1
ATOM 3837 C CA . VAL A 1 480 ? 20.115 -7.835 -6.558 1.00 93.25 480 VAL A CA 1
ATOM 3838 C C . VAL A 1 480 ? 21.290 -6.870 -6.408 1.00 93.25 480 VAL A C 1
ATOM 3840 O O . VAL A 1 480 ? 21.196 -5.920 -5.632 1.00 93.25 480 VAL A O 1
ATOM 3843 N N . LYS A 1 481 ? 22.377 -7.057 -7.171 1.00 91.81 481 LYS A N 1
ATOM 3844 C CA . LYS A 1 481 ? 23.548 -6.166 -7.088 1.00 91.81 481 LYS A CA 1
ATOM 3845 C C . LYS A 1 481 ? 23.224 -4.739 -7.527 1.00 91.81 481 LYS A C 1
ATOM 3847 O O . LYS A 1 481 ? 23.767 -3.792 -6.964 1.00 91.81 481 LYS A O 1
ATOM 3852 N N . THR A 1 482 ? 22.322 -4.571 -8.496 1.00 91.06 482 THR A N 1
ATOM 3853 C CA . THR A 1 482 ? 21.849 -3.249 -8.935 1.00 91.06 482 THR A CA 1
ATOM 3854 C C . THR A 1 482 ? 21.115 -2.528 -7.808 1.00 91.06 482 THR A C 1
ATOM 3856 O O . THR A 1 482 ? 21.390 -1.358 -7.543 1.00 91.06 482 THR A O 1
ATOM 3859 N N . LEU A 1 483 ? 20.208 -3.226 -7.121 1.00 91.88 483 LEU A N 1
ATOM 3860 C CA . LEU A 1 483 ? 19.404 -2.661 -6.036 1.00 91.88 483 LEU A CA 1
ATOM 3861 C C . LEU A 1 483 ? 20.235 -2.378 -4.780 1.00 91.88 483 LEU A C 1
ATOM 3863 O O . LEU A 1 483 ? 20.005 -1.368 -4.123 1.00 91.88 483 LEU A O 1
ATOM 3867 N N . LYS A 1 484 ? 21.253 -3.199 -4.499 1.00 90.50 484 LYS A N 1
ATOM 3868 C CA . LYS A 1 484 ? 22.214 -2.966 -3.407 1.00 90.50 484 LYS A CA 1
ATOM 3869 C C . LYS A 1 484 ? 23.291 -1.922 -3.733 1.00 90.50 484 LYS A C 1
ATOM 3871 O O . LYS A 1 484 ? 24.036 -1.519 -2.847 1.00 90.50 484 LYS A O 1
ATOM 3876 N N . GLY A 1 485 ? 23.391 -1.475 -4.989 1.00 87.69 485 GLY A N 1
ATOM 3877 C CA . GLY A 1 485 ? 24.439 -0.544 -5.423 1.00 87.69 485 GLY A CA 1
ATOM 3878 C C . GLY A 1 485 ? 25.843 -1.161 -5.439 1.00 87.69 485 GLY A C 1
ATOM 3879 O O . GLY A 1 485 ? 26.833 -0.447 -5.314 1.00 87.69 485 GLY A O 1
ATOM 3880 N N . GLU A 1 486 ? 25.937 -2.481 -5.593 1.00 87.19 486 GLU A N 1
ATOM 3881 C CA . GLU A 1 486 ? 27.187 -3.252 -5.532 1.00 87.19 486 GLU A CA 1
ATOM 3882 C C . GLU A 1 486 ? 27.877 -3.399 -6.900 1.00 87.19 486 GLU A C 1
ATOM 3884 O O . GLU A 1 486 ? 28.953 -3.992 -6.999 1.00 87.19 486 GLU A O 1
ATOM 3889 N N . LEU A 1 487 ? 27.276 -2.882 -7.979 1.00 83.31 487 LEU A N 1
ATOM 3890 C CA . LEU A 1 487 ? 27.863 -2.962 -9.316 1.00 83.31 487 LEU A CA 1
ATOM 3891 C C . LEU A 1 487 ? 29.076 -2.016 -9.453 1.00 83.31 487 LEU A C 1
ATOM 3893 O O . LEU A 1 487 ? 28.921 -0.805 -9.286 1.00 83.31 487 LEU A O 1
ATOM 3897 N N . PRO A 1 488 ? 30.266 -2.509 -9.858 1.00 69.62 488 PRO A N 1
ATOM 3898 C CA . PRO A 1 488 ? 31.502 -1.712 -9.916 1.00 69.62 488 PRO A CA 1
ATOM 3899 C C . PRO A 1 488 ? 31.486 -0.518 -10.883 1.00 69.62 488 PRO A C 1
ATOM 3901 O O . PRO A 1 488 ? 32.367 0.340 -10.829 1.00 69.62 488 PRO A O 1
ATOM 3904 N N . TRP A 1 489 ? 30.545 -0.495 -11.826 1.00 75.75 489 TRP A N 1
ATOM 3905 C CA . TRP A 1 489 ? 30.364 0.565 -12.824 1.00 75.75 489 TRP A CA 1
ATOM 3906 C C . TRP A 1 489 ? 29.023 1.288 -12.685 1.00 75.75 489 TRP A C 1
ATOM 3908 O O . TRP A 1 489 ? 28.710 2.119 -13.535 1.00 75.75 489 TRP A O 1
ATOM 3918 N N . ALA A 1 490 ? 28.235 1.000 -11.642 1.00 62.19 490 ALA A N 1
ATOM 3919 C CA . ALA A 1 490 ? 27.127 1.874 -11.297 1.00 62.19 490 ALA A CA 1
ATOM 3920 C C . ALA A 1 490 ? 27.735 3.206 -10.850 1.00 62.19 490 ALA A C 1
ATOM 3922 O O . ALA A 1 490 ? 28.407 3.285 -9.820 1.00 62.19 490 ALA A O 1
ATOM 3923 N N . TYR A 1 491 ? 27.561 4.251 -11.658 1.00 53.28 491 TYR A N 1
ATOM 3924 C CA . TYR A 1 491 ? 27.893 5.598 -11.222 1.00 53.28 491 TYR A CA 1
ATOM 3925 C C . TYR A 1 491 ? 27.128 5.871 -9.926 1.00 53.28 491 TYR A C 1
ATOM 3927 O O . TYR A 1 491 ? 25.936 5.567 -9.836 1.00 53.28 491 TYR A O 1
ATOM 3935 N N . LYS A 1 492 ? 27.819 6.400 -8.908 1.00 44.56 492 LYS A N 1
ATOM 3936 C CA . LYS A 1 492 ? 27.142 6.963 -7.740 1.00 44.56 492 LYS A CA 1
ATOM 3937 C C . LYS A 1 492 ? 26.243 8.067 -8.282 1.00 44.56 492 LYS A C 1
ATOM 3939 O O . LYS A 1 492 ? 26.743 9.118 -8.662 1.00 44.56 492 LYS A O 1
ATOM 3944 N N . THR A 1 493 ? 24.950 7.786 -8.388 1.00 38.25 493 THR A N 1
ATOM 3945 C CA . THR A 1 493 ? 23.924 8.812 -8.536 1.00 38.25 493 THR A CA 1
ATOM 3946 C C . THR A 1 493 ? 24.040 9.668 -7.282 1.00 38.25 493 THR A C 1
ATOM 3948 O O . THR A 1 493 ? 23.712 9.186 -6.196 1.00 38.25 493 THR A O 1
ATOM 3951 N N . SER A 1 494 ? 24.680 10.827 -7.426 1.00 29.91 494 SER A N 1
ATOM 3952 C CA . SER A 1 494 ? 24.770 11.868 -6.403 1.00 29.91 494 SER A CA 1
ATOM 3953 C C . SER A 1 494 ? 23.405 12.456 -6.119 1.00 29.91 494 SER A C 1
ATOM 3955 O O . SER A 1 494 ? 22.680 12.659 -7.120 1.00 29.91 494 SER A O 1
#

Radius of gyration: 28.71 Å; chains: 1; bounding box: 78×52×80 Å

Foldseek 3Di:
DFDFCVNLVQPQPPFAKQADVLLVLLQLQLCVQQVDHDPDRIFGAALQGDTPVVCVVCNPQSQAPALQWHKGKQLALSNLPGHDDDDQKLCPNVQSNQLCVQQVQQSHLCSVPHMKMWTQHQVQPHDPAPVSVVSRFKTKIFIATSVRLLVLLVVLVVLVVCCVVPVVLQQDALVNLLVVLVVADQDDDPNGGPSVVSNVVSVVRVVVCVVVVNDRDSSSVVSNVVSCVVNPDCPSRDRPRSMDMDGDAWMKGCPQNIKTKHWLVCQPVPPDPDPDDVVVVVLVVLNCVLVVPDPQPTAMEMEHAVSHDHPDADDSHYYYDHLVQLVVVLVVCVVSLQWDFDPVLLVVVLVLLLVVQCVVVVHLLLPDDPVRSVVVSVVDDPPPSPLNVLSVQLVVQCVVPVVCSVVSLVVSCVPVPRVSSQNVLSRIQGPRPDVNSRLSSLLSSCVSHVSPLVSCVRNPVVVSRVCLSPGDPSVVSVSSCVSVVVRNPNPPPD

Secondary structure (DSSP, 8-state):
----TTTTTSSSTTPEEEETHHHHHHHHHHHHHHS-----SEEEE-SSS--HHHHHHH-TTTTEETTTEEEEEES-GGGGGSPPPS-SBTTHHHHHHHHHHHHHHHHHHHTTTS-EEEE-B-S-S---SGGGGTT--EEEEE-B-TTSHHHHHHHHHHHHHHHHH-GGGGS--HHHHHHHHTTS-----TT--HHHHHHHHHHHHHHHHHHTTTPPP-HHHHHHHHHHHHH--GGG---TT-EEEEE--SEEESGGG-EEEEEGGGTTTS----S-HHHHHHHHHHHHHHHTS-S----EEEEE-TTS--SSPP-SSEEEEETT-HHHHHHHHHHTT-EEE-TTHHHHHHHHHHHHHHHHTT--GGG--HHHHHHHHTTS--TT-HHHHHHHHHHHHHTT-GGGHHHHHHHHHHHHGGGHHHHHHHHEEE--SSHHHHHHHHHHHHHH-TT-HHHHHHH-HHHHHHHHHHS-HHHHHHHHHHHHT--TT-----